Protein AF-D8Q1X1-F1 (afdb_monomer_lite)

Organism: Schizophyllum commune (strain H4-8 / FGSC 9210) (NCBI:txid578458)

Structure (mmCIF, N/CA/C/O backbone):
data_AF-D8Q1X1-F1
#
_entry.id   AF-D8Q1X1-F1
#
loop_
_atom_site.group_PDB
_atom_site.id
_atom_site.type_symbol
_atom_site.label_atom_id
_atom_site.label_alt_id
_atom_site.label_comp_id
_atom_site.label_asym_id
_atom_site.label_entity_id
_atom_site.label_seq_id
_atom_site.pdbx_PDB_ins_code
_atom_site.Cartn_x
_atom_site.Cartn_y
_atom_site.Cartn_z
_atom_site.occupancy
_atom_site.B_iso_or_equiv
_atom_site.auth_seq_id
_atom_site.auth_comp_id
_atom_site.auth_asym_id
_atom_site.auth_atom_id
_atom_site.pdbx_PDB_model_num
ATOM 1 N N . MET A 1 1 ? 36.502 -8.491 -79.088 1.00 46.47 1 MET A N 1
ATOM 2 C CA . MET A 1 1 ? 36.672 -7.356 -78.153 1.00 46.47 1 MET A CA 1
ATOM 3 C C . MET A 1 1 ? 35.526 -6.386 -78.382 1.00 46.47 1 MET A C 1
ATOM 5 O O . MET A 1 1 ? 35.397 -5.909 -79.497 1.00 46.47 1 MET A O 1
ATOM 9 N N . ALA A 1 2 ? 34.688 -6.134 -77.376 1.00 37.41 2 ALA A N 1
ATOM 10 C CA . ALA A 1 2 ? 33.624 -5.130 -77.430 1.00 37.41 2 ALA A CA 1
ATOM 11 C C . ALA A 1 2 ? 33.518 -4.472 -76.047 1.00 37.41 2 ALA A C 1
ATOM 13 O O . ALA A 1 2 ? 33.549 -5.162 -75.027 1.00 37.41 2 ALA A O 1
ATOM 14 N N . THR A 1 3 ? 33.501 -3.143 -76.005 1.00 42.97 3 THR A N 1
ATOM 15 C CA . THR A 1 3 ? 33.705 -2.358 -74.780 1.00 42.97 3 THR A CA 1
ATOM 16 C C . THR A 1 3 ? 32.402 -2.046 -74.050 1.00 42.97 3 THR A C 1
ATOM 18 O O . THR A 1 3 ? 31.436 -1.596 -74.658 1.00 42.97 3 THR A O 1
ATOM 21 N N . ARG A 1 4 ? 32.416 -2.209 -72.720 1.00 43.75 4 ARG A N 1
ATOM 22 C CA . ARG A 1 4 ? 31.383 -1.712 -71.796 1.00 43.75 4 ARG A CA 1
ATOM 23 C C . ARG A 1 4 ? 31.170 -0.200 -71.940 1.00 43.75 4 ARG A C 1
ATOM 25 O O . ARG A 1 4 ? 32.136 0.556 -71.872 1.00 43.75 4 ARG A O 1
ATOM 32 N N . THR A 1 5 ? 29.911 0.227 -71.914 1.00 42.88 5 THR A N 1
ATOM 33 C CA . THR A 1 5 ? 29.499 1.600 -71.578 1.00 42.88 5 THR A CA 1
ATOM 34 C C . THR A 1 5 ? 28.281 1.557 -70.654 1.00 42.88 5 THR A C 1
ATOM 36 O O . THR A 1 5 ? 27.161 1.304 -71.086 1.00 42.88 5 THR A O 1
ATOM 39 N N . SER A 1 6 ? 28.496 1.795 -69.356 1.00 41.31 6 SER A N 1
ATOM 40 C CA . SER A 1 6 ? 27.410 1.918 -68.372 1.00 41.31 6 SER A CA 1
ATOM 41 C C . SER A 1 6 ? 26.837 3.344 -68.364 1.00 41.31 6 SER A C 1
ATOM 43 O O . SER A 1 6 ? 27.620 4.299 -68.385 1.00 41.31 6 SER A O 1
ATOM 45 N N . PRO A 1 7 ? 25.507 3.533 -68.275 1.00 54.00 7 PRO A N 1
ATOM 46 C CA . PRO A 1 7 ? 24.908 4.860 -68.192 1.00 54.00 7 PRO A CA 1
ATOM 47 C C . PRO A 1 7 ? 25.129 5.499 -66.811 1.00 54.00 7 PRO A C 1
ATOM 49 O O . PRO A 1 7 ? 24.908 4.893 -65.763 1.00 54.00 7 PRO A O 1
ATOM 52 N N . ARG A 1 8 ? 25.557 6.763 -66.818 1.00 48.25 8 ARG A N 1
ATOM 53 C CA . ARG A 1 8 ? 25.847 7.571 -65.626 1.00 48.25 8 ARG A CA 1
ATOM 54 C C . ARG A 1 8 ? 24.575 8.272 -65.141 1.00 48.25 8 ARG A C 1
ATOM 56 O O . ARG A 1 8 ? 24.231 9.333 -65.657 1.00 48.25 8 ARG A O 1
ATOM 63 N N . LEU A 1 9 ? 23.900 7.702 -64.142 1.00 48.41 9 LEU A N 1
ATOM 64 C CA . LEU A 1 9 ? 22.760 8.341 -63.470 1.00 48.41 9 LEU A CA 1
ATOM 65 C C . LEU A 1 9 ? 23.181 9.683 -62.844 1.00 48.41 9 LEU A C 1
ATOM 67 O O . LEU A 1 9 ? 24.016 9.725 -61.942 1.00 48.41 9 LEU A O 1
ATOM 71 N N . GLN A 1 10 ? 22.600 10.785 -63.326 1.00 46.75 10 GLN A N 1
ATOM 72 C CA . GLN A 1 10 ? 22.763 12.114 -62.735 1.00 46.75 10 GLN A CA 1
ATOM 73 C C . GLN A 1 10 ? 21.652 12.366 -61.710 1.00 46.75 10 GLN A C 1
ATOM 75 O O . GLN A 1 10 ? 20.516 12.671 -62.071 1.00 46.75 10 GLN A O 1
ATOM 80 N N . SER A 1 11 ? 21.979 12.278 -60.422 1.00 45.88 11 SER A N 1
ATOM 81 C CA . SER A 1 11 ? 21.070 12.640 -59.333 1.00 45.88 11 SER A CA 1
ATOM 82 C C . SER A 1 11 ? 20.922 14.164 -59.220 1.00 45.88 11 SER A C 1
ATOM 84 O O . SER A 1 11 ? 21.713 14.851 -58.574 1.00 45.88 11 SER A O 1
ATOM 86 N N . ARG A 1 12 ? 19.874 14.719 -59.841 1.00 44.00 12 ARG A N 1
ATOM 87 C CA . ARG A 1 12 ? 19.451 16.109 -59.608 1.00 44.00 12 ARG A CA 1
ATOM 88 C C . ARG A 1 12 ? 18.820 16.236 -58.219 1.00 44.00 12 ARG A C 1
ATOM 90 O O . ARG A 1 12 ? 17.663 15.875 -58.028 1.00 44.00 12 ARG A O 1
ATOM 97 N N . SER A 1 13 ? 19.558 16.784 -57.256 1.00 47.59 13 SER A N 1
ATOM 98 C CA . SER A 1 13 ? 19.021 17.122 -55.935 1.00 47.59 13 SER A CA 1
ATOM 99 C C . SER A 1 13 ? 18.179 18.402 -55.991 1.00 47.59 13 SER A C 1
ATOM 101 O O . SER A 1 13 ? 18.681 19.522 -55.886 1.00 47.59 13 SER A O 1
ATOM 103 N N . ALA A 1 14 ? 16.863 18.240 -56.140 1.00 51.75 14 ALA A N 1
ATOM 104 C CA . ALA A 1 14 ? 15.917 19.322 -55.900 1.00 51.75 14 ALA A CA 1
ATOM 105 C C . ALA A 1 14 ? 15.906 19.648 -54.396 1.00 51.75 14 ALA A C 1
ATOM 107 O O . ALA A 1 14 ? 15.400 18.872 -53.587 1.00 51.75 14 ALA A O 1
ATOM 108 N N . LYS A 1 15 ? 16.496 20.783 -54.005 1.00 49.31 15 LYS A N 1
ATOM 109 C CA . LYS A 1 15 ? 16.409 21.273 -52.622 1.00 49.31 15 LYS A CA 1
ATOM 110 C C . LYS A 1 15 ? 14.960 21.701 -52.347 1.00 49.31 15 LYS A C 1
ATOM 112 O O . LYS A 1 15 ? 14.462 22.546 -53.093 1.00 49.31 15 LYS A O 1
ATOM 117 N N . PRO A 1 16 ? 14.282 21.170 -51.312 1.00 55.22 16 PRO A N 1
ATOM 118 C CA . PRO A 1 16 ? 12.942 21.621 -50.968 1.00 55.22 16 PRO A CA 1
ATOM 119 C C . PRO A 1 16 ? 12.993 23.086 -50.530 1.00 55.22 16 PRO A C 1
ATOM 121 O O . PRO A 1 16 ? 13.823 23.478 -49.707 1.00 55.22 16 PRO A O 1
ATOM 124 N N . ASN A 1 17 ? 12.106 23.898 -51.100 1.00 52.12 17 ASN A N 1
ATOM 125 C CA . ASN A 1 17 ? 12.016 25.321 -50.810 1.00 52.12 17 ASN A CA 1
ATOM 126 C C . ASN A 1 17 ? 11.293 25.490 -49.461 1.00 52.12 17 ASN A C 1
ATOM 128 O O . ASN A 1 17 ? 10.067 25.571 -49.409 1.00 52.12 17 ASN A O 1
ATOM 132 N N . LEU A 1 18 ? 12.051 25.436 -48.361 1.00 55.62 18 LEU A N 1
ATOM 133 C CA . LEU A 1 18 ? 11.507 25.561 -47.007 1.00 55.62 18 LEU A CA 1
ATOM 134 C C . LEU A 1 18 ? 10.806 26.922 -46.846 1.00 55.62 18 LEU A C 1
ATOM 136 O O . LEU A 1 18 ? 11.410 27.949 -47.172 1.00 55.62 18 LEU A O 1
ATOM 140 N N . PRO A 1 19 ? 9.558 26.963 -46.343 1.00 60.91 19 PRO A N 1
ATOM 141 C CA . PRO A 1 19 ? 8.841 28.217 -46.169 1.00 60.91 19 PRO A CA 1
ATOM 142 C C . PRO A 1 19 ? 9.588 29.103 -45.171 1.00 60.91 19 PRO A C 1
ATOM 144 O O . PRO A 1 19 ? 9.905 28.680 -44.058 1.00 60.91 19 PRO A O 1
ATOM 147 N N . VAL A 1 20 ? 9.861 30.347 -45.573 1.00 57.12 20 VAL A N 1
ATOM 148 C CA . VAL A 1 20 ? 10.510 31.344 -44.715 1.00 57.12 20 VAL A CA 1
ATOM 149 C C . VAL A 1 20 ? 9.624 31.574 -43.495 1.00 57.12 20 VAL A C 1
ATOM 151 O O . VAL A 1 20 ? 8.556 32.181 -43.594 1.00 57.12 20 VAL A O 1
ATOM 154 N N . ALA A 1 21 ? 10.060 31.061 -42.343 1.00 56.41 21 ALA A N 1
ATOM 155 C CA . ALA A 1 21 ? 9.336 31.198 -41.092 1.00 56.41 21 ALA A CA 1
ATOM 156 C C . ALA A 1 21 ? 9.149 32.688 -40.780 1.00 56.41 21 ALA A C 1
ATOM 158 O O . ALA A 1 21 ? 10.122 33.416 -40.566 1.00 56.41 21 ALA A O 1
ATOM 159 N N . LYS A 1 22 ? 7.891 33.149 -40.769 1.00 66.69 22 LYS A N 1
ATOM 160 C CA . LYS A 1 22 ? 7.557 34.514 -40.357 1.00 66.69 22 LYS A CA 1
ATOM 161 C C . LYS A 1 22 ? 8.081 34.709 -38.938 1.00 66.69 22 LYS A C 1
ATOM 163 O O . LYS A 1 22 ? 7.641 34.019 -38.021 1.00 66.69 22 LYS A O 1
ATOM 168 N N . VAL A 1 23 ? 9.019 35.640 -38.769 1.00 66.06 23 VAL A N 1
ATOM 169 C CA . VAL A 1 23 ? 9.562 36.003 -37.457 1.00 66.06 23 VAL A CA 1
ATOM 170 C C . VAL A 1 23 ? 8.435 36.650 -36.657 1.00 66.06 23 VAL A C 1
ATOM 172 O O . VAL A 1 23 ? 8.157 37.838 -36.805 1.00 66.06 23 VAL A O 1
ATOM 175 N N . VAL A 1 24 ? 7.746 35.845 -35.845 1.00 69.69 24 VAL A N 1
ATOM 176 C CA . VAL A 1 24 ? 6.703 36.331 -34.941 1.00 69.69 24 VAL A CA 1
ATOM 177 C C . VAL A 1 24 ? 7.360 37.293 -33.963 1.00 69.69 24 VAL A C 1
ATOM 179 O O . VAL A 1 24 ? 8.298 36.934 -33.249 1.00 69.69 24 VAL A O 1
ATOM 182 N N . ASN A 1 25 ? 6.879 38.532 -33.952 1.00 84.25 25 ASN A N 1
ATOM 183 C CA . ASN A 1 25 ? 7.397 39.570 -33.082 1.00 84.25 25 ASN A CA 1
ATOM 184 C C . ASN A 1 25 ? 7.254 39.135 -31.614 1.00 84.25 25 ASN A C 1
ATOM 186 O O . ASN A 1 25 ? 6.156 38.866 -31.123 1.00 84.25 25 ASN A O 1
ATOM 190 N N . HIS A 1 26 ? 8.382 39.067 -30.907 1.00 82.69 26 HIS A N 1
ATOM 191 C CA . HIS A 1 26 ? 8.443 38.582 -29.529 1.00 82.69 26 HIS A CA 1
ATOM 192 C C . HIS A 1 26 ? 7.521 39.376 -28.584 1.00 82.69 26 HIS A C 1
ATOM 194 O O . HIS A 1 26 ? 6.966 38.807 -27.643 1.00 82.69 26 HIS A O 1
ATOM 200 N N . ALA A 1 27 ? 7.302 40.667 -28.863 1.00 88.19 27 ALA A N 1
ATOM 201 C CA . ALA A 1 27 ? 6.393 41.512 -28.094 1.00 88.19 27 ALA A CA 1
ATOM 202 C C . ALA A 1 27 ? 4.933 41.022 -28.145 1.00 88.19 27 ALA A C 1
ATOM 204 O O . ALA A 1 27 ? 4.257 41.010 -27.114 1.00 88.19 27 ALA A O 1
ATOM 205 N N . ASP A 1 28 ? 4.466 40.565 -29.310 1.00 89.19 28 ASP A N 1
ATOM 206 C CA . ASP A 1 28 ? 3.085 40.115 -29.506 1.00 89.19 28 ASP A CA 1
ATOM 207 C C . ASP A 1 28 ? 2.839 38.763 -28.825 1.00 89.19 28 ASP A C 1
ATOM 209 O O . ASP A 1 28 ? 1.818 38.578 -28.160 1.00 89.19 28 ASP A O 1
ATOM 213 N N . HIS A 1 29 ? 3.821 37.855 -28.865 1.00 86.19 29 HIS A N 1
ATOM 214 C CA . HIS A 1 29 ? 3.750 36.591 -28.125 1.00 86.19 29 HIS A CA 1
ATOM 215 C C . HIS A 1 29 ? 3.724 36.819 -26.599 1.00 86.19 29 HIS A C 1
ATOM 217 O O . HIS A 1 29 ? 2.899 36.236 -25.896 1.00 86.19 29 HIS A O 1
ATOM 223 N N . VAL A 1 30 ? 4.551 37.732 -26.073 1.00 91.81 30 VAL A N 1
ATOM 224 C CA . VAL A 1 30 ? 4.520 38.105 -24.644 1.00 91.81 30 VAL A CA 1
ATOM 225 C C . VAL A 1 30 ? 3.192 38.773 -24.257 1.00 91.81 30 VAL A C 1
ATOM 227 O O . VAL A 1 30 ? 2.712 38.578 -23.137 1.00 91.81 30 VAL A O 1
ATOM 230 N N . LYS A 1 31 ? 2.568 39.540 -25.160 1.00 94.38 31 LYS A N 1
ATOM 231 C CA . LYS A 1 31 ? 1.237 40.130 -24.946 1.00 94.38 31 LYS A CA 1
ATOM 232 C C . LYS A 1 31 ? 0.145 39.053 -24.885 1.00 94.38 31 LYS A C 1
ATOM 234 O O . LYS A 1 31 ? -0.678 39.102 -23.973 1.00 94.38 31 LYS A O 1
ATOM 239 N N . ALA A 1 32 ? 0.179 38.065 -25.782 1.00 92.06 32 ALA A N 1
ATOM 240 C CA . ALA A 1 32 ? -0.750 36.933 -25.781 1.00 92.06 32 ALA A CA 1
ATOM 241 C C . ALA A 1 32 ? -0.651 36.101 -24.487 1.00 92.06 32 ALA A C 1
ATOM 243 O O . ALA A 1 32 ? -1.662 35.882 -23.821 1.00 92.06 32 ALA A O 1
ATOM 244 N N . LEU A 1 33 ? 0.567 35.745 -24.059 1.00 93.69 33 LEU A N 1
ATOM 245 C CA . LEU A 1 33 ? 0.798 35.000 -22.813 1.00 93.69 33 LEU A CA 1
ATOM 246 C C . LEU A 1 33 ? 0.298 35.756 -21.569 1.00 93.69 33 LEU A C 1
ATOM 248 O O . LEU A 1 33 ? -0.247 35.151 -20.647 1.00 93.69 33 LEU A O 1
ATOM 252 N N . LYS A 1 34 ? 0.431 37.091 -21.536 1.00 95.50 34 LYS A N 1
ATOM 253 C CA . LYS A 1 34 ? -0.134 37.916 -20.452 1.00 95.50 34 LYS A CA 1
ATOM 254 C C . LYS A 1 34 ? -1.664 37.913 -20.444 1.00 95.50 34 LYS A C 1
ATOM 256 O O . LYS A 1 34 ? -2.245 37.886 -19.362 1.00 95.50 34 LYS A O 1
ATOM 261 N N . ALA A 1 35 ? -2.305 37.929 -21.613 1.00 94.38 35 ALA A N 1
ATOM 262 C CA . ALA A 1 35 ? -3.760 37.839 -21.718 1.00 94.38 35 ALA A CA 1
ATOM 263 C C . ALA A 1 35 ? -4.271 36.467 -21.241 1.00 94.38 35 ALA A C 1
ATOM 265 O O . ALA A 1 35 ? -5.176 36.415 -20.411 1.00 94.38 35 ALA A O 1
ATOM 266 N N . GLN A 1 36 ? -3.626 35.373 -21.666 1.00 93.44 36 GLN A N 1
ATOM 267 C CA . GLN A 1 36 ? -3.931 34.017 -21.192 1.00 93.44 36 GLN A CA 1
ATOM 268 C C . GLN A 1 36 ? -3.767 33.893 -19.670 1.00 93.44 36 GLN A C 1
ATOM 270 O O . GLN A 1 36 ? -4.686 33.445 -18.990 1.00 93.44 36 GLN A O 1
ATOM 275 N N . LEU A 1 37 ? -2.652 34.375 -19.106 1.00 93.31 37 LEU A N 1
ATOM 276 C CA . LEU A 1 37 ? -2.436 34.367 -17.654 1.00 93.31 37 LEU A CA 1
ATOM 277 C C . LEU A 1 37 ? -3.485 35.200 -16.897 1.00 93.31 37 LEU A C 1
ATOM 279 O O . LEU A 1 37 ? -3.879 34.834 -15.792 1.00 93.31 37 LEU A O 1
ATOM 283 N N . SER 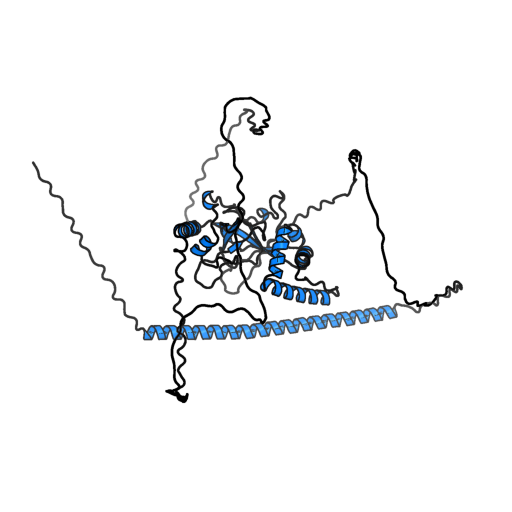A 1 38 ? -3.947 36.314 -17.473 1.00 95.25 38 SER A N 1
ATOM 284 C CA . SER A 1 38 ? -5.022 37.120 -16.884 1.00 95.25 38 SER A CA 1
ATOM 285 C C . SER A 1 38 ? -6.370 36.396 -16.907 1.00 95.25 38 SER A C 1
ATOM 287 O O . SER A 1 38 ? -7.136 36.529 -15.957 1.00 95.25 38 SER A O 1
ATOM 289 N N . HIS A 1 39 ? -6.656 35.630 -17.963 1.00 93.75 39 HIS A N 1
ATOM 290 C CA . HIS A 1 39 ? -7.879 34.838 -18.075 1.00 93.75 39 HIS A CA 1
ATOM 291 C C . HIS A 1 39 ? -7.890 33.667 -17.082 1.00 93.75 39 HIS A C 1
ATOM 293 O O . HIS A 1 39 ? -8.847 33.527 -16.327 1.00 93.75 39 HIS A O 1
ATOM 299 N N . VAL A 1 40 ? -6.790 32.910 -16.982 1.00 92.12 40 VAL A N 1
ATOM 300 C CA . VAL A 1 40 ? -6.641 31.826 -15.990 1.00 92.12 40 VAL A CA 1
ATOM 301 C C . VAL A 1 40 ? -6.817 32.353 -14.562 1.00 92.12 40 VAL A C 1
ATOM 303 O O . VAL A 1 40 ? -7.537 31.756 -13.772 1.00 92.12 40 VAL A O 1
ATOM 306 N N . LYS A 1 41 ? -6.246 33.521 -14.231 1.00 94.50 41 LYS A N 1
ATOM 307 C CA . LYS A 1 41 ? -6.457 34.154 -12.916 1.00 94.50 41 LYS A CA 1
ATOM 308 C C . LYS A 1 41 ? -7.914 34.533 -12.638 1.00 94.50 41 LYS A C 1
ATOM 310 O O . LYS A 1 41 ? -8.324 34.495 -11.483 1.00 94.50 41 LYS A O 1
ATOM 315 N N . ALA A 1 42 ? -8.678 34.918 -13.660 1.00 94.94 42 ALA A N 1
ATOM 316 C CA . ALA A 1 42 ? -10.099 35.217 -13.508 1.00 94.94 42 ALA A CA 1
ATOM 317 C C . ALA A 1 42 ? -10.929 33.942 -13.284 1.00 94.94 42 ALA A C 1
ATOM 319 O O . ALA A 1 42 ? -11.834 33.960 -12.455 1.00 94.94 42 ALA A O 1
ATOM 320 N N . LEU A 1 43 ? -10.586 32.838 -13.961 1.00 92.94 43 LEU A N 1
ATOM 321 C CA . LEU A 1 43 ? -11.213 31.529 -13.744 1.00 92.94 43 LEU A CA 1
ATOM 322 C C . LEU A 1 43 ? -10.954 31.013 -12.323 1.00 92.94 43 LEU A C 1
ATOM 324 O O . LEU A 1 43 ? -11.913 30.782 -11.599 1.00 92.94 43 LEU A O 1
ATOM 328 N N . VAL A 1 44 ? -9.690 30.970 -11.884 1.00 90.31 44 VAL A N 1
ATOM 329 C CA . VAL A 1 44 ? -9.319 30.542 -10.518 1.00 90.31 44 VAL A CA 1
ATOM 330 C C . VAL A 1 44 ? -10.004 31.398 -9.444 1.00 90.31 44 VAL A C 1
ATOM 332 O O . VAL A 1 44 ? -10.414 30.878 -8.412 1.00 90.31 44 VAL A O 1
ATOM 335 N N . LYS A 1 45 ? -10.179 32.709 -9.675 1.00 95.31 45 LYS A N 1
ATOM 336 C CA . LYS A 1 45 ? -10.931 33.568 -8.744 1.00 95.31 45 LYS A CA 1
ATOM 337 C C . LYS A 1 45 ? -12.418 33.204 -8.693 1.00 95.31 45 LYS A C 1
ATOM 339 O O . LYS A 1 45 ? -12.963 33.118 -7.602 1.00 95.31 45 LYS A O 1
ATOM 344 N N . L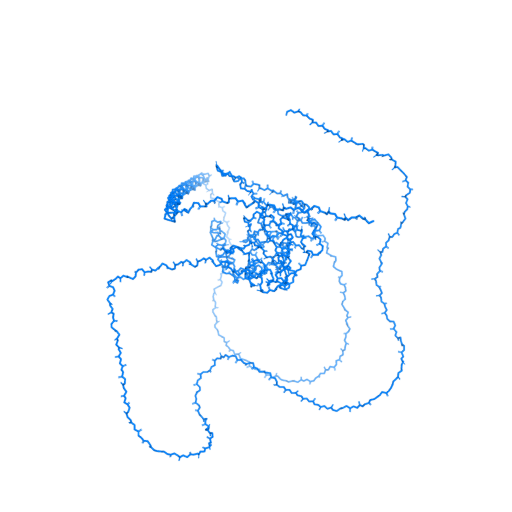YS A 1 46 ? -13.054 32.976 -9.846 1.00 95.62 46 LYS A N 1
ATOM 345 C CA . LYS A 1 46 ? -14.469 32.580 -9.925 1.00 95.62 46 LYS A CA 1
ATOM 346 C C . LYS A 1 46 ? -14.712 31.208 -9.280 1.00 95.62 46 LYS A C 1
ATOM 348 O O . LYS A 1 46 ? -15.743 30.994 -8.658 1.00 95.62 46 LYS A O 1
ATOM 353 N N . GLU A 1 47 ? -13.764 30.291 -9.434 1.00 91.56 47 GLU A N 1
ATOM 354 C CA . GLU A 1 47 ? -13.797 28.959 -8.829 1.00 91.56 47 GLU A CA 1
ATOM 355 C C . GLU A 1 47 ? -13.633 29.024 -7.302 1.00 91.56 47 GLU A C 1
ATOM 357 O O . GLU A 1 47 ? -14.391 28.382 -6.583 1.00 91.56 47 GLU A O 1
ATOM 362 N N . ALA A 1 48 ? -12.735 29.875 -6.792 1.00 91.62 48 ALA A N 1
ATOM 363 C CA . ALA A 1 48 ? -12.628 30.143 -5.356 1.00 91.62 48 ALA A CA 1
ATOM 364 C C . ALA A 1 48 ? -13.917 30.762 -4.779 1.00 91.62 48 ALA A C 1
ATOM 366 O O . ALA A 1 48 ? -14.410 30.298 -3.756 1.00 91.62 48 ALA A O 1
ATOM 367 N N . GLU A 1 49 ? -14.510 31.746 -5.466 1.00 95.88 49 GLU A N 1
ATOM 368 C CA . GLU A 1 49 ? -15.802 32.341 -5.081 1.00 95.88 49 GLU A CA 1
ATOM 369 C C . GLU A 1 49 ? -16.944 31.306 -5.076 1.00 95.88 49 GLU A C 1
ATOM 371 O O . GLU A 1 49 ? -17.827 31.365 -4.225 1.00 95.88 49 GLU A O 1
ATOM 376 N N . HIS A 1 50 ? -16.924 30.333 -5.994 1.00 94.31 50 HIS A N 1
ATOM 377 C CA . HIS A 1 50 ? -17.879 29.222 -6.005 1.00 94.31 50 HIS A CA 1
ATOM 378 C C . HIS A 1 50 ? -17.678 28.282 -4.806 1.00 94.31 50 HIS A C 1
ATOM 380 O O . HIS A 1 50 ? -18.649 27.916 -4.146 1.00 94.31 50 HIS A O 1
ATOM 386 N N . TRP A 1 51 ? -16.430 27.924 -4.488 1.00 90.38 51 TRP A N 1
ATOM 387 C CA . TRP A 1 51 ? -16.106 27.087 -3.329 1.00 90.38 51 TRP A CA 1
ATOM 388 C C . TRP A 1 51 ? -16.479 27.735 -1.990 1.00 90.38 51 TRP A C 1
ATOM 390 O O . TRP A 1 51 ? -16.980 27.038 -1.111 1.00 90.38 51 TRP A O 1
ATOM 400 N N . GLU A 1 52 ? -16.303 29.051 -1.836 1.00 93.81 52 GLU A N 1
ATOM 401 C CA . GLU A 1 52 ? -16.749 29.785 -0.640 1.00 93.81 52 GLU A CA 1
ATOM 402 C C . GLU A 1 52 ? -18.280 29.718 -0.464 1.00 93.81 52 GLU A C 1
ATOM 404 O O . GLU A 1 52 ? -18.769 29.516 0.649 1.00 93.81 52 GLU A O 1
ATOM 409 N N . VAL A 1 53 ? -19.046 29.823 -1.558 1.00 95.94 53 VAL A N 1
ATOM 410 C CA . VAL A 1 53 ? -20.516 29.694 -1.535 1.00 95.94 53 VAL A CA 1
ATOM 411 C C . VAL A 1 53 ? -20.957 28.260 -1.223 1.00 95.94 53 VAL A C 1
ATOM 413 O O . VAL A 1 53 ? -21.876 28.069 -0.427 1.00 95.94 53 VAL A O 1
ATOM 416 N N . GLU A 1 54 ? -20.298 27.252 -1.797 1.00 93.50 54 GLU A N 1
ATOM 417 C CA . GLU A 1 54 ? -20.624 25.842 -1.545 1.00 93.50 54 GLU A CA 1
ATOM 418 C C . GLU A 1 54 ? -20.314 25.441 -0.093 1.00 93.50 54 GLU A C 1
ATOM 420 O O . GLU A 1 54 ? -21.140 24.804 0.560 1.00 93.50 54 GLU A O 1
ATOM 425 N N . GLN A 1 55 ? -19.180 25.891 0.463 1.00 91.00 55 GLN A N 1
ATOM 426 C CA . GLN A 1 55 ? -18.860 25.702 1.883 1.00 91.00 55 GLN A CA 1
ATOM 427 C C . GLN A 1 55 ? -19.894 26.364 2.801 1.00 91.00 55 GLN A C 1
ATOM 429 O O . GLN A 1 55 ? -20.308 25.758 3.789 1.00 91.00 55 GLN A O 1
ATOM 434 N N . ALA A 1 56 ? -20.356 27.575 2.470 1.00 95.06 56 ALA A N 1
ATOM 435 C CA . ALA A 1 56 ? -21.414 28.239 3.228 1.00 95.06 56 ALA A CA 1
ATOM 436 C C . ALA A 1 56 ? -22.747 27.466 3.171 1.00 95.06 56 ALA A C 1
ATOM 438 O O . ALA A 1 56 ? -23.426 27.358 4.193 1.00 95.06 56 ALA A O 1
ATOM 439 N N . ARG A 1 57 ? -23.104 26.877 2.016 1.00 97.62 57 ARG A N 1
ATOM 440 C CA . ARG A 1 57 ? -24.309 26.038 1.886 1.00 97.62 57 ARG A CA 1
ATOM 441 C C . ARG A 1 57 ? -24.210 24.773 2.741 1.00 97.62 57 ARG A C 1
ATOM 443 O O . ARG A 1 57 ? -25.139 24.480 3.485 1.00 97.62 57 ARG A O 1
ATOM 450 N N . LEU A 1 58 ? -23.077 24.069 2.685 1.00 89.56 58 LEU A N 1
ATOM 451 C CA . LEU A 1 58 ? -22.843 22.849 3.469 1.00 89.56 58 LEU A CA 1
ATOM 452 C C . LEU A 1 58 ? -22.853 23.115 4.983 1.00 89.56 58 LEU A C 1
ATOM 454 O O . LEU A 1 58 ? -23.406 22.318 5.740 1.00 89.56 58 LEU A O 1
ATOM 458 N N . LEU A 1 59 ? -22.306 24.251 5.433 1.00 93.44 59 LEU A N 1
ATOM 459 C CA . LEU A 1 59 ? -22.403 24.672 6.836 1.00 93.44 59 LEU A CA 1
ATOM 460 C C . LEU A 1 59 ? -23.858 24.926 7.255 1.00 93.44 59 LEU A C 1
ATOM 462 O O . LEU A 1 59 ? -24.271 24.447 8.308 1.00 93.44 59 LEU A O 1
ATOM 466 N N . GLN A 1 60 ? -24.655 25.604 6.423 1.00 96.81 60 GLN A N 1
ATOM 467 C CA . GLN A 1 60 ? -26.077 25.828 6.707 1.00 96.81 60 GLN A CA 1
ATOM 468 C C . GLN A 1 60 ? -26.876 24.510 6.741 1.00 96.81 60 GLN A C 1
ATOM 470 O O . GLN A 1 60 ? -27.706 24.314 7.629 1.00 96.81 60 GLN A O 1
ATOM 475 N N . GLU A 1 61 ? -26.618 23.586 5.810 1.00 94.50 61 GLU A N 1
ATOM 476 C CA . GLU A 1 61 ? -27.233 22.250 5.795 1.00 94.50 61 GLU A CA 1
ATOM 477 C C . GLU A 1 61 ? -26.889 21.451 7.064 1.00 94.50 61 GLU A C 1
ATOM 479 O O . GLU A 1 61 ? -27.765 20.800 7.642 1.00 94.50 61 GLU A O 1
ATOM 484 N N . HIS A 1 62 ? -25.645 21.549 7.546 1.00 91.75 62 HIS A N 1
ATOM 485 C CA . HIS A 1 62 ? -25.212 20.927 8.796 1.00 91.75 62 HIS A CA 1
ATOM 486 C C . HIS A 1 62 ? -25.877 21.562 10.031 1.00 91.75 62 HIS A C 1
ATOM 488 O O . HIS A 1 62 ? -26.403 20.837 10.875 1.00 91.75 62 HIS A O 1
ATOM 494 N N . GLU A 1 63 ? -25.944 22.896 10.124 1.00 96.06 63 GLU A N 1
ATOM 495 C CA . GLU A 1 63 ? -26.660 23.594 11.207 1.00 96.06 63 GLU A CA 1
ATOM 496 C C . GLU A 1 63 ? -28.154 23.221 11.248 1.00 96.06 63 GLU A C 1
ATOM 498 O O . GLU A 1 63 ? -28.725 23.004 12.322 1.00 96.06 63 GLU A O 1
ATOM 503 N N . GLU A 1 64 ? -28.801 23.093 10.086 1.00 97.00 64 GLU A N 1
ATOM 504 C CA . GLU A 1 64 ? -30.180 22.610 9.995 1.00 97.00 64 GLU A CA 1
ATOM 505 C C . GLU A 1 64 ? -30.337 21.149 10.428 1.00 97.00 64 GLU A C 1
ATOM 507 O O . GLU A 1 64 ? -31.370 20.795 11.006 1.00 97.00 64 GLU A O 1
ATOM 512 N N . TRP A 1 65 ? -29.355 20.295 10.133 1.00 95.12 65 TRP A N 1
ATOM 513 C CA . TRP A 1 65 ? -29.352 18.893 10.542 1.00 95.12 65 TRP A CA 1
ATOM 514 C C . TRP A 1 65 ? -29.216 18.760 12.066 1.00 95.12 65 TRP A C 1
ATOM 516 O O . TRP A 1 65 ? -30.088 18.152 12.688 1.00 95.12 65 TRP A O 1
ATOM 526 N N . VAL A 1 66 ? -28.235 19.436 12.678 1.00 91.25 66 VAL A N 1
ATOM 527 C CA . VAL A 1 66 ? -28.054 19.479 14.145 1.00 91.25 66 VAL A CA 1
ATOM 528 C C . VAL A 1 66 ? -29.326 19.992 14.829 1.00 91.25 66 VAL A C 1
ATOM 530 O O . VAL A 1 66 ? -29.822 19.395 15.783 1.00 91.25 66 VAL A O 1
ATOM 533 N N . ARG A 1 67 ? -29.947 21.048 14.287 1.00 97.12 67 ARG A N 1
ATOM 534 C CA . ARG A 1 67 ? -31.203 21.595 14.823 1.00 97.12 67 ARG A CA 1
ATOM 535 C C . ARG A 1 67 ? -32.381 20.612 14.748 1.00 97.12 67 ARG A C 1
ATOM 537 O O . ARG A 1 67 ? -33.266 20.669 15.604 1.00 97.12 67 ARG A O 1
ATOM 544 N N . LYS A 1 68 ? -32.433 19.744 13.731 1.00 95.81 68 LYS A N 1
ATOM 545 C CA . LYS A 1 68 ? -33.449 18.679 13.607 1.00 95.81 68 LYS A CA 1
ATOM 546 C C . LYS A 1 68 ? -33.179 17.545 14.604 1.00 95.81 68 LYS A C 1
ATOM 548 O O . LYS A 1 68 ? -34.131 17.034 15.193 1.00 95.81 68 LYS A O 1
ATOM 553 N N . GLU A 1 69 ? -31.915 17.201 14.842 1.00 94.44 69 GLU A N 1
ATOM 554 C CA . GLU A 1 69 ? -31.512 16.211 15.848 1.00 94.44 69 GLU A CA 1
ATOM 555 C C . GLU A 1 69 ? -31.856 16.673 17.276 1.00 94.44 69 GLU A C 1
ATOM 557 O O . GLU A 1 69 ? -32.547 15.955 18.001 1.00 94.44 69 GLU A O 1
ATOM 562 N N . ASP A 1 70 ? -31.515 17.913 17.647 1.00 95.31 70 ASP A N 1
ATOM 563 C CA . ASP A 1 70 ? -31.891 18.512 18.938 1.00 95.31 70 ASP A CA 1
ATOM 564 C C . ASP A 1 70 ? -33.413 18.487 19.175 1.00 95.31 70 ASP A C 1
ATOM 566 O O . ASP A 1 70 ? -33.886 18.184 20.276 1.00 95.31 70 ASP A O 1
ATOM 570 N N . GLN A 1 71 ? -34.209 18.764 18.134 1.00 97.00 71 GLN A N 1
ATOM 571 C CA . GLN A 1 71 ? -35.673 18.680 18.202 1.00 97.00 71 GLN A CA 1
ATOM 572 C C . GLN A 1 71 ? -36.170 17.242 18.403 1.00 97.00 71 GLN A C 1
ATOM 574 O O . GLN A 1 71 ? -37.115 17.027 19.168 1.00 97.00 71 GLN A O 1
ATOM 579 N N . ALA A 1 72 ? -35.537 16.254 17.766 1.00 94.69 72 ALA A N 1
ATOM 580 C CA . ALA A 1 72 ? -35.861 14.843 17.961 1.00 94.69 72 ALA A CA 1
ATOM 581 C C . ALA A 1 72 ? -35.526 14.380 19.391 1.00 94.69 72 ALA A C 1
ATOM 583 O O . ALA A 1 72 ? -36.361 13.752 20.046 1.00 94.69 72 ALA A O 1
ATOM 584 N N . ILE A 1 73 ? -34.358 14.764 19.920 1.00 91.50 73 ILE A N 1
ATOM 585 C CA . ILE A 1 73 ? -33.945 14.482 21.304 1.00 91.50 73 ILE A CA 1
ATOM 586 C C . ILE A 1 73 ? -34.914 15.131 22.304 1.00 91.50 73 ILE A C 1
ATOM 588 O O . ILE A 1 73 ? -35.338 14.483 23.265 1.00 91.50 73 ILE A O 1
ATOM 592 N N . ALA A 1 74 ? -35.316 16.386 22.077 1.00 96.06 74 ALA A N 1
ATOM 593 C CA . ALA A 1 74 ? -36.288 17.077 22.923 1.00 96.06 74 ALA A CA 1
ATOM 594 C C . ALA A 1 74 ? -37.665 16.384 22.918 1.00 96.06 74 ALA A C 1
ATOM 596 O O . ALA A 1 74 ? -38.269 16.210 23.979 1.00 96.06 74 ALA A O 1
ATOM 597 N N . LYS A 1 75 ? -38.134 15.924 21.750 1.00 97.00 75 LYS A N 1
ATOM 598 C CA . LYS A 1 75 ? -39.388 15.166 21.610 1.00 97.00 75 LYS A CA 1
ATOM 599 C C . LYS A 1 75 ? -39.341 13.838 22.373 1.00 97.00 75 LYS A C 1
ATOM 601 O O . LYS A 1 75 ? -40.255 13.553 23.141 1.00 97.00 75 LYS A O 1
ATOM 606 N N . LEU A 1 76 ? -38.253 13.075 22.238 1.00 95.56 76 LEU A N 1
ATOM 607 C CA . LEU A 1 76 ? -38.057 11.811 22.961 1.00 95.56 76 LEU A CA 1
ATOM 608 C C . LEU A 1 76 ? -37.987 12.002 24.486 1.00 95.56 76 LEU A C 1
ATOM 610 O O . LEU A 1 76 ? -38.469 11.152 25.235 1.00 95.56 76 LEU A O 1
ATOM 614 N N . ARG A 1 77 ? -37.423 13.115 24.976 1.00 95.50 77 ARG A N 1
ATOM 615 C CA . ARG A 1 77 ? -37.456 13.450 26.413 1.00 95.50 77 ARG A CA 1
ATOM 616 C C . ARG A 1 77 ? -38.883 13.711 26.899 1.00 95.50 77 ARG A C 1
ATOM 618 O O . ARG A 1 77 ? -39.289 13.105 27.885 1.00 95.50 77 ARG A O 1
ATOM 625 N N . ALA A 1 78 ? -39.657 14.521 26.175 1.00 95.19 78 ALA A N 1
ATOM 626 C CA . ALA A 1 78 ? -41.051 14.806 26.521 1.00 95.19 78 ALA A CA 1
ATOM 627 C C . ALA A 1 78 ? -41.945 13.545 26.498 1.00 95.19 78 ALA A C 1
ATOM 629 O O . ALA A 1 78 ? -42.795 13.370 27.371 1.00 95.19 78 ALA A O 1
ATOM 630 N N . GLU A 1 79 ? -41.731 12.635 25.542 1.00 95.69 79 GLU A N 1
ATOM 631 C CA . GLU A 1 79 ? -42.441 11.348 25.481 1.00 95.69 79 GLU A CA 1
ATOM 632 C C . GLU A 1 79 ? -42.093 10.445 26.679 1.00 95.69 79 GLU A C 1
ATOM 634 O O . GLU A 1 79 ? -42.992 9.877 27.304 1.00 95.69 79 GLU A O 1
ATOM 639 N N . ASN A 1 80 ? -40.815 10.376 27.073 1.00 92.62 80 ASN A N 1
ATOM 640 C CA . ASN A 1 80 ? -40.385 9.624 28.258 1.00 92.62 80 ASN A CA 1
ATOM 641 C C . ASN A 1 80 ? -40.935 10.206 29.573 1.00 92.62 80 ASN A C 1
ATOM 643 O O . ASN A 1 80 ? -41.352 9.447 30.449 1.00 92.62 80 ASN A O 1
ATOM 647 N N . GLU A 1 81 ? -40.984 11.533 29.717 1.00 94.38 81 GLU A N 1
ATOM 648 C CA . GLU A 1 81 ? -41.602 12.194 30.878 1.00 94.38 81 GLU A CA 1
ATOM 649 C C . GLU A 1 81 ? -43.109 11.893 30.964 1.00 94.38 81 GLU A C 1
ATOM 651 O O . GLU A 1 81 ? -43.625 11.588 32.044 1.00 94.38 81 GLU A O 1
ATOM 656 N N . GLY A 1 82 ? -43.808 11.876 29.822 1.00 92.88 82 GLY A N 1
ATOM 657 C CA . GLY A 1 82 ? -45.214 11.472 29.737 1.00 92.88 82 GLY A CA 1
ATOM 658 C C . GLY A 1 82 ? -45.455 10.016 30.158 1.00 92.88 82 GLY A C 1
ATOM 659 O O . GLY A 1 82 ? -46.385 9.738 30.920 1.00 92.88 82 GLY A O 1
ATOM 660 N N . LEU A 1 83 ? -44.595 9.088 29.726 1.00 92.19 83 LEU A N 1
ATOM 661 C CA . LEU A 1 83 ? -44.653 7.678 30.137 1.00 92.19 83 LEU A CA 1
ATOM 662 C C . LEU A 1 83 ? -44.371 7.499 31.637 1.00 92.19 83 LEU A C 1
ATOM 664 O O . LEU A 1 83 ? -45.069 6.733 32.306 1.00 92.19 83 LEU A O 1
ATOM 668 N N . ALA A 1 84 ? -43.406 8.236 32.194 1.00 90.62 84 ALA A N 1
ATOM 669 C CA . ALA A 1 84 ? -43.123 8.223 33.628 1.00 90.62 84 ALA A CA 1
ATOM 670 C C . ALA A 1 84 ? -44.326 8.715 34.459 1.00 90.62 84 ALA A C 1
ATOM 672 O O . ALA A 1 84 ? -44.664 8.107 35.478 1.00 90.62 84 ALA A O 1
ATOM 673 N N . ALA A 1 85 ? -45.024 9.761 34.001 1.00 89.75 85 ALA A N 1
ATOM 674 C CA . ALA A 1 85 ? -46.244 10.251 34.642 1.00 89.75 85 ALA A CA 1
ATOM 675 C C . ALA A 1 85 ? -47.398 9.227 34.588 1.00 89.75 85 ALA A C 1
ATOM 677 O O . ALA A 1 85 ? -48.086 9.022 35.590 1.00 89.75 85 ALA A O 1
ATOM 678 N N . GLN A 1 86 ? -47.584 8.526 33.461 1.00 89.50 86 GLN A N 1
ATOM 679 C CA . GLN A 1 86 ? -48.573 7.441 33.359 1.00 89.50 86 GLN A CA 1
ATOM 680 C C . GLN A 1 86 ? -48.254 6.278 34.310 1.00 89.50 86 GLN A C 1
ATOM 682 O O . GLN A 1 86 ? -49.140 5.811 35.031 1.00 89.50 86 GLN A O 1
ATOM 687 N N . LEU A 1 87 ? -46.990 5.849 34.381 1.00 88.62 87 LEU A N 1
ATOM 688 C CA . LEU A 1 87 ? -46.540 4.805 35.309 1.00 88.62 87 LEU A CA 1
ATOM 689 C C . LEU A 1 87 ? -46.858 5.160 36.769 1.00 88.62 87 LEU A C 1
ATOM 691 O O . LEU A 1 87 ? -47.402 4.327 37.494 1.00 88.62 87 LEU A O 1
ATOM 695 N N . MET A 1 88 ? -46.614 6.408 37.180 1.00 83.88 88 MET A N 1
ATOM 696 C CA . MET A 1 88 ? -46.939 6.877 38.532 1.00 83.88 88 MET A CA 1
ATOM 697 C C . MET A 1 88 ? -48.445 6.871 38.836 1.00 83.88 88 MET A C 1
ATOM 699 O O . MET A 1 88 ? -48.821 6.601 39.973 1.00 83.88 88 MET A O 1
ATOM 703 N N . HIS A 1 89 ? -49.315 7.101 37.846 1.00 82.44 89 HIS A N 1
ATOM 704 C CA . HIS A 1 89 ? -50.770 7.012 38.031 1.00 82.44 89 HIS A CA 1
ATOM 705 C C . HIS A 1 89 ? -51.327 5.580 37.990 1.00 82.44 89 HIS A C 1
ATOM 707 O O . HIS A 1 89 ? -52.337 5.310 38.638 1.00 82.44 89 HIS A O 1
ATOM 713 N N . THR A 1 90 ? -50.686 4.650 37.274 1.00 80.56 90 THR A N 1
ATOM 714 C CA . THR A 1 90 ? -51.098 3.227 37.268 1.00 80.56 90 THR A CA 1
ATOM 715 C C . THR A 1 90 ? -50.676 2.460 38.522 1.00 80.56 90 THR A C 1
ATOM 717 O O . THR A 1 90 ? -51.259 1.420 38.835 1.00 80.56 90 THR A O 1
ATOM 720 N N . ARG A 1 91 ? -49.701 2.972 39.283 1.00 67.44 91 ARG A N 1
ATOM 721 C CA . ARG A 1 91 ? -49.304 2.408 40.575 1.00 67.44 91 ARG A CA 1
ATOM 722 C C . ARG A 1 91 ? -50.331 2.788 41.646 1.00 67.44 91 ARG A C 1
ATOM 724 O O . ARG A 1 91 ? -50.170 3.780 42.352 1.00 67.44 91 ARG A O 1
ATOM 731 N N . GLY A 1 92 ? -51.390 1.981 41.744 1.00 67.94 92 GLY A N 1
ATOM 732 C CA . GLY A 1 92 ? -52.422 2.110 42.775 1.00 67.94 92 GLY A CA 1
ATOM 733 C C . GLY A 1 92 ? -51.835 2.191 44.195 1.00 67.94 92 GLY A C 1
ATOM 734 O O . GLY A 1 92 ? -50.708 1.731 44.417 1.00 67.94 92 GLY A O 1
ATOM 735 N N . PRO A 1 93 ? -52.568 2.790 45.155 1.00 65.56 93 PRO A N 1
ATOM 736 C CA . PRO A 1 93 ? -52.070 3.013 46.508 1.00 65.56 93 PRO A CA 1
ATOM 737 C C . PRO A 1 93 ? -51.606 1.690 47.117 1.00 65.56 93 PRO A C 1
ATOM 739 O O . PRO A 1 93 ? -52.382 0.744 47.223 1.00 65.56 93 PRO A O 1
ATOM 742 N N . ALA A 1 94 ? -50.323 1.626 47.476 1.00 57.62 94 ALA A N 1
ATOM 743 C CA . ALA A 1 94 ? -49.719 0.413 48.004 1.00 57.62 94 ALA A CA 1
ATOM 744 C C . ALA A 1 94 ? -50.416 0.013 49.310 1.00 57.62 94 ALA A C 1
ATOM 746 O O . ALA A 1 94 ? -50.391 0.770 50.283 1.00 57.62 94 ALA A O 1
ATOM 747 N N . GLU A 1 95 ? -51.029 -1.171 49.328 1.00 57.12 95 GLU A N 1
ATOM 748 C CA . GLU A 1 95 ? -51.608 -1.719 50.549 1.00 57.12 95 GLU A CA 1
ATOM 749 C C . GLU A 1 95 ? -50.505 -1.907 51.608 1.00 57.12 95 GLU A C 1
ATOM 751 O O . GLU A 1 95 ? -49.405 -2.374 51.284 1.00 57.12 95 GLU A O 1
ATOM 756 N N . PRO A 1 96 ? -50.754 -1.531 52.876 1.00 58.19 96 PRO A N 1
ATOM 757 C CA . PRO A 1 96 ? -49.761 -1.649 53.932 1.00 58.19 96 PRO A CA 1
ATOM 758 C C . PRO A 1 96 ? -49.531 -3.124 54.285 1.00 58.19 96 PRO A C 1
ATOM 760 O O . PRO A 1 96 ? -50.281 -3.725 55.053 1.00 58.19 96 PRO A O 1
ATOM 763 N N . SER A 1 97 ? -48.459 -3.694 53.735 1.00 53.28 97 SER A N 1
ATOM 764 C CA . SER A 1 97 ? -47.964 -5.033 54.068 1.00 53.28 97 SER A CA 1
ATOM 765 C C . SER A 1 97 ? -47.475 -5.091 55.519 1.00 53.28 97 SER A C 1
ATOM 767 O O . SER A 1 97 ? -46.299 -4.858 55.802 1.00 53.28 97 SER A O 1
ATOM 769 N N . VAL A 1 98 ? -48.376 -5.435 56.439 1.00 58.66 98 VAL A N 1
ATOM 770 C CA . VAL A 1 98 ? -48.044 -5.766 57.828 1.00 58.66 98 VAL A CA 1
ATOM 771 C C . VAL A 1 98 ? -47.395 -7.150 57.867 1.00 58.66 98 VAL A C 1
ATOM 773 O O . VAL A 1 98 ? -48.082 -8.164 57.783 1.00 58.66 98 VAL A O 1
ATOM 776 N N . HIS A 1 99 ? -46.073 -7.190 58.026 1.00 54.34 99 HIS A N 1
ATOM 777 C CA . HIS A 1 99 ? -45.365 -8.389 58.467 1.00 54.34 99 HIS A CA 1
ATOM 778 C C . HIS A 1 99 ? -44.270 -8.002 59.466 1.00 54.34 99 HIS A C 1
ATOM 780 O O . HIS A 1 99 ? -43.173 -7.594 59.090 1.00 54.34 99 HIS A O 1
ATOM 786 N N . ASP A 1 100 ? -44.602 -8.125 60.751 1.00 51.28 100 ASP A N 1
ATOM 787 C CA . ASP A 1 100 ? -43.633 -8.116 61.841 1.00 51.28 100 ASP A CA 1
ATOM 788 C C . ASP A 1 100 ? -42.866 -9.446 61.866 1.00 51.28 100 ASP A C 1
ATOM 790 O O . ASP A 1 100 ? -43.479 -10.508 61.964 1.00 51.28 100 ASP A O 1
ATOM 794 N N . GLU A 1 101 ? -41.533 -9.388 61.882 1.00 49.78 101 GLU A N 1
ATOM 795 C CA . GLU A 1 101 ? -40.694 -10.390 62.551 1.00 49.78 101 GLU A CA 1
ATOM 796 C C . GLU A 1 101 ? -39.502 -9.697 63.241 1.00 49.78 101 GLU A C 1
ATOM 798 O O . GLU A 1 101 ? -38.767 -8.945 62.594 1.00 49.78 101 GLU A O 1
ATOM 803 N N . PRO A 1 102 ? -39.275 -9.931 64.549 1.00 54.72 102 PRO A N 1
ATOM 804 C CA . PRO A 1 102 ? -38.125 -9.398 65.267 1.00 54.72 102 PRO A CA 1
ATOM 805 C C . PRO A 1 102 ? -37.044 -10.464 65.511 1.00 54.72 102 PRO A C 1
ATOM 807 O O . PRO A 1 102 ? -37.301 -11.491 66.137 1.00 54.72 102 PRO A O 1
ATOM 810 N N . GLY A 1 103 ? -35.787 -10.174 65.163 1.00 45.16 103 GLY A N 1
ATOM 811 C CA . GLY A 1 103 ? -34.646 -10.919 65.711 1.00 45.16 103 GLY A CA 1
ATOM 812 C C . GLY A 1 103 ? -33.378 -10.904 64.861 1.00 45.16 103 GLY A C 1
ATOM 813 O O . GLY A 1 103 ? -33.431 -11.086 63.652 1.00 45.16 103 GLY A O 1
ATOM 814 N N . GLY A 1 104 ? -32.220 -10.754 65.514 1.00 38.44 104 GLY A N 1
ATOM 815 C CA . GLY A 1 104 ? -30.909 -10.980 64.885 1.00 38.44 104 GLY A CA 1
ATOM 816 C C . GLY A 1 104 ? -29.977 -9.769 64.869 1.00 38.44 104 GLY A C 1
ATOM 817 O O . GLY A 1 104 ? -29.564 -9.309 63.809 1.00 38.44 104 GLY A O 1
ATOM 818 N N . GLY A 1 105 ? -29.603 -9.253 66.043 1.00 48.81 105 GLY A N 1
ATOM 819 C CA . GLY A 1 105 ? -28.536 -8.254 66.129 1.00 48.81 105 GLY A CA 1
ATOM 820 C C . GLY A 1 105 ? -27.163 -8.838 65.765 1.00 48.81 105 GLY A C 1
ATOM 821 O O . GLY A 1 105 ? -26.843 -9.972 66.116 1.00 48.81 105 GLY A O 1
ATOM 822 N N . SER A 1 106 ? -26.319 -8.046 65.104 1.00 41.25 106 SER A N 1
ATOM 823 C CA . SER A 1 106 ? -24.876 -8.296 64.985 1.00 41.25 106 SER A CA 1
ATOM 824 C C . SER A 1 106 ? -24.132 -6.964 64.918 1.00 41.25 106 SER A C 1
ATOM 826 O O . SER A 1 106 ? -24.388 -6.136 64.047 1.00 41.25 106 SER A O 1
ATOM 828 N N . GLN A 1 107 ? -23.248 -6.736 65.891 1.00 45.88 107 GLN A N 1
ATOM 829 C CA . GLN A 1 107 ? -22.447 -5.516 66.009 1.00 45.88 107 GLN A CA 1
ATOM 830 C C . GLN A 1 107 ? -21.255 -5.524 65.033 1.00 45.88 107 GLN A C 1
ATOM 832 O O . GLN A 1 107 ? -20.692 -6.589 64.778 1.00 45.88 107 GLN A O 1
ATOM 837 N N . PRO A 1 108 ? -20.781 -4.352 64.576 1.00 56.53 108 PRO A N 1
ATOM 838 C CA . PRO A 1 108 ? -19.461 -4.206 63.973 1.00 56.53 108 PRO A CA 1
ATOM 839 C C . PRO A 1 108 ? -18.392 -3.886 65.042 1.00 56.53 108 PRO A C 1
ATOM 841 O O . PRO A 1 108 ? -18.653 -3.078 65.937 1.00 56.53 108 PRO A O 1
ATOM 844 N N . PRO A 1 109 ? -17.165 -4.428 64.949 1.00 57.38 109 PRO A N 1
ATOM 845 C CA . PRO A 1 109 ? -16.019 -3.912 65.690 1.00 57.38 109 PRO A CA 1
ATOM 846 C C . PRO A 1 109 ? -15.275 -2.839 64.880 1.00 57.38 109 PRO A C 1
ATOM 848 O O . PRO A 1 109 ? -15.007 -3.000 63.689 1.00 57.38 109 PRO A O 1
ATOM 851 N N . ALA A 1 110 ? -14.919 -1.743 65.548 1.00 45.28 110 ALA A N 1
ATOM 852 C CA . ALA A 1 110 ? -14.144 -0.648 64.976 1.00 45.28 110 ALA A CA 1
ATOM 853 C C . ALA A 1 110 ? -12.623 -0.825 65.168 1.00 45.28 110 ALA A C 1
ATOM 855 O O . ALA A 1 110 ? -12.168 -1.566 66.034 1.00 45.28 110 ALA A O 1
ATOM 856 N N . ALA A 1 111 ? -11.883 -0.086 64.337 1.00 47.59 111 ALA A N 1
ATOM 857 C CA . ALA A 1 111 ? -10.492 0.367 64.438 1.00 47.59 111 ALA A CA 1
ATOM 858 C C . ALA A 1 111 ? -9.592 -0.111 65.604 1.00 47.59 111 ALA A C 1
ATOM 860 O O . ALA A 1 111 ? -9.870 0.128 66.778 1.00 47.59 111 ALA A O 1
ATOM 861 N N . ALA A 1 112 ? -8.385 -0.563 65.244 1.00 44.59 112 ALA A N 1
ATOM 862 C CA . ALA A 1 112 ? -7.191 -0.417 66.076 1.00 44.59 112 ALA A CA 1
ATOM 863 C C . ALA A 1 112 ? -5.950 -0.172 65.197 1.00 44.59 112 ALA A C 1
ATOM 865 O O . ALA A 1 112 ? -5.580 -1.005 64.370 1.00 44.59 112 ALA A O 1
ATOM 866 N N . GLU A 1 113 ? -5.303 0.978 65.383 1.00 49.62 113 GLU A N 1
ATOM 867 C CA . GLU A 1 113 ? -3.997 1.294 64.798 1.00 49.62 113 GLU A CA 1
ATOM 868 C C . GLU A 1 113 ? -2.883 0.491 65.491 1.00 49.62 113 GLU A C 1
ATOM 870 O O . GLU A 1 113 ? -2.964 0.230 66.695 1.00 49.62 113 GLU A O 1
ATOM 875 N N . ARG A 1 114 ? -1.778 0.198 64.786 1.00 47.84 114 ARG A N 1
ATOM 876 C CA . ARG A 1 114 ? -0.459 0.090 65.437 1.00 47.84 114 ARG A CA 1
ATOM 877 C C . ARG A 1 114 ? 0.712 0.306 64.480 1.00 47.84 114 ARG A C 1
ATOM 879 O O . ARG A 1 114 ? 0.830 -0.333 63.440 1.00 47.84 114 ARG A O 1
ATOM 886 N N . GLU A 1 115 ? 1.589 1.217 64.882 1.00 48.81 115 GLU A N 1
ATOM 887 C CA . GLU A 1 115 ? 2.814 1.607 64.188 1.00 48.81 115 GLU A CA 1
ATOM 888 C C . GLU A 1 115 ? 4.021 0.670 64.451 1.00 48.81 115 GLU A C 1
ATOM 890 O O . GLU A 1 115 ? 4.076 -0.019 65.465 1.00 48.81 115 GLU A O 1
ATOM 895 N N . ARG A 1 116 ? 5.053 0.806 63.591 1.00 42.12 116 ARG A N 1
ATOM 896 C CA . ARG A 1 116 ? 6.509 0.621 63.848 1.00 42.12 116 ARG A CA 1
ATOM 897 C C . ARG A 1 116 ? 7.017 -0.738 64.377 1.00 42.12 116 ARG A C 1
ATOM 899 O O . ARG A 1 116 ? 6.886 -1.047 65.557 1.00 42.12 116 ARG A O 1
ATOM 906 N N . SER A 1 117 ? 7.943 -1.349 63.623 1.00 44.00 117 SER A N 1
ATOM 907 C CA . SER A 1 117 ? 9.397 -1.177 63.887 1.00 44.00 117 SER A CA 1
ATOM 908 C C . SER A 1 117 ? 10.312 -1.844 62.843 1.00 44.00 117 SER A C 1
ATOM 910 O O . SER A 1 117 ? 9.932 -2.796 62.171 1.00 44.00 117 SER A O 1
ATOM 912 N N . ARG A 1 118 ? 11.538 -1.313 62.714 1.00 42.19 118 ARG A N 1
ATOM 913 C CA . ARG A 1 118 ? 12.649 -1.816 61.875 1.00 42.19 118 ARG A CA 1
ATOM 914 C C . ARG A 1 118 ? 13.545 -2.776 62.679 1.00 42.19 118 ARG A C 1
ATOM 916 O O . ARG A 1 118 ? 13.688 -2.536 63.871 1.00 42.19 118 ARG A O 1
ATOM 923 N N . SER A 1 119 ? 14.243 -3.719 62.028 1.00 38.19 119 SER A N 1
ATOM 924 C CA . SER A 1 119 ? 15.667 -4.091 62.273 1.00 38.19 119 SER A CA 1
ATOM 925 C C . SER A 1 119 ? 16.043 -5.346 61.446 1.00 38.19 119 SER A C 1
ATOM 927 O O . SER A 1 119 ? 15.364 -6.356 61.569 1.00 38.19 119 SER A O 1
ATOM 929 N N . THR A 1 120 ? 16.886 -5.267 60.408 1.00 41.38 120 THR A N 1
ATOM 930 C CA . THR A 1 120 ? 18.360 -5.507 60.345 1.00 41.38 120 THR A CA 1
ATOM 931 C C . THR A 1 120 ? 18.871 -6.958 60.520 1.00 41.38 120 THR A C 1
ATOM 933 O O . THR A 1 120 ? 18.615 -7.616 61.520 1.00 41.38 120 THR A O 1
ATOM 936 N N . THR A 1 121 ? 19.648 -7.404 59.522 1.00 46.03 121 THR A N 1
ATOM 937 C CA . THR A 1 121 ? 20.441 -8.655 59.360 1.00 46.03 121 THR A CA 1
ATOM 938 C C . THR A 1 121 ? 21.729 -8.670 60.225 1.00 46.03 121 THR A C 1
ATOM 940 O O . THR A 1 121 ? 22.097 -7.580 60.675 1.00 46.03 121 THR A O 1
ATOM 943 N N . PRO A 1 122 ? 22.466 -9.801 60.443 1.00 56.56 122 PRO A N 1
ATOM 944 C CA . PRO A 1 122 ? 23.458 -10.332 59.464 1.00 56.56 122 PRO A CA 1
ATOM 945 C C . PRO A 1 122 ? 23.775 -11.867 59.508 1.00 56.56 122 PRO A C 1
ATOM 947 O O . PRO A 1 122 ? 23.107 -12.640 60.186 1.00 56.56 122 PRO A O 1
ATOM 950 N N . SER A 1 123 ? 24.788 -12.271 58.721 1.00 39.03 123 SER A N 1
ATOM 951 C CA . SER A 1 123 ? 25.186 -13.624 58.255 1.00 39.03 123 SER A CA 1
ATOM 952 C C . SER A 1 123 ? 26.253 -14.395 59.070 1.00 39.03 123 SER A C 1
ATOM 954 O O . SER A 1 123 ? 27.052 -13.757 59.749 1.00 39.03 123 SER A O 1
ATOM 956 N N . THR A 1 124 ? 26.367 -15.714 58.801 1.00 38.06 124 THR A N 1
ATOM 957 C CA . THR A 1 124 ? 27.600 -16.569 58.729 1.00 38.06 124 THR A CA 1
ATOM 958 C C . THR A 1 124 ? 27.250 -17.796 57.837 1.00 38.06 124 THR A C 1
ATOM 960 O O . THR A 1 124 ? 26.124 -18.275 57.949 1.00 38.06 124 THR A O 1
ATOM 963 N N . ASP A 1 125 ? 27.968 -18.204 56.774 1.00 36.44 125 ASP A N 1
ATOM 964 C CA . ASP A 1 125 ? 29.242 -18.977 56.683 1.00 36.44 125 ASP A CA 1
ATOM 965 C C . ASP A 1 125 ? 29.306 -20.233 57.603 1.00 36.44 125 ASP A C 1
ATOM 967 O O . ASP A 1 125 ? 28.867 -20.150 58.748 1.00 36.44 125 ASP A O 1
ATOM 971 N N . THR A 1 126 ? 29.776 -21.432 57.192 1.00 39.44 126 THR A N 1
ATOM 972 C CA . THR A 1 126 ? 30.731 -21.794 56.103 1.00 39.44 126 THR A CA 1
ATOM 973 C C . THR A 1 126 ? 30.595 -23.253 55.561 1.00 39.44 126 THR A C 1
ATOM 975 O O . THR A 1 126 ? 30.079 -24.131 56.247 1.00 39.44 126 THR A O 1
ATOM 978 N N . ASP A 1 127 ? 31.199 -23.502 54.382 1.00 38.38 127 ASP A N 1
ATOM 979 C CA . ASP A 1 127 ? 31.903 -24.730 53.909 1.00 38.38 127 ASP A CA 1
ATOM 980 C C . ASP A 1 127 ? 31.226 -26.002 53.296 1.00 38.38 127 ASP A C 1
ATOM 982 O O . ASP A 1 127 ? 30.032 -26.275 53.381 1.00 38.38 127 ASP A O 1
ATOM 986 N N . ILE A 1 128 ? 32.087 -26.721 52.550 1.00 41.56 128 ILE A N 1
ATOM 987 C CA . ILE A 1 128 ? 31.974 -27.676 51.404 1.00 41.56 128 ILE A CA 1
ATOM 988 C C . ILE A 1 128 ? 32.720 -29.007 51.799 1.00 41.56 128 ILE A C 1
ATOM 990 O O . ILE A 1 128 ? 33.367 -28.948 52.847 1.00 41.56 128 ILE A O 1
ATOM 994 N N . PRO A 1 129 ? 32.776 -30.181 51.081 1.00 57.00 129 PRO A N 1
ATOM 995 C CA . PRO A 1 129 ? 32.180 -30.686 49.809 1.00 57.00 129 PRO A CA 1
ATOM 996 C C . PRO A 1 129 ? 31.436 -32.059 49.891 1.00 57.00 129 PRO A C 1
ATOM 998 O O . PRO A 1 129 ? 31.498 -32.750 50.897 1.00 57.00 129 PRO A O 1
ATOM 1001 N N . GLU A 1 130 ? 30.812 -32.516 48.784 1.00 34.75 130 GLU A N 1
ATOM 1002 C CA . GLU A 1 130 ? 31.208 -33.733 48.009 1.00 34.75 130 GLU A CA 1
ATOM 1003 C C . GLU A 1 130 ? 30.212 -34.101 46.876 1.00 34.75 130 GLU A C 1
ATOM 1005 O O . GLU A 1 130 ? 29.033 -33.757 46.899 1.00 34.75 130 GLU A O 1
ATOM 1010 N N . THR A 1 131 ? 30.698 -34.800 45.840 1.00 41.09 131 THR A N 1
ATOM 1011 C CA . THR A 1 131 ? 29.927 -35.285 44.668 1.00 41.09 131 THR A CA 1
ATOM 1012 C C . THR A 1 131 ? 30.403 -36.688 44.264 1.00 41.09 131 THR A C 1
ATOM 1014 O O . THR A 1 131 ? 31.545 -37.020 44.574 1.00 41.09 131 THR A O 1
ATOM 1017 N N . PRO A 1 132 ? 29.677 -37.461 43.424 1.00 58.62 132 PRO A N 1
ATOM 1018 C CA . PRO A 1 132 ? 28.227 -37.581 43.197 1.00 58.62 132 PRO A CA 1
ATOM 1019 C C . PRO A 1 132 ? 27.759 -39.062 43.354 1.00 58.62 132 PRO A C 1
ATOM 1021 O O . PRO A 1 132 ? 28.549 -39.925 43.734 1.00 58.62 132 PRO A O 1
ATOM 1024 N N . PRO A 1 133 ? 26.518 -39.436 42.964 1.00 50.47 133 PRO A N 1
ATOM 1025 C CA . PRO A 1 133 ? 26.453 -40.226 41.721 1.00 50.47 133 PRO A CA 1
ATOM 1026 C C . PRO A 1 133 ? 25.221 -40.000 40.816 1.00 50.47 133 PRO A C 1
ATOM 1028 O O . PRO A 1 133 ? 24.161 -39.518 41.209 1.00 50.47 133 PRO A O 1
ATOM 1031 N N . LYS A 1 134 ? 25.379 -40.433 39.557 1.00 47.94 134 LYS A N 1
ATOM 1032 C CA . LYS A 1 134 ? 24.374 -40.438 38.476 1.00 47.94 134 LYS A CA 1
ATOM 1033 C C . LYS A 1 134 ? 23.082 -41.176 38.868 1.00 47.94 134 LYS A C 1
ATOM 1035 O O . LYS A 1 134 ? 23.144 -42.317 39.320 1.00 47.94 134 LYS A O 1
ATOM 1040 N N . ARG A 1 135 ? 21.910 -40.626 38.513 1.00 40.19 135 ARG A N 1
ATOM 1041 C CA . ARG A 1 135 ? 20.639 -41.381 38.475 1.00 40.19 135 ARG A CA 1
ATOM 1042 C C . ARG A 1 135 ? 19.853 -41.124 37.182 1.00 40.19 135 ARG A C 1
ATOM 1044 O O . ARG A 1 135 ? 19.948 -40.063 36.575 1.00 40.19 135 ARG A O 1
ATOM 1051 N N . GLN A 1 136 ? 19.166 -42.160 36.704 1.00 39.12 136 GLN A N 1
ATOM 1052 C CA . GLN A 1 136 ? 18.724 -42.303 35.310 1.00 39.12 136 GLN A CA 1
ATOM 1053 C C . GLN A 1 136 ? 17.457 -41.499 34.960 1.00 39.12 136 GLN A C 1
ATOM 1055 O O . GLN A 1 136 ? 16.511 -41.429 35.742 1.00 39.12 136 GLN A O 1
ATOM 1060 N N . ARG A 1 137 ? 17.386 -40.992 33.718 1.00 45.81 137 ARG A N 1
ATOM 1061 C CA . ARG A 1 137 ? 16.166 -40.407 33.127 1.00 45.81 137 ARG A CA 1
ATOM 1062 C C . ARG A 1 137 ? 15.102 -41.493 32.903 1.00 45.81 137 ARG A C 1
ATOM 1064 O O . ARG A 1 137 ? 15.261 -42.320 32.008 1.00 45.81 137 ARG A O 1
ATOM 1071 N N . ARG A 1 138 ? 13.983 -41.442 33.637 1.00 50.16 138 ARG A N 1
ATOM 1072 C CA . ARG A 1 138 ? 12.719 -42.128 33.289 1.00 50.16 138 ARG A CA 1
ATOM 1073 C C . ARG A 1 138 ? 11.488 -41.319 33.731 1.00 50.16 138 ARG A C 1
ATOM 1075 O O . ARG A 1 138 ? 11.019 -41.451 34.855 1.00 50.16 138 ARG A O 1
ATOM 1082 N N . SER A 1 139 ? 10.905 -40.566 32.803 1.00 40.06 139 SER A N 1
ATOM 1083 C CA . SER A 1 139 ? 9.526 -40.054 32.871 1.00 40.06 139 SER A CA 1
ATOM 1084 C C . SER A 1 139 ? 8.963 -40.050 31.442 1.00 40.06 139 SER A C 1
ATOM 1086 O O . SER A 1 139 ? 9.460 -39.370 30.556 1.00 40.06 139 SER A O 1
ATOM 1088 N N . ARG A 1 140 ? 8.174 -41.075 31.102 1.00 41.94 140 ARG A N 1
ATOM 1089 C CA . ARG A 1 140 ? 6.697 -41.102 31.157 1.00 41.94 140 ARG A CA 1
ATOM 1090 C C . ARG A 1 140 ? 6.036 -40.301 30.026 1.00 41.94 140 ARG A C 1
ATOM 1092 O O . ARG A 1 140 ? 5.662 -39.146 30.178 1.00 41.94 140 ARG A O 1
ATOM 1099 N N . LYS A 1 141 ? 5.824 -41.011 28.914 1.00 44.84 141 LYS A N 1
ATOM 1100 C CA . LYS A 1 141 ? 4.956 -40.646 27.788 1.00 44.84 141 LYS A CA 1
ATOM 1101 C C . LYS A 1 141 ? 3.502 -40.572 28.288 1.00 44.84 141 LYS A C 1
ATOM 1103 O O . LYS A 1 141 ? 2.865 -41.607 28.468 1.00 44.84 141 LYS A O 1
ATOM 1108 N N . ARG A 1 142 ? 2.994 -39.369 28.569 1.00 41.72 142 ARG A N 1
ATOM 1109 C CA . ARG A 1 142 ? 1.582 -39.149 28.923 1.00 41.72 142 ARG A CA 1
ATOM 1110 C C . ARG A 1 142 ? 0.752 -39.121 27.635 1.00 41.72 142 ARG A C 1
ATOM 1112 O O . ARG A 1 142 ? 0.882 -38.190 26.851 1.00 41.72 142 ARG A O 1
ATOM 1119 N N . LYS A 1 143 ? -0.100 -40.131 27.425 1.00 46.66 143 LYS A N 1
ATOM 1120 C CA . LYS A 1 143 ? -1.285 -39.979 26.567 1.00 46.66 143 LYS A CA 1
ATOM 1121 C C . LYS A 1 143 ? -2.258 -39.066 27.315 1.00 46.66 143 LYS A C 1
ATOM 1123 O O . LYS A 1 143 ? -2.705 -39.442 28.395 1.00 46.66 143 LYS A O 1
ATOM 1128 N N . SER A 1 144 ? -2.588 -37.910 26.755 1.00 44.25 144 SER A N 1
ATOM 1129 C CA . SER A 1 144 ? -3.805 -37.177 27.105 1.00 44.25 144 SER A CA 1
ATOM 1130 C C . SER A 1 144 ? -4.844 -37.462 26.029 1.00 44.25 144 SER A C 1
ATOM 1132 O O . SER A 1 144 ? -4.753 -36.932 24.926 1.00 44.25 144 SER A O 1
ATOM 1134 N N . GLN A 1 145 ? -5.818 -38.315 26.343 1.00 45.47 145 GLN A N 1
ATOM 1135 C CA . GLN A 1 145 ? -7.095 -38.272 25.640 1.00 45.47 145 GLN A CA 1
ATOM 1136 C C . GLN A 1 145 ? -7.802 -37.012 26.137 1.00 45.47 145 GLN A C 1
ATOM 1138 O O . GLN A 1 145 ? -8.221 -36.967 27.291 1.00 45.47 145 GLN A O 1
ATOM 1143 N N . PHE A 1 146 ? -7.862 -35.980 25.300 1.00 38.69 146 PHE A N 1
ATOM 1144 C CA . PHE A 1 146 ? -8.781 -34.869 25.502 1.00 38.69 146 PHE A CA 1
ATOM 1145 C C . PHE A 1 146 ? -9.959 -35.120 24.565 1.00 38.69 146 PHE A C 1
ATOM 1147 O O . PHE A 1 146 ? -9.772 -35.212 23.353 1.00 38.69 146 PHE A O 1
ATOM 1154 N N . ALA A 1 147 ? -11.131 -35.368 25.139 1.00 41.53 147 ALA A N 1
ATOM 1155 C CA . ALA A 1 147 ? -12.330 -35.695 24.386 1.00 41.53 147 ALA A CA 1
ATOM 1156 C C . ALA A 1 147 ? -13.115 -34.419 24.071 1.00 41.53 147 ALA A C 1
ATOM 1158 O O . ALA A 1 147 ? -13.286 -33.587 24.956 1.00 41.53 147 ALA A O 1
ATOM 1159 N N . GLY A 1 148 ? -13.604 -34.325 22.833 1.00 42.31 148 GLY A N 1
ATOM 1160 C CA . GLY A 1 148 ? -14.777 -33.548 22.426 1.00 42.31 148 GLY A CA 1
ATOM 1161 C C . GLY A 1 148 ? -14.908 -32.119 22.957 1.00 42.31 148 GLY A C 1
ATOM 1162 O O . GLY A 1 148 ? -15.568 -31.885 23.967 1.00 42.31 148 GLY A O 1
ATOM 1163 N N . ARG A 1 149 ? -14.449 -31.151 22.162 1.00 41.88 149 ARG A N 1
ATOM 1164 C CA . ARG A 1 149 ? -15.322 -30.019 21.832 1.00 41.88 149 ARG A CA 1
ATOM 1165 C C . ARG A 1 149 ? -15.959 -30.306 20.469 1.00 41.88 149 ARG A C 1
ATOM 1167 O O . ARG A 1 149 ? -15.258 -30.865 19.627 1.00 41.88 149 ARG A O 1
ATOM 1174 N N . PRO A 1 150 ? -17.238 -29.963 20.248 1.00 47.25 150 PRO A N 1
ATOM 1175 C CA . PRO A 1 150 ? -17.689 -29.679 18.900 1.00 47.25 150 PRO A CA 1
ATOM 1176 C C . PRO A 1 150 ? -16.993 -28.381 18.482 1.00 47.25 150 PRO A C 1
ATOM 1178 O O . PRO A 1 150 ? -17.213 -27.333 19.092 1.00 47.25 150 PRO A O 1
ATOM 1181 N N . ASP A 1 151 ? -16.092 -28.474 17.511 1.00 41.03 151 ASP A N 1
ATOM 1182 C CA . ASP A 1 151 ? -15.800 -27.313 16.685 1.00 41.03 151 ASP A CA 1
ATOM 1183 C C . ASP A 1 151 ? -17.005 -27.187 15.751 1.00 41.03 151 ASP A C 1
ATOM 1185 O O . ASP A 1 151 ? -17.175 -27.990 14.834 1.00 41.03 151 ASP A O 1
ATOM 1189 N N . ASP A 1 152 ? -17.886 -26.232 16.050 1.00 43.09 152 ASP A N 1
ATOM 1190 C CA . ASP A 1 152 ? -18.854 -25.757 15.071 1.00 43.09 152 ASP A CA 1
ATOM 1191 C C . ASP A 1 152 ? -18.038 -25.059 13.976 1.00 43.09 152 ASP A C 1
ATOM 1193 O O . ASP A 1 152 ? -17.688 -23.881 14.092 1.00 43.09 152 ASP A O 1
ATOM 1197 N N . GLU A 1 153 ? -17.675 -25.819 12.939 1.00 46.06 153 GLU A N 1
ATOM 1198 C CA . GLU A 1 153 ? -17.129 -25.299 11.688 1.00 46.06 153 GLU A CA 1
ATOM 1199 C C . GLU A 1 153 ? -18.216 -24.461 11.007 1.00 46.06 153 GLU A C 1
ATOM 1201 O O . GLU A 1 153 ? -18.921 -24.901 10.100 1.00 46.06 153 GLU A O 1
ATOM 1206 N N . VAL A 1 154 ? -18.369 -23.222 11.477 1.00 43.84 154 VAL A N 1
ATOM 1207 C CA . VAL A 1 154 ? -19.057 -22.179 10.730 1.00 43.84 154 VAL A CA 1
ATOM 1208 C C . VAL A 1 154 ? -18.211 -21.939 9.487 1.00 43.84 154 VAL A C 1
ATOM 1210 O O . VAL A 1 154 ? -17.183 -21.261 9.538 1.00 43.84 154 VAL A O 1
ATOM 1213 N N . GLU A 1 155 ? -18.633 -22.525 8.368 1.00 45.31 155 GLU A N 1
ATOM 1214 C CA . GLU A 1 155 ? -18.180 -22.127 7.041 1.00 45.31 155 GLU A CA 1
ATOM 1215 C C . GLU A 1 155 ? -18.590 -20.665 6.821 1.00 45.31 155 GLU A C 1
ATOM 1217 O O . GLU A 1 155 ? -19.651 -20.362 6.275 1.00 45.31 155 GLU A O 1
ATOM 1222 N N . GLU A 1 156 ? -17.749 -19.736 7.284 1.00 44.91 156 GLU A N 1
ATOM 1223 C CA . GLU A 1 156 ? -17.847 -18.312 6.977 1.00 44.91 156 GLU A CA 1
ATOM 1224 C C . GLU A 1 156 ? -17.552 -18.117 5.485 1.00 44.91 156 GLU A C 1
ATOM 1226 O O . GLU A 1 156 ? -16.448 -17.766 5.057 1.00 44.91 156 GLU A O 1
ATOM 1231 N N . LYS A 1 157 ? -18.567 -18.407 4.671 1.00 42.62 157 LYS A N 1
ATOM 1232 C CA . LYS A 1 157 ? -18.570 -18.223 3.228 1.00 42.62 157 LYS A CA 1
ATOM 1233 C C . LYS A 1 157 ? -18.736 -16.735 2.930 1.00 42.62 157 LYS A C 1
ATOM 1235 O O . LYS A 1 157 ? -19.832 -16.263 2.644 1.00 42.62 157 LYS A O 1
ATOM 1240 N N . TYR A 1 158 ? -17.639 -15.992 3.064 1.00 45.91 158 TYR A N 1
ATOM 1241 C CA . TYR A 1 158 ? -17.594 -14.563 2.765 1.00 45.91 158 TYR A CA 1
ATOM 1242 C C . TYR A 1 158 ? -17.880 -14.330 1.278 1.00 45.91 158 TYR A C 1
ATOM 1244 O O . TYR A 1 158 ? -17.057 -14.643 0.416 1.00 45.91 158 TYR A O 1
ATOM 1252 N N . GLU A 1 159 ? -19.057 -13.786 0.993 1.00 43.38 159 GLU A N 1
ATOM 1253 C CA . GLU A 1 159 ? -19.471 -13.379 -0.344 1.00 43.38 159 GLU A CA 1
ATOM 1254 C C . GLU A 1 159 ? -18.699 -12.112 -0.756 1.00 43.38 159 GLU A C 1
ATOM 1256 O O . GLU A 1 159 ? -18.547 -11.176 0.035 1.00 43.38 159 GLU A O 1
ATOM 1261 N N . VAL A 1 160 ? -18.154 -12.090 -1.976 1.00 48.81 160 VAL A N 1
ATOM 1262 C CA . VAL A 1 160 ? -17.356 -10.958 -2.474 1.00 48.81 160 VAL A CA 1
ATOM 1263 C C . VAL A 1 160 ? -18.305 -9.847 -2.927 1.00 48.81 160 VAL A C 1
ATOM 1265 O O . VAL A 1 160 ? -18.712 -9.786 -4.085 1.00 48.81 160 VAL A O 1
ATOM 1268 N N . GLU A 1 161 ? -18.673 -8.959 -2.005 1.00 51.34 161 GLU A N 1
ATOM 1269 C CA . GLU A 1 161 ? -19.497 -7.793 -2.326 1.00 51.34 161 GLU A CA 1
ATOM 1270 C C . GLU A 1 161 ? -18.653 -6.717 -3.036 1.00 51.34 161 GLU A C 1
ATOM 1272 O O . GLU A 1 161 ? -18.025 -5.869 -2.400 1.00 51.34 161 GLU A O 1
ATOM 1277 N N . ILE A 1 162 ? -18.630 -6.746 -4.372 1.00 54.84 162 ILE A N 1
ATOM 1278 C CA . ILE A 1 162 ? -18.041 -5.674 -5.187 1.00 54.84 162 ILE A CA 1
ATOM 1279 C C . ILE A 1 162 ? -19.004 -4.483 -5.179 1.00 54.84 162 ILE A C 1
ATOM 1281 O O . ILE A 1 162 ? -19.997 -4.469 -5.908 1.00 54.84 162 ILE A O 1
ATOM 1285 N N . ARG A 1 163 ? -18.713 -3.460 -4.366 1.00 49.16 163 ARG A N 1
ATOM 1286 C CA . ARG A 1 163 ? -19.467 -2.198 -4.389 1.00 49.16 163 ARG A CA 1
ATOM 1287 C C . ARG A 1 163 ? -18.833 -1.227 -5.379 1.00 49.16 163 ARG A C 1
ATOM 1289 O O . ARG A 1 163 ? -17.850 -0.554 -5.068 1.00 49.16 163 ARG A O 1
ATOM 1296 N N . THR A 1 164 ? -19.429 -1.133 -6.565 1.00 48.72 164 THR A N 1
ATOM 1297 C CA . THR A 1 164 ? -19.148 -0.086 -7.555 1.00 48.72 164 THR A CA 1
ATOM 1298 C C . THR A 1 164 ? -19.706 1.250 -7.069 1.00 48.72 164 THR A C 1
ATOM 1300 O O . THR A 1 164 ? -20.920 1.463 -7.049 1.00 48.72 164 THR A O 1
ATOM 1303 N N . VAL A 1 165 ? -18.824 2.168 -6.669 1.00 50.59 165 VAL A N 1
ATOM 1304 C CA . VAL A 1 165 ? -19.209 3.544 -6.332 1.00 50.59 165 VAL A CA 1
ATOM 1305 C C . VAL A 1 165 ? -19.215 4.365 -7.618 1.00 50.59 165 VAL A C 1
ATOM 1307 O O . VAL A 1 165 ? -18.179 4.850 -8.064 1.00 50.59 165 VAL A O 1
ATOM 1310 N N . LYS A 1 166 ? -20.395 4.512 -8.229 1.00 46.62 166 LYS A N 1
ATOM 1311 C CA . LYS A 1 166 ? -20.579 5.365 -9.409 1.00 46.62 166 LYS A CA 1
ATOM 1312 C C . LYS A 1 166 ? -20.546 6.834 -8.999 1.00 46.62 166 LYS A C 1
ATOM 1314 O O . LYS A 1 166 ? -21.485 7.315 -8.366 1.00 46.62 166 LYS A O 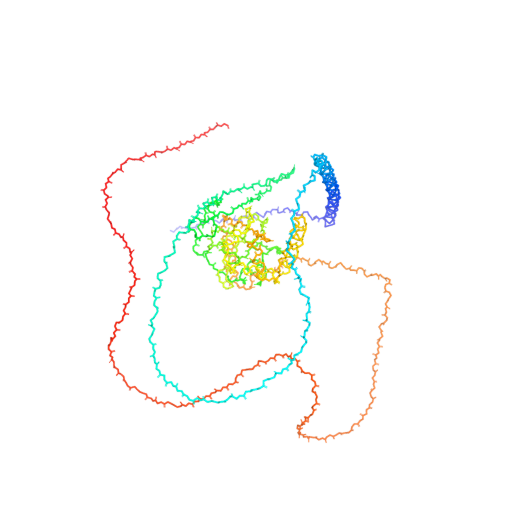1
ATOM 1319 N N . GLN A 1 167 ? -19.485 7.548 -9.361 1.00 47.03 167 GLN A N 1
ATOM 1320 C CA . GLN A 1 167 ? -19.380 8.987 -9.131 1.00 47.03 167 GLN A CA 1
ATOM 1321 C C . GLN A 1 167 ? -19.792 9.745 -10.402 1.00 47.03 167 GLN A C 1
ATOM 1323 O O . GLN A 1 167 ? -18.967 10.040 -11.261 1.00 47.03 167 GLN A O 1
ATOM 1328 N N . GLU A 1 168 ? -21.088 10.046 -10.537 1.00 42.62 168 GLU A N 1
ATOM 1329 C CA . GLU A 1 168 ? -21.598 10.874 -11.639 1.00 42.62 168 GLU A CA 1
ATOM 1330 C C . GLU A 1 168 ? -21.173 12.345 -11.462 1.00 42.62 168 GLU A C 1
ATOM 1332 O O . GLU A 1 168 ? -21.863 13.140 -10.818 1.00 42.62 168 GLU A O 1
ATOM 1337 N N . GLU A 1 169 ? -20.046 12.740 -12.064 1.00 44.56 169 GLU A N 1
ATOM 1338 C CA . GLU A 1 169 ? -19.780 14.157 -12.324 1.00 44.56 169 GLU A CA 1
ATOM 1339 C C . GLU A 1 169 ? -20.670 14.666 -13.463 1.00 44.56 169 GLU A C 1
ATOM 1341 O O . GLU A 1 169 ? -20.706 14.120 -14.563 1.00 44.56 169 GLU A O 1
ATOM 1346 N N . LYS A 1 170 ? -21.376 15.765 -13.188 1.00 50.84 170 LYS A N 1
ATOM 1347 C CA . LYS A 1 170 ? -22.587 16.195 -13.903 1.00 50.84 170 LYS A CA 1
ATOM 1348 C C . LYS A 1 170 ? -22.419 16.576 -15.386 1.00 50.84 170 LYS A C 1
ATOM 1350 O O . LYS A 1 170 ? -23.430 16.747 -16.053 1.00 50.84 170 LYS A O 1
ATOM 1355 N N . ASP A 1 171 ? -21.185 16.718 -15.872 1.00 54.25 171 ASP A N 1
ATOM 1356 C CA . ASP A 1 171 ? -20.817 16.969 -17.282 1.00 54.25 171 ASP A CA 1
ATOM 1357 C C . ASP A 1 171 ? -19.370 16.472 -17.589 1.00 54.25 171 ASP A C 1
ATOM 1359 O O . ASP A 1 171 ? -18.686 16.996 -18.473 1.00 54.25 171 ASP A O 1
ATOM 1363 N N . GLY A 1 172 ? -18.852 15.501 -16.819 1.00 55.44 172 GLY A N 1
ATOM 1364 C CA . GLY A 1 172 ? -17.458 15.030 -16.903 1.00 55.44 172 GLY A CA 1
ATOM 1365 C C . GLY A 1 172 ? -17.265 13.762 -17.756 1.00 55.44 172 GLY A C 1
ATOM 1366 O O . GLY A 1 172 ? -18.220 13.013 -17.969 1.00 55.44 172 GLY A O 1
ATOM 1367 N N . PRO A 1 173 ? -16.041 13.470 -18.249 1.00 46.97 173 PRO A N 1
ATOM 1368 C CA . PRO A 1 173 ? -15.719 12.124 -18.724 1.00 46.97 173 PRO A CA 1
ATOM 1369 C C . PRO A 1 173 ? -15.856 11.127 -17.562 1.00 46.97 173 PRO A C 1
ATOM 1371 O O . PRO A 1 173 ? -15.522 11.477 -16.431 1.00 46.97 173 PRO A O 1
ATOM 1374 N N . LEU A 1 174 ? -16.299 9.890 -17.830 1.00 48.44 174 LEU A N 1
ATOM 1375 C CA . LEU A 1 174 ? -16.292 8.832 -16.812 1.00 48.44 174 LEU A CA 1
ATOM 1376 C C . LEU A 1 174 ? -14.863 8.664 -16.274 1.00 48.44 174 LEU A C 1
ATOM 1378 O O . LEU A 1 174 ? -13.980 8.192 -16.991 1.00 48.44 174 LEU A O 1
ATOM 1382 N N . ILE A 1 175 ? -14.652 9.056 -15.021 1.00 53.69 175 ILE A N 1
ATOM 1383 C CA . ILE A 1 175 ? -13.455 8.708 -14.259 1.00 53.69 175 ILE A CA 1
ATOM 1384 C C . ILE A 1 175 ? -13.605 7.232 -13.879 1.00 53.69 175 ILE A C 1
ATOM 1386 O O . ILE A 1 175 ? -14.702 6.807 -13.511 1.00 53.69 175 ILE A O 1
ATOM 1390 N N . GLU A 1 176 ? -12.537 6.442 -14.014 1.00 53.84 176 GLU A N 1
ATOM 1391 C CA . GLU A 1 176 ? -12.577 5.009 -13.711 1.00 53.84 176 GLU A CA 1
ATOM 1392 C C . GLU A 1 176 ? -13.092 4.774 -12.283 1.00 53.84 176 GLU A C 1
ATOM 1394 O O . GLU A 1 176 ? -12.547 5.294 -11.308 1.00 53.84 176 GLU A O 1
ATOM 1399 N N . GLU A 1 177 ? -14.185 4.016 -12.165 1.00 66.75 177 GLU A N 1
ATOM 1400 C CA . GLU A 1 177 ? -14.845 3.761 -10.885 1.00 66.75 177 GLU A CA 1
ATOM 1401 C C . GLU A 1 177 ? -13.918 2.922 -9.998 1.00 66.75 177 GLU A C 1
ATOM 1403 O O . GLU A 1 177 ? -13.724 1.734 -10.255 1.00 66.75 177 GLU A O 1
ATOM 1408 N N . PHE A 1 178 ? -13.377 3.497 -8.922 1.00 70.50 178 PHE A N 1
ATOM 1409 C CA . PHE A 1 178 ? -12.655 2.700 -7.934 1.00 70.50 178 PHE A CA 1
ATOM 1410 C C . PHE A 1 178 ? -13.609 1.682 -7.289 1.00 70.50 178 PHE A C 1
ATOM 1412 O O . PHE A 1 178 ? -14.665 2.028 -6.751 1.00 70.50 178 PHE A O 1
ATOM 1419 N N . HIS A 1 179 ? -13.242 0.404 -7.331 1.00 79.94 179 HIS A N 1
ATOM 1420 C CA . HIS A 1 179 ? -14.075 -0.687 -6.836 1.00 79.94 179 HIS A CA 1
ATOM 1421 C C . HIS A 1 179 ? -13.690 -1.032 -5.400 1.00 79.94 179 HIS A C 1
ATOM 1423 O O . HIS A 1 179 ? -12.574 -1.501 -5.151 1.00 79.94 179 HIS A O 1
ATOM 1429 N N . LYS A 1 180 ? -14.618 -0.842 -4.452 1.00 85.00 180 LYS A N 1
ATOM 1430 C CA . LYS A 1 180 ? -14.410 -1.328 -3.088 1.00 85.00 180 LYS A CA 1
ATOM 1431 C C . LYS A 1 180 ? -14.693 -2.829 -3.039 1.00 85.00 180 LYS A C 1
ATOM 1433 O O . LYS A 1 180 ? -15.801 -3.256 -3.365 1.00 85.00 180 LYS A O 1
ATOM 1438 N N . VAL A 1 181 ? -13.697 -3.608 -2.627 1.00 89.12 181 VAL A N 1
ATOM 1439 C CA . VAL A 1 181 ? -13.743 -5.076 -2.555 1.00 89.12 181 VAL A CA 1
ATOM 1440 C C . VAL A 1 181 ? -13.411 -5.580 -1.150 1.00 89.12 181 VAL A C 1
ATOM 1442 O O . VAL A 1 181 ? -12.678 -4.936 -0.398 1.00 89.12 181 VAL A O 1
ATOM 1445 N N . THR A 1 182 ? -13.912 -6.769 -0.815 1.00 88.00 182 THR A N 1
ATOM 1446 C CA . THR A 1 182 ? -13.596 -7.485 0.431 1.00 88.00 182 THR A CA 1
ATOM 1447 C C . THR A 1 182 ? -12.840 -8.768 0.106 1.00 88.00 182 THR A C 1
ATOM 1449 O O . THR A 1 182 ? -13.245 -9.535 -0.764 1.00 88.00 182 THR A O 1
ATOM 1452 N N . LEU A 1 183 ? -11.728 -9.014 0.805 1.00 90.31 183 LEU A N 1
ATOM 1453 C CA . LEU A 1 183 ? -10.870 -10.170 0.545 1.00 90.31 183 LEU A CA 1
ATOM 1454 C C . LEU A 1 183 ? -11.386 -11.445 1.227 1.00 90.31 183 LEU A C 1
ATOM 1456 O O . LEU A 1 183 ? -11.449 -11.531 2.460 1.00 90.31 183 LEU A O 1
ATOM 1460 N N . SER A 1 184 ? -11.667 -12.469 0.422 1.00 87.81 184 SER A N 1
ATOM 1461 C CA . SER A 1 184 ? -11.992 -13.820 0.881 1.00 87.81 184 SER A CA 1
ATOM 1462 C C . SER A 1 184 ? -10.744 -14.577 1.366 1.00 87.81 184 SER A C 1
ATOM 1464 O O . SER A 1 184 ? -9.598 -14.192 1.119 1.00 87.81 184 SER A O 1
ATOM 1466 N N . LYS A 1 185 ? -10.951 -15.664 2.117 1.00 87.88 185 LYS A N 1
ATOM 1467 C CA . LYS A 1 185 ? -9.878 -16.578 2.544 1.00 87.88 185 LYS A CA 1
ATOM 1468 C C . LYS A 1 185 ? -9.467 -17.472 1.365 1.00 87.88 185 LYS A C 1
ATOM 1470 O O . LYS A 1 185 ? -10.338 -17.967 0.664 1.00 87.88 185 LYS A O 1
ATOM 1475 N N . SER A 1 186 ? -8.172 -17.747 1.199 1.00 86.06 186 SER A N 1
ATOM 1476 C CA . SER A 1 186 ? -7.717 -18.811 0.287 1.00 86.06 186 SER A CA 1
ATOM 1477 C C . SER A 1 186 ? -8.144 -20.189 0.808 1.00 86.06 186 SER A C 1
ATOM 1479 O O . SER A 1 186 ? -7.828 -20.532 1.950 1.00 86.06 186 SER A O 1
ATOM 1481 N N . GLU A 1 187 ? -8.836 -20.972 -0.026 1.00 81.56 187 GLU A N 1
ATOM 1482 C CA . GLU A 1 187 ? -9.256 -22.348 0.289 1.00 81.56 187 GLU A CA 1
ATOM 1483 C C . GLU A 1 187 ? -8.040 -23.260 0.526 1.00 81.56 187 GLU A C 1
ATOM 1485 O O . GLU A 1 187 ? -7.937 -23.902 1.571 1.00 81.56 187 GLU A O 1
ATOM 1490 N N . ASP A 1 188 ? -7.051 -23.206 -0.374 1.00 80.94 188 ASP A N 1
ATOM 1491 C CA . ASP A 1 188 ? -5.794 -23.969 -0.294 1.00 80.94 188 ASP A CA 1
ATOM 1492 C C . ASP A 1 188 ? -4.870 -23.545 0.865 1.00 80.94 188 ASP A C 1
ATOM 1494 O O . ASP A 1 188 ? -3.882 -24.221 1.166 1.00 80.94 188 ASP A O 1
ATOM 1498 N N . GLY A 1 189 ? -5.099 -22.367 1.458 1.00 79.50 189 GLY A N 1
ATOM 1499 C CA . GLY A 1 189 ? -4.182 -21.743 2.421 1.00 79.50 189 GLY A CA 1
ATOM 1500 C C . GLY A 1 189 ? -2.805 -21.373 1.844 1.00 79.50 189 GLY A C 1
ATOM 1501 O O . GLY A 1 189 ? -1.874 -21.094 2.603 1.00 79.50 189 GLY A O 1
ATOM 1502 N N . SER A 1 190 ? -2.653 -21.375 0.515 1.00 76.62 190 SER A N 1
ATOM 1503 C CA . SER A 1 190 ? -1.399 -21.064 -0.188 1.00 76.62 190 SER A CA 1
ATOM 1504 C C . SER A 1 190 ? -1.049 -19.569 -0.151 1.00 76.62 190 SER A C 1
ATOM 1506 O O . SER A 1 190 ? 0.126 -19.196 -0.214 1.00 76.62 190 SER A O 1
ATOM 1508 N N . MET A 1 191 ? -2.066 -18.718 0.005 1.00 84.06 191 MET A N 1
ATOM 1509 C CA . MET A 1 191 ? -1.980 -17.272 0.222 1.00 84.06 191 MET A CA 1
ATOM 1510 C C . MET A 1 191 ? -2.864 -16.871 1.418 1.00 84.06 191 MET A C 1
ATOM 1512 O O . MET A 1 191 ? -3.646 -17.681 1.913 1.00 84.06 191 MET A O 1
ATOM 1516 N N . LEU A 1 192 ? -2.756 -15.631 1.913 1.00 86.44 192 LEU A N 1
ATOM 1517 C CA . LEU A 1 192 ? -3.620 -15.168 3.015 1.00 86.44 192 LEU A CA 1
ATOM 1518 C C . LEU A 1 192 ? -5.052 -14.903 2.537 1.00 86.44 192 LEU A C 1
ATOM 1520 O O . LEU A 1 192 ? -6.014 -15.167 3.263 1.00 86.44 192 LEU A O 1
ATOM 1524 N N . TRP A 1 193 ? -5.164 -14.409 1.306 1.00 92.25 193 TRP A N 1
ATOM 1525 C CA . TRP A 1 193 ? -6.413 -14.079 0.633 1.00 92.25 193 TRP A CA 1
ATOM 1526 C C . TRP A 1 193 ? -6.455 -14.699 -0.758 1.00 92.25 193 TRP A C 1
ATOM 1528 O O . TRP A 1 193 ? -5.402 -14.835 -1.388 1.00 92.25 193 TRP A O 1
ATOM 1538 N N . ASP A 1 194 ? -7.642 -15.059 -1.243 1.00 90.25 194 ASP A N 1
ATOM 1539 C CA . ASP A 1 194 ? -7.785 -15.491 -2.632 1.00 90.25 194 ASP A CA 1
ATOM 1540 C C . ASP A 1 194 ? -7.908 -14.282 -3.567 1.00 90.25 194 ASP A C 1
ATOM 1542 O O . ASP A 1 194 ? -8.759 -13.416 -3.381 1.00 90.25 194 ASP A O 1
ATOM 1546 N N . LEU A 1 195 ? -7.035 -14.227 -4.572 1.00 91.38 195 LEU A N 1
ATOM 1547 C CA . LEU A 1 195 ? -7.083 -13.220 -5.634 1.00 91.38 195 LEU A CA 1
ATOM 1548 C C . LEU A 1 195 ? -7.795 -13.736 -6.889 1.00 91.38 195 LEU A C 1
ATOM 1550 O O . LEU A 1 195 ? -8.182 -12.929 -7.729 1.00 91.38 195 LEU A O 1
ATOM 1554 N N . ASN A 1 196 ? -8.004 -15.051 -7.013 1.00 89.00 196 ASN A N 1
ATOM 1555 C CA . ASN A 1 196 ? -8.733 -15.628 -8.140 1.00 89.00 196 ASN A CA 1
ATOM 1556 C C . ASN A 1 196 ? -10.237 -15.343 -8.013 1.00 89.00 196 ASN A C 1
ATOM 1558 O O . ASN A 1 196 ? -10.871 -14.989 -9.004 1.00 89.00 196 ASN A O 1
ATOM 1562 N N . ALA A 1 197 ? -10.782 -15.377 -6.788 1.00 88.56 197 ALA A N 1
ATOM 1563 C CA . ALA A 1 197 ? -12.146 -14.946 -6.466 1.00 88.56 197 ALA A CA 1
ATOM 1564 C C . ALA A 1 197 ? -12.487 -13.498 -6.884 1.00 88.56 197 ALA A C 1
ATOM 1566 O O . ALA A 1 197 ? -13.663 -13.169 -7.007 1.00 88.56 197 ALA A O 1
ATOM 1567 N N . LEU A 1 198 ? -11.486 -12.637 -7.115 1.00 89.62 198 LEU A N 1
ATOM 1568 C CA . LEU A 1 198 ? -11.681 -11.267 -7.610 1.00 89.62 198 LEU A CA 1
ATOM 1569 C C . LEU A 1 198 ? -11.763 -11.177 -9.147 1.00 89.62 198 LEU A C 1
ATOM 1571 O O . LEU A 1 198 ? -12.001 -10.096 -9.675 1.00 89.62 198 LEU A O 1
ATOM 1575 N N . GLY A 1 199 ? -11.551 -12.277 -9.878 1.00 90.56 199 GLY A N 1
ATOM 1576 C CA . GLY A 1 199 ? -11.702 -12.310 -11.336 1.00 90.56 199 GLY A CA 1
ATOM 1577 C C . GLY A 1 199 ? -10.655 -11.512 -12.125 1.00 90.56 199 GLY A C 1
ATOM 1578 O O . GLY A 1 199 ? -10.924 -11.155 -13.267 1.00 90.56 199 GLY A O 1
ATOM 1579 N N . LEU A 1 200 ? -9.466 -11.266 -11.554 1.00 90.00 200 LEU A N 1
ATOM 1580 C CA . LEU A 1 200 ? -8.390 -10.393 -12.082 1.00 90.00 200 LEU A CA 1
ATOM 1581 C C . LEU A 1 200 ? -7.738 -10.841 -13.414 1.00 90.00 200 LEU A C 1
ATOM 1583 O O . LEU A 1 200 ? -6.644 -10.392 -13.752 1.00 90.00 200 LEU A O 1
ATOM 1587 N N . GLY A 1 201 ? -8.349 -11.770 -14.147 1.00 89.31 201 GLY A N 1
ATOM 1588 C CA . GLY A 1 201 ? -7.784 -12.352 -15.361 1.00 89.31 201 GLY A CA 1
ATOM 1589 C C . GLY A 1 201 ? -6.564 -13.261 -15.118 1.00 89.31 201 GLY A C 1
ATOM 1590 O O . GLY A 1 201 ? -6.307 -13.710 -13.998 1.00 89.31 201 GLY A O 1
ATOM 1591 N N . PRO A 1 202 ? -5.828 -13.612 -16.189 1.00 90.25 202 PRO A N 1
ATOM 1592 C CA . PRO A 1 202 ? -4.678 -14.501 -16.105 1.00 90.25 202 PRO A CA 1
ATOM 1593 C C . PRO A 1 202 ? -3.398 -13.780 -15.656 1.00 90.25 202 PRO A C 1
ATOM 1595 O O . PRO A 1 202 ? -3.016 -12.740 -16.192 1.00 90.25 202 PRO A O 1
ATOM 1598 N N . VAL A 1 203 ? -2.645 -14.430 -14.765 1.00 91.94 203 VAL A N 1
ATOM 1599 C CA . VAL A 1 203 ? -1.262 -14.055 -14.427 1.00 91.94 203 VAL A CA 1
ATOM 1600 C C . VAL A 1 203 ? -0.396 -14.027 -15.690 1.00 91.94 203 VAL A C 1
ATOM 1602 O O . VAL A 1 203 ? -0.310 -15.022 -16.410 1.00 91.94 203 VAL A O 1
ATOM 1605 N N . GLY A 1 204 ? 0.325 -12.928 -15.919 1.00 90.69 204 GLY A N 1
ATOM 1606 C CA . GLY A 1 204 ? 1.185 -12.784 -17.092 1.00 90.69 204 GLY A CA 1
ATOM 1607 C C . GLY A 1 204 ? 2.354 -13.773 -17.108 1.00 90.69 204 GLY A C 1
ATOM 1608 O O . GLY A 1 204 ? 3.118 -13.862 -16.138 1.00 90.69 204 GLY A O 1
ATOM 1609 N N . ASP A 1 205 ? 2.558 -14.464 -18.235 1.00 93.94 205 ASP A N 1
ATOM 1610 C CA . ASP A 1 205 ? 3.738 -15.312 -18.443 1.00 93.94 205 ASP A CA 1
ATOM 1611 C C . ASP A 1 205 ? 4.985 -14.476 -18.770 1.00 93.94 205 ASP A C 1
ATOM 1613 O O . ASP A 1 205 ? 5.420 -14.303 -19.910 1.00 93.94 205 ASP A O 1
ATOM 1617 N N . VAL A 1 206 ? 5.556 -13.891 -17.721 1.00 92.62 206 VAL A N 1
ATOM 1618 C CA . VAL A 1 206 ? 6.758 -13.067 -17.814 1.00 92.62 206 VAL A CA 1
ATOM 1619 C C . VAL A 1 206 ? 7.999 -13.957 -17.690 1.00 92.62 206 VAL A C 1
ATOM 1621 O O . VAL A 1 206 ? 8.430 -14.320 -16.587 1.00 92.62 206 VAL A O 1
ATOM 1624 N N . GLY A 1 207 ? 8.577 -14.282 -18.852 1.00 93.50 207 GLY A N 1
ATOM 1625 C CA . GLY A 1 207 ? 9.695 -15.216 -19.018 1.00 93.50 207 GLY A CA 1
ATOM 1626 C C . GLY A 1 207 ? 10.898 -14.984 -18.090 1.00 93.50 207 GLY A C 1
ATOM 1627 O O . GLY A 1 207 ? 11.212 -13.865 -17.680 1.00 93.50 207 GLY A O 1
ATOM 1628 N N . GLY A 1 208 ? 11.618 -16.065 -17.768 1.00 92.56 208 GLY A N 1
ATOM 1629 C CA . GLY A 1 208 ? 12.569 -16.124 -16.645 1.00 92.56 208 GLY A CA 1
ATOM 1630 C C . GLY A 1 208 ? 13.664 -15.044 -16.594 1.00 92.56 208 GLY A C 1
ATOM 1631 O O . GLY A 1 208 ? 14.082 -14.660 -15.501 1.00 92.56 208 GLY A O 1
ATOM 1632 N N . VAL A 1 209 ? 14.089 -14.496 -17.739 1.00 90.81 209 VAL A N 1
ATOM 1633 C CA . VAL A 1 209 ? 15.079 -13.398 -17.824 1.00 90.81 209 VAL A CA 1
ATOM 1634 C C . VAL A 1 209 ? 14.618 -12.149 -17.056 1.00 90.81 209 VAL A C 1
ATOM 1636 O O . VAL A 1 209 ? 15.418 -11.477 -16.403 1.00 90.81 209 VAL A O 1
ATOM 1639 N N . TYR A 1 210 ? 13.314 -11.876 -17.068 1.00 92.19 210 TYR A N 1
ATOM 1640 C CA . TYR A 1 210 ? 12.683 -10.712 -16.445 1.00 92.19 210 TYR A CA 1
ATOM 1641 C C . TYR A 1 210 ? 12.494 -10.847 -14.924 1.00 92.19 210 TYR A C 1
ATOM 1643 O O . TYR A 1 210 ? 12.191 -9.870 -14.242 1.00 92.19 210 TYR A O 1
ATOM 1651 N N . GLN A 1 211 ? 12.746 -12.031 -14.351 1.00 93.38 211 GLN A N 1
ATOM 1652 C CA . GLN A 1 211 ? 12.693 -12.267 -12.900 1.00 93.38 211 GLN A CA 1
ATOM 1653 C C . GLN A 1 211 ? 13.937 -11.736 -12.152 1.00 93.38 211 GLN A C 1
ATOM 1655 O O . GLN A 1 211 ? 14.041 -11.884 -10.925 1.00 93.38 211 GLN A O 1
ATOM 1660 N N . ARG A 1 212 ? 14.876 -11.112 -12.879 1.00 96.12 212 ARG A N 1
ATOM 1661 C CA . ARG A 1 212 ? 16.111 -10.496 -12.377 1.00 96.12 212 ARG A CA 1
ATOM 1662 C C . ARG A 1 212 ? 15.834 -9.393 -11.344 1.00 96.12 212 ARG A C 1
ATOM 1664 O O . ARG A 1 212 ? 14.933 -8.574 -11.508 1.00 96.12 212 ARG A O 1
ATOM 1671 N N . SER A 1 213 ? 16.650 -9.345 -10.290 1.00 96.94 213 SER A N 1
ATOM 1672 C CA . SER A 1 213 ? 16.669 -8.234 -9.332 1.00 96.94 213 SER A CA 1
ATOM 1673 C C . SER A 1 213 ? 17.835 -7.280 -9.592 1.00 96.94 213 SER A C 1
ATOM 1675 O O . SER A 1 213 ? 18.915 -7.704 -10.001 1.00 96.94 213 SER A O 1
ATOM 1677 N N . PHE A 1 214 ? 17.614 -6.006 -9.288 1.00 95.94 214 PHE A N 1
ATOM 1678 C CA . PHE A 1 214 ? 18.566 -4.911 -9.420 1.00 95.94 214 PHE A CA 1
ATOM 1679 C C . PHE A 1 214 ? 18.845 -4.271 -8.059 1.00 95.94 214 PHE A C 1
ATOM 1681 O O . PHE A 1 214 ? 17.992 -4.257 -7.167 1.00 95.94 214 PHE A O 1
ATOM 1688 N N . GLU A 1 215 ? 20.025 -3.677 -7.886 1.00 94.31 215 GLU A N 1
ATOM 1689 C CA . GLU A 1 215 ? 20.289 -2.875 -6.691 1.00 94.31 215 GLU A CA 1
ATOM 1690 C C . GLU A 1 215 ? 19.416 -1.607 -6.647 1.00 94.31 215 GLU A C 1
ATOM 1692 O O . GLU A 1 215 ? 19.184 -0.968 -7.673 1.00 94.31 215 GLU A O 1
ATOM 1697 N N . ARG A 1 216 ? 19.015 -1.151 -5.448 1.00 90.81 216 ARG A N 1
ATOM 1698 C CA . ARG A 1 216 ? 18.230 0.096 -5.273 1.00 90.81 216 ARG A CA 1
ATOM 1699 C C . ARG A 1 216 ? 18.866 1.314 -5.955 1.00 90.81 216 ARG A C 1
ATOM 1701 O O . ARG A 1 216 ? 18.147 2.182 -6.443 1.00 90.81 216 ARG A O 1
ATOM 1708 N N . LYS A 1 217 ? 20.203 1.369 -6.007 1.00 90.50 217 LYS A N 1
ATOM 1709 C CA . LYS A 1 217 ? 20.945 2.432 -6.702 1.00 90.50 217 LYS A CA 1
ATOM 1710 C C . LYS A 1 217 ? 20.673 2.434 -8.212 1.00 90.50 217 LYS A C 1
ATOM 1712 O O . LYS A 1 217 ? 20.498 3.508 -8.764 1.00 90.50 217 LYS A O 1
ATOM 1717 N N . VAL A 1 218 ? 20.548 1.261 -8.845 1.00 92.81 218 VAL A N 1
ATOM 1718 C CA . VAL A 1 218 ? 20.278 1.106 -10.287 1.00 92.81 218 VAL A CA 1
ATOM 1719 C C . VAL A 1 218 ? 18.869 1.582 -10.623 1.00 92.81 218 VAL A C 1
ATOM 1721 O O . VAL A 1 218 ? 18.717 2.413 -11.512 1.00 92.81 218 VAL A O 1
ATOM 1724 N N . VAL A 1 219 ? 17.859 1.146 -9.855 1.00 91.88 219 VAL A N 1
ATOM 1725 C CA . VAL A 1 219 ? 16.473 1.647 -9.985 1.00 91.88 219 VAL A CA 1
ATOM 1726 C C . VAL A 1 219 ? 16.458 3.175 -9.912 1.00 91.88 219 VAL A C 1
ATOM 1728 O O . VAL A 1 219 ? 15.862 3.847 -10.747 1.00 91.88 219 VAL A O 1
ATOM 1731 N N . SER A 1 220 ? 17.206 3.731 -8.959 1.00 88.12 220 SER A N 1
ATOM 1732 C CA . SER A 1 220 ? 17.282 5.172 -8.755 1.00 88.12 220 SER A CA 1
ATOM 1733 C C . SER A 1 220 ? 18.106 5.928 -9.812 1.00 88.12 220 SER A C 1
ATOM 1735 O O . SER A 1 220 ? 17.865 7.108 -10.052 1.00 88.12 220 SER A O 1
ATOM 1737 N N . TRP A 1 221 ? 19.042 5.274 -10.503 1.00 88.44 221 TRP A N 1
ATOM 1738 C CA . TRP A 1 221 ? 19.719 5.851 -11.671 1.00 88.44 221 TRP A CA 1
ATOM 1739 C C . TRP A 1 221 ? 18.837 5.822 -12.930 1.00 88.44 221 TRP A C 1
ATOM 1741 O O . TRP A 1 221 ? 18.934 6.740 -13.741 1.00 88.44 221 TRP A O 1
ATOM 1751 N N . ALA A 1 222 ? 17.970 4.813 -13.077 1.00 89.69 222 ALA A N 1
ATOM 1752 C CA . ALA A 1 222 ? 17.065 4.645 -14.219 1.00 89.69 222 ALA A CA 1
ATOM 1753 C C . ALA A 1 222 ? 15.797 5.527 -14.154 1.00 89.69 222 ALA A C 1
ATOM 1755 O O . ALA A 1 222 ? 15.335 6.020 -15.189 1.00 89.69 222 ALA A O 1
ATOM 1756 N N . PHE A 1 223 ? 15.244 5.730 -12.950 1.00 88.00 223 PHE A N 1
ATOM 1757 C CA . PHE A 1 223 ? 13.942 6.390 -12.726 1.00 88.00 223 PHE A CA 1
ATOM 1758 C C . PHE A 1 223 ? 13.977 7.532 -11.690 1.00 88.00 223 PHE A C 1
ATOM 1760 O O . PHE A 1 223 ? 12.958 8.157 -11.414 1.00 88.00 223 PHE A O 1
ATOM 1767 N N . GLY A 1 224 ? 15.141 7.845 -11.112 1.00 83.75 224 GLY A N 1
ATOM 1768 C CA . GLY A 1 224 ? 15.277 8.891 -10.094 1.00 83.75 224 GLY A CA 1
ATOM 1769 C C . GLY A 1 224 ? 14.847 8.455 -8.693 1.00 83.75 224 GLY A C 1
ATOM 1770 O O . GLY A 1 224 ? 15.066 7.324 -8.275 1.00 83.75 224 GLY A O 1
ATOM 1771 N N . GLY A 1 225 ? 14.315 9.386 -7.902 1.00 76.50 225 GLY A N 1
ATOM 1772 C CA . GLY A 1 225 ? 14.022 9.141 -6.489 1.00 76.50 225 GLY A CA 1
ATOM 1773 C C . GLY A 1 225 ? 15.277 8.946 -5.620 1.00 76.50 225 GLY A C 1
ATOM 1774 O O . GLY A 1 225 ? 16.413 8.882 -6.092 1.00 76.50 225 GLY A O 1
ATOM 1775 N N . GLY A 1 226 ? 15.091 8.891 -4.300 1.00 69.38 226 GLY A N 1
ATOM 1776 C CA . GLY A 1 226 ? 16.201 8.787 -3.347 1.00 69.38 226 GLY A CA 1
ATOM 1777 C C . GLY A 1 226 ? 16.687 7.351 -3.132 1.00 69.38 226 GLY A C 1
ATOM 1778 O O . GLY A 1 226 ? 15.889 6.465 -2.839 1.00 69.38 226 GLY A O 1
ATOM 1779 N N . HIS A 1 227 ? 18.008 7.130 -3.131 1.00 66.88 227 HIS A N 1
ATOM 1780 C CA . HIS A 1 227 ? 18.625 5.826 -2.816 1.00 66.88 227 HIS A CA 1
ATOM 1781 C C . HIS A 1 227 ? 18.190 5.225 -1.460 1.00 66.88 227 HIS A C 1
ATOM 1783 O O . HIS A 1 227 ? 18.239 4.010 -1.285 1.00 66.88 227 HIS A O 1
ATOM 1789 N N . ILE A 1 228 ? 17.786 6.075 -0.508 1.00 58.84 228 ILE A N 1
ATOM 1790 C CA . ILE A 1 228 ? 17.457 5.714 0.882 1.00 58.84 228 ILE A CA 1
ATOM 1791 C C . ILE A 1 228 ? 15.942 5.540 1.096 1.00 58.84 228 ILE A C 1
ATOM 1793 O O . ILE A 1 228 ? 15.531 4.810 1.993 1.00 58.84 228 ILE A O 1
ATOM 1797 N N . ARG A 1 229 ? 15.092 6.203 0.298 1.00 55.72 229 ARG A N 1
ATOM 1798 C CA . ARG A 1 229 ? 13.640 6.252 0.540 1.00 55.72 229 ARG A CA 1
ATOM 1799 C C . ARG A 1 229 ? 12.915 5.194 -0.288 1.00 55.72 229 ARG A C 1
ATOM 1801 O O . ARG A 1 229 ? 13.065 5.150 -1.506 1.00 55.72 229 ARG A O 1
ATOM 1808 N N . THR A 1 230 ? 12.117 4.371 0.388 1.00 49.22 230 THR A N 1
ATOM 1809 C CA . THR A 1 230 ? 11.220 3.350 -0.188 1.00 49.22 230 THR A CA 1
ATOM 1810 C C . THR A 1 230 ? 9.865 3.887 -0.643 1.00 49.22 230 THR A C 1
ATOM 1812 O O . THR A 1 230 ? 9.092 3.135 -1.218 1.00 49.22 230 THR A O 1
ATOM 1815 N N . HIS A 1 231 ? 9.575 5.162 -0.396 1.00 55.31 231 HIS A N 1
ATOM 1816 C CA . HIS A 1 231 ? 8.327 5.790 -0.826 1.00 55.31 231 HIS A CA 1
ATOM 1817 C C . HIS A 1 231 ? 8.250 5.909 -2.352 1.00 55.31 231 HIS A C 1
ATOM 1819 O O . HIS A 1 231 ? 9.286 6.008 -3.020 1.00 55.31 231 HIS A O 1
ATOM 1825 N N . HIS A 1 232 ? 7.021 5.913 -2.867 1.00 55.72 232 HIS A N 1
ATOM 1826 C CA . HIS A 1 232 ? 6.699 6.151 -4.270 1.00 55.72 232 HIS A CA 1
ATOM 1827 C C . HIS A 1 232 ? 7.340 7.448 -4.761 1.00 55.72 232 HIS A C 1
ATOM 1829 O O . HIS A 1 232 ? 7.399 8.446 -4.033 1.00 55.72 232 HIS A O 1
ATOM 1835 N N . ASN A 1 233 ? 7.833 7.447 -5.998 1.00 53.06 233 ASN A N 1
ATOM 1836 C CA . ASN A 1 233 ? 8.481 8.624 -6.572 1.00 53.06 233 ASN A CA 1
ATOM 1837 C C . ASN A 1 233 ? 7.466 9.629 -7.152 1.00 53.06 233 ASN A C 1
ATOM 1839 O O . ASN A 1 233 ? 7.592 10.020 -8.306 1.00 53.06 233 ASN A O 1
ATOM 1843 N N . HIS A 1 234 ? 6.523 10.122 -6.343 1.00 49.84 234 HIS A N 1
ATOM 1844 C CA . HIS A 1 234 ? 5.659 11.264 -6.702 1.00 49.84 234 HIS A CA 1
ATOM 1845 C C . HIS A 1 234 ? 6.423 12.609 -6.685 1.00 49.84 234 HIS A C 1
ATOM 1847 O O . HIS A 1 234 ? 5.871 13.655 -6.342 1.00 49.84 234 HIS A O 1
ATOM 1853 N N . SER A 1 235 ? 7.734 12.613 -6.964 1.00 44.78 235 SER A N 1
ATOM 1854 C CA . SER A 1 235 ? 8.488 13.867 -6.989 1.00 44.78 235 SER A CA 1
ATOM 1855 C C . SER A 1 235 ? 8.093 14.683 -8.216 1.00 44.78 235 SER A C 1
ATOM 1857 O O . SER A 1 235 ? 8.046 14.174 -9.332 1.00 44.78 235 SER A O 1
ATOM 1859 N N . THR A 1 236 ? 7.863 15.981 -8.015 1.00 46.00 236 THR A N 1
ATOM 1860 C CA . THR A 1 236 ? 7.406 16.965 -9.017 1.00 46.00 236 THR A CA 1
ATOM 1861 C C . THR A 1 236 ? 8.415 17.246 -10.148 1.00 46.00 236 THR A C 1
ATOM 1863 O O . THR A 1 236 ? 8.368 18.284 -10.807 1.00 46.00 236 THR A O 1
ATOM 1866 N N . THR A 1 237 ? 9.370 16.343 -10.373 1.00 52.78 237 THR A N 1
ATOM 1867 C CA . THR A 1 237 ? 10.520 16.500 -11.263 1.00 52.78 237 THR A CA 1
ATOM 1868 C C . THR A 1 237 ? 10.518 15.487 -12.408 1.00 52.78 237 THR A C 1
ATOM 1870 O O . THR A 1 237 ? 11.487 14.749 -12.556 1.00 52.78 237 THR A O 1
ATOM 1873 N N . ASN A 1 238 ? 9.475 15.508 -13.248 1.00 49.94 238 ASN A N 1
ATOM 1874 C CA . ASN A 1 238 ? 9.453 14.960 -14.621 1.00 49.94 238 ASN A CA 1
ATOM 1875 C C . ASN A 1 238 ? 10.089 13.565 -14.814 1.00 49.94 238 ASN A C 1
ATOM 1877 O O . ASN A 1 238 ? 10.800 13.346 -15.799 1.00 49.94 238 ASN A O 1
ATOM 1881 N N . LEU A 1 239 ? 9.885 12.646 -13.873 1.00 65.12 239 LEU A N 1
ATOM 1882 C CA . LEU A 1 239 ? 10.338 11.263 -13.969 1.00 65.12 239 LEU A CA 1
ATOM 1883 C C . LEU A 1 239 ? 9.156 10.355 -13.673 1.00 65.12 239 LEU A C 1
ATOM 1885 O O . LEU A 1 239 ? 8.351 10.667 -12.799 1.00 65.12 239 LEU A O 1
ATOM 1889 N N . ASP A 1 240 ? 9.077 9.267 -14.427 1.00 75.88 240 ASP A N 1
ATOM 1890 C CA . ASP A 1 240 ? 7.946 8.346 -14.420 1.00 75.88 240 ASP A CA 1
ATOM 1891 C C . ASP A 1 240 ? 7.706 7.836 -12.981 1.00 75.88 240 ASP A C 1
ATOM 1893 O O . ASP A 1 240 ? 8.660 7.345 -12.353 1.00 75.88 240 ASP A O 1
ATOM 1897 N N . PRO A 1 241 ? 6.494 7.999 -12.412 1.00 84.12 241 PRO A N 1
ATOM 1898 C CA . PRO A 1 241 ? 6.212 7.577 -11.046 1.00 84.12 241 PRO A CA 1
ATOM 1899 C C . PRO A 1 241 ? 6.360 6.060 -10.939 1.00 84.12 241 PRO A C 1
ATOM 1901 O O . PRO A 1 241 ? 6.118 5.329 -11.891 1.00 84.12 241 PRO A O 1
ATOM 1904 N N . TYR A 1 242 ? 6.797 5.570 -9.782 1.00 89.88 242 TYR A N 1
ATOM 1905 C CA . TYR A 1 242 ? 6.885 4.134 -9.524 1.00 89.88 242 TYR A CA 1
ATOM 1906 C C . TYR A 1 242 ? 6.745 3.837 -8.034 1.00 89.88 242 TYR A C 1
ATOM 1908 O O . TYR A 1 242 ? 7.246 4.583 -7.181 1.00 89.88 242 TYR A O 1
ATOM 1916 N N . ALA A 1 243 ? 6.099 2.715 -7.732 1.00 90.31 243 ALA A N 1
ATOM 1917 C CA . ALA A 1 243 ? 5.902 2.207 -6.384 1.00 90.31 243 ALA A CA 1
ATOM 1918 C C . ALA A 1 243 ? 6.982 1.194 -6.009 1.00 90.31 243 ALA A C 1
ATOM 1920 O O . ALA A 1 243 ? 7.442 0.400 -6.838 1.00 90.31 243 ALA A O 1
ATOM 1921 N N . THR A 1 244 ? 7.387 1.181 -4.734 1.00 91.31 244 THR A N 1
ATOM 1922 C CA . THR A 1 244 ? 8.336 0.173 -4.247 1.00 91.31 244 THR A CA 1
ATOM 1923 C C . THR A 1 244 ? 7.933 -0.418 -2.904 1.00 91.31 244 THR A C 1
ATOM 1925 O O . THR A 1 244 ? 7.946 0.272 -1.888 1.00 91.31 244 THR A O 1
ATOM 1928 N N . TYR A 1 245 ? 7.649 -1.719 -2.884 1.00 91.94 245 TYR A N 1
ATOM 1929 C CA . TYR A 1 245 ? 7.089 -2.407 -1.722 1.00 91.94 245 TYR A CA 1
ATOM 1930 C C . TYR A 1 245 ? 8.053 -3.413 -1.084 1.00 91.94 245 TYR A C 1
ATOM 1932 O O . TYR A 1 245 ? 8.933 -3.994 -1.731 1.00 91.94 245 TYR A O 1
ATOM 1940 N N . HIS A 1 246 ? 7.874 -3.647 0.218 1.00 92.38 246 HIS A N 1
ATOM 1941 C CA . HIS A 1 246 ? 8.711 -4.550 1.000 1.00 92.38 246 HIS A CA 1
ATOM 1942 C C . HIS A 1 246 ? 7.898 -5.734 1.563 1.00 92.38 246 HIS A C 1
ATOM 1944 O O . HIS A 1 246 ? 7.038 -5.512 2.415 1.00 92.38 246 HIS A O 1
ATOM 1950 N N . PRO A 1 247 ? 8.260 -6.997 1.243 1.00 92.12 247 PRO A N 1
ATOM 1951 C CA . PRO A 1 247 ? 7.567 -8.192 1.755 1.00 92.12 247 PRO A CA 1
ATOM 1952 C C . PRO A 1 247 ? 7.560 -8.398 3.276 1.00 92.12 247 PRO A C 1
ATOM 1954 O O . PRO A 1 247 ? 6.916 -9.306 3.781 1.00 92.12 247 PRO A O 1
ATOM 1957 N N . LYS A 1 248 ? 8.302 -7.581 4.036 1.00 90.69 248 LYS A N 1
ATOM 1958 C CA . LYS A 1 248 ? 8.251 -7.598 5.505 1.00 90.69 248 LYS A CA 1
ATOM 1959 C C . LYS A 1 248 ? 7.033 -6.863 6.062 1.00 90.69 248 LYS A C 1
ATOM 1961 O O . LYS A 1 248 ? 6.816 -6.939 7.261 1.00 90.69 248 LYS A O 1
ATOM 1966 N N . TRP A 1 249 ? 6.331 -6.098 5.234 1.00 88.75 249 TRP A N 1
ATOM 1967 C CA . TRP A 1 249 ? 5.239 -5.214 5.638 1.00 88.75 249 TRP A CA 1
ATOM 1968 C C . TRP A 1 249 ? 3.935 -5.698 5.032 1.00 88.75 249 TRP A C 1
ATOM 1970 O O . TRP A 1 249 ? 2.969 -5.892 5.754 1.00 88.75 249 TRP A O 1
ATOM 1980 N N . ASN A 1 250 ? 3.956 -5.978 3.728 1.00 91.75 250 ASN A N 1
ATOM 1981 C CA . ASN A 1 250 ? 2.874 -6.664 3.049 1.00 91.75 250 ASN A CA 1
ATOM 1982 C C . ASN A 1 250 ? 3.344 -8.072 2.621 1.00 91.75 250 ASN A C 1
ATOM 1984 O O . ASN A 1 250 ? 4.265 -8.172 1.806 1.00 91.75 250 ASN A O 1
ATOM 1988 N N . PRO A 1 251 ? 2.754 -9.147 3.171 1.00 90.19 251 PRO A N 1
ATOM 1989 C CA . PRO A 1 251 ? 3.112 -10.531 2.855 1.00 90.19 251 PRO A CA 1
ATOM 1990 C C . PRO A 1 251 ? 2.610 -11.019 1.482 1.00 90.19 251 PRO A C 1
ATOM 1992 O O . PRO A 1 251 ? 3.154 -11.996 0.978 1.00 90.19 251 PRO A O 1
ATOM 1995 N N . GLN A 1 252 ? 1.616 -10.361 0.874 1.00 93.62 252 GLN A N 1
ATOM 1996 C CA . GLN A 1 252 ? 0.931 -10.779 -0.360 1.00 93.62 252 GLN A CA 1
ATOM 1997 C C . GLN A 1 252 ? 1.248 -9.862 -1.563 1.00 93.62 252 GLN A C 1
ATOM 1999 O O . GLN A 1 252 ? 0.431 -9.638 -2.453 1.00 93.62 252 GLN A O 1
ATOM 2004 N N . LEU A 1 253 ? 2.475 -9.340 -1.615 1.00 95.62 253 LEU A N 1
ATOM 2005 C CA . LEU A 1 253 ? 3.009 -8.659 -2.800 1.00 95.62 253 LEU A CA 1
ATOM 2006 C C . LEU A 1 253 ? 3.263 -9.645 -3.959 1.00 95.62 253 LEU A C 1
ATOM 2008 O O . LEU A 1 253 ? 3.532 -10.819 -3.694 1.00 95.62 253 LEU A O 1
ATOM 2012 N N . PRO A 1 254 ? 3.320 -9.171 -5.222 1.00 96.38 254 PRO A N 1
ATOM 2013 C CA . PRO A 1 254 ? 3.700 -9.980 -6.382 1.00 96.38 254 PRO A CA 1
ATOM 2014 C C . PRO A 1 254 ? 4.989 -10.792 -6.170 1.00 96.38 254 PRO A C 1
ATOM 2016 O O . PRO A 1 254 ? 6.104 -10.255 -6.166 1.00 96.38 254 PRO A O 1
ATOM 2019 N N . GLY A 1 255 ? 4.849 -12.113 -6.002 1.00 94.25 255 GLY A N 1
ATOM 2020 C CA . GLY A 1 255 ? 5.973 -13.018 -5.715 1.00 94.25 255 GLY A CA 1
ATOM 2021 C C . GLY A 1 255 ? 6.944 -13.194 -6.891 1.00 94.25 255 GLY A C 1
ATOM 2022 O O . GLY A 1 255 ? 8.142 -13.446 -6.698 1.00 94.25 255 GLY A O 1
ATOM 2023 N N . ARG A 1 256 ? 6.444 -12.996 -8.116 1.00 95.69 256 ARG A N 1
ATOM 2024 C CA . ARG A 1 256 ? 7.178 -12.995 -9.389 1.00 95.69 256 ARG A CA 1
ATOM 2025 C C . ARG A 1 256 ? 6.711 -11.829 -10.262 1.00 95.69 256 ARG A C 1
ATOM 2027 O O . ARG A 1 256 ? 5.623 -11.304 -10.049 1.00 95.69 256 ARG A O 1
ATOM 2034 N N . ALA A 1 257 ? 7.516 -11.434 -11.247 1.00 97.06 257 ALA A N 1
ATOM 2035 C CA . ALA A 1 257 ? 7.020 -10.556 -12.304 1.00 97.06 257 ALA A CA 1
ATOM 2036 C C . ALA A 1 257 ? 5.870 -11.246 -13.058 1.00 97.06 257 ALA A C 1
ATOM 2038 O O . ALA A 1 257 ? 5.948 -12.460 -13.264 1.00 97.06 257 ALA A O 1
ATOM 2039 N N . GLY A 1 258 ? 4.835 -10.484 -13.420 1.00 96.50 258 GLY A N 1
ATOM 2040 C CA . GLY A 1 258 ? 3.604 -10.990 -14.044 1.00 96.50 258 GLY A CA 1
ATOM 2041 C C . GLY A 1 258 ? 2.468 -11.364 -13.084 1.00 96.50 258 GLY A C 1
ATOM 2042 O O . GLY A 1 258 ? 1.335 -11.495 -13.527 1.00 96.50 258 GLY A O 1
ATOM 2043 N N . ALA A 1 259 ? 2.736 -11.549 -11.787 1.00 97.06 259 ALA A N 1
ATOM 2044 C CA . ALA A 1 259 ? 1.722 -11.985 -10.823 1.00 97.06 259 ALA A CA 1
ATOM 2045 C C . ALA A 1 259 ? 0.965 -10.813 -10.188 1.00 97.06 259 ALA A C 1
ATOM 2047 O O . ALA A 1 259 ? 1.594 -9.840 -9.786 1.00 97.06 259 ALA A O 1
ATOM 2048 N N . HIS A 1 260 ? -0.349 -10.959 -10.001 1.00 96.75 260 HIS A N 1
ATOM 2049 C CA . HIS A 1 260 ? -1.152 -10.065 -9.157 1.00 96.75 260 HIS A CA 1
ATOM 2050 C C . HIS A 1 260 ? -0.646 -10.069 -7.701 1.00 96.75 260 HIS A C 1
ATOM 2052 O O . HIS A 1 260 ? 0.144 -10.925 -7.281 1.00 96.75 260 HIS A O 1
ATOM 2058 N N . GLY A 1 261 ? -1.120 -9.117 -6.905 1.00 96.25 261 GLY A N 1
ATOM 2059 C CA . GLY A 1 261 ? -0.865 -9.080 -5.469 1.00 96.25 261 GLY A CA 1
ATOM 2060 C C . GLY A 1 261 ? -1.733 -8.052 -4.759 1.00 96.25 261 GLY A C 1
ATOM 2061 O O . GLY A 1 261 ? -2.705 -7.553 -5.312 1.00 96.25 261 GLY A O 1
ATOM 2062 N N . ILE A 1 262 ? -1.355 -7.714 -3.532 1.00 95.19 262 ILE A N 1
ATOM 2063 C CA . ILE A 1 262 ? -1.977 -6.665 -2.721 1.00 95.19 262 ILE A CA 1
ATOM 2064 C C . ILE A 1 262 ? -0.875 -5.719 -2.236 1.00 95.19 262 ILE A C 1
ATOM 2066 O O . ILE A 1 262 ? 0.216 -6.166 -1.883 1.00 95.19 262 ILE A O 1
ATOM 2070 N N . ALA A 1 263 ? -1.165 -4.422 -2.169 1.00 93.88 263 ALA A N 1
ATOM 2071 C CA . ALA A 1 263 ? -0.398 -3.410 -1.450 1.00 93.88 263 ALA A CA 1
ATOM 2072 C C . ALA A 1 263 ? -1.150 -2.989 -0.176 1.00 93.88 263 ALA A C 1
ATOM 2074 O O . ALA A 1 263 ? -2.368 -2.882 -0.189 1.00 93.88 263 ALA A O 1
ATOM 2075 N N . PHE A 1 264 ? -0.435 -2.754 0.932 1.00 92.44 264 PHE A N 1
ATOM 2076 C CA . PHE A 1 264 ? -1.014 -2.119 2.125 1.00 92.44 264 PHE A CA 1
ATOM 2077 C C . PHE A 1 264 ? -0.707 -0.630 2.015 1.00 92.44 264 PHE A C 1
ATOM 2079 O O . PHE A 1 264 ? 0.417 -0.195 2.286 1.00 92.44 264 PHE A O 1
ATOM 2086 N N . SER A 1 265 ? -1.674 0.101 1.4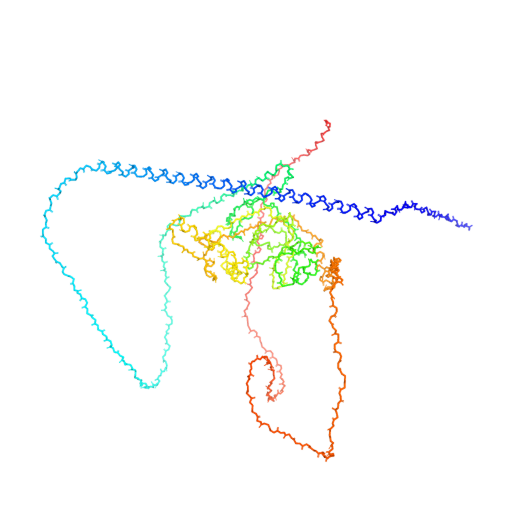82 1.00 84.12 265 SER A N 1
ATOM 2087 C CA . SER A 1 265 ? -1.627 1.527 1.194 1.00 84.12 265 SER A CA 1
ATOM 2088 C C . SER A 1 265 ? -3.034 1.997 0.834 1.00 84.12 265 SER A C 1
ATOM 2090 O O . SER A 1 265 ? -3.912 1.190 0.531 1.00 84.12 265 SER A O 1
ATOM 2092 N N . HIS A 1 266 ? -3.224 3.312 0.799 1.00 74.06 266 HIS A N 1
ATOM 2093 C CA . HIS A 1 266 ? -4.301 3.895 0.006 1.00 74.06 266 HIS A CA 1
ATOM 2094 C C . HIS A 1 266 ? -4.104 3.543 -1.477 1.00 74.06 266 HIS A C 1
ATOM 2096 O O . HIS A 1 266 ? -2.974 3.254 -1.900 1.00 74.06 266 HIS A O 1
ATOM 2102 N N . ALA A 1 267 ? -5.196 3.578 -2.242 1.00 65.25 267 ALA A N 1
ATOM 2103 C CA . ALA A 1 267 ? -5.131 3.509 -3.695 1.00 65.25 267 ALA A CA 1
ATOM 2104 C C . ALA A 1 267 ? -4.210 4.614 -4.239 1.00 65.25 267 ALA A C 1
ATOM 2106 O O . ALA A 1 267 ? -4.011 5.652 -3.603 1.00 65.25 267 ALA A O 1
ATOM 2107 N N . VAL A 1 268 ? -3.609 4.352 -5.396 1.00 71.25 268 VAL A N 1
ATOM 2108 C CA . VAL A 1 268 ? -2.828 5.346 -6.130 1.00 71.25 268 VAL A CA 1
ATOM 2109 C C . VAL A 1 268 ? -3.643 5.712 -7.358 1.00 71.25 268 VAL A C 1
ATOM 2111 O O . VAL A 1 268 ? -4.006 4.817 -8.117 1.00 71.25 268 VAL A O 1
ATOM 2114 N N . ASP A 1 269 ? -3.880 7.006 -7.565 1.00 70.06 269 ASP A N 1
ATOM 2115 C CA . ASP A 1 269 ? -4.677 7.548 -8.680 1.00 70.06 269 ASP A CA 1
ATOM 2116 C C . ASP A 1 269 ? -3.959 7.467 -10.049 1.00 70.06 269 ASP A C 1
ATOM 2118 O O . ASP A 1 269 ? -4.322 8.151 -11.004 1.00 70.06 269 ASP A O 1
ATOM 2122 N N . ASP A 1 270 ? -2.906 6.650 -10.143 1.00 74.38 270 ASP A N 1
ATOM 2123 C CA . ASP A 1 270 ? -2.214 6.338 -11.387 1.00 74.38 270 ASP A CA 1
ATOM 2124 C C . ASP A 1 270 ? -2.948 5.157 -12.057 1.00 74.38 270 ASP A C 1
ATOM 2126 O O . ASP A 1 270 ? -2.909 4.045 -11.533 1.00 74.38 270 ASP A O 1
ATOM 2130 N N . GLU A 1 271 ? -3.544 5.374 -13.241 1.00 81.69 271 GLU A N 1
ATOM 2131 C CA . GLU A 1 271 ? -4.157 4.342 -14.119 1.00 81.69 271 GLU A CA 1
ATOM 2132 C C . GLU A 1 271 ? -3.291 3.070 -14.215 1.00 81.69 271 GLU A C 1
ATOM 2134 O O . GLU A 1 271 ? -3.780 1.939 -14.257 1.00 81.69 271 GLU A O 1
ATOM 2139 N N . LEU A 1 272 ? -1.966 3.258 -14.245 1.00 90.12 272 LEU A N 1
ATOM 2140 C CA . LEU A 1 272 ? -1.013 2.189 -14.473 1.00 90.12 272 LEU A CA 1
ATOM 2141 C C . LEU A 1 272 ? 0.290 2.367 -13.673 1.00 90.12 272 LEU A C 1
ATOM 2143 O O . LEU A 1 272 ? 1.256 2.980 -14.131 1.00 90.12 272 LEU A O 1
ATOM 2147 N N . LEU A 1 273 ? 0.352 1.752 -12.494 1.00 90.94 273 LEU A N 1
ATOM 2148 C CA . LEU A 1 273 ? 1.446 1.878 -11.534 1.00 90.94 273 LEU A CA 1
ATOM 2149 C C . LEU A 1 273 ? 2.619 0.911 -11.830 1.00 90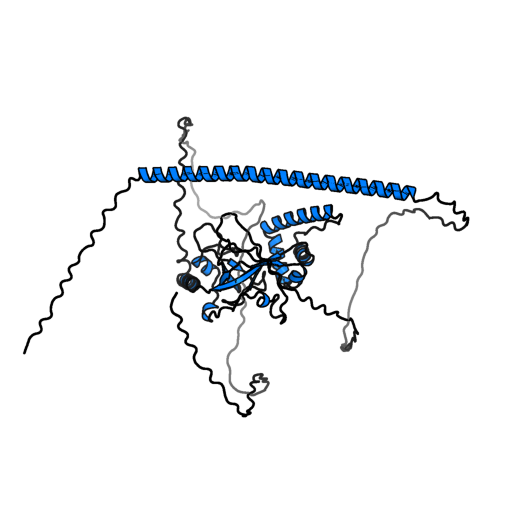.94 273 LEU A C 1
ATOM 2151 O O . LEU A 1 273 ? 2.446 -0.312 -11.773 1.00 90.94 273 LEU A O 1
ATOM 2155 N N . PRO A 1 274 ? 3.854 1.394 -12.075 1.00 94.44 274 PRO A N 1
ATOM 2156 C CA . PRO A 1 274 ? 5.033 0.537 -12.211 1.00 94.44 274 PRO A CA 1
ATOM 2157 C C . PRO A 1 274 ? 5.517 0.069 -10.830 1.00 94.44 274 PRO A C 1
ATOM 2159 O O . PRO A 1 274 ? 5.859 0.884 -9.967 1.00 94.44 274 PRO A O 1
ATOM 2162 N N . VAL A 1 275 ? 5.591 -1.248 -10.609 1.00 95.06 275 VAL A N 1
ATOM 2163 C CA . VAL A 1 275 ? 5.837 -1.824 -9.273 1.00 95.06 275 VAL A CA 1
ATOM 2164 C C . VAL A 1 275 ? 7.194 -2.519 -9.159 1.00 95.06 275 VAL A C 1
ATOM 2166 O O . VAL A 1 275 ? 7.549 -3.398 -9.950 1.00 95.06 275 VAL A O 1
ATOM 2169 N N . PHE A 1 276 ? 7.924 -2.197 -8.084 1.00 95.81 276 PHE A N 1
ATOM 2170 C CA . PHE A 1 276 ? 9.124 -2.919 -7.656 1.00 95.81 276 PHE A CA 1
ATOM 2171 C C . PHE A 1 276 ? 8.939 -3.602 -6.297 1.00 95.81 276 PHE A C 1
ATOM 2173 O O . PHE A 1 276 ? 8.642 -2.947 -5.297 1.00 95.81 276 PHE A O 1
ATOM 2180 N N . VAL A 1 277 ? 9.240 -4.899 -6.212 1.00 95.62 277 VAL A N 1
ATOM 2181 C CA . VAL A 1 277 ? 9.194 -5.670 -4.956 1.00 95.62 277 VAL A CA 1
ATOM 2182 C C . VAL A 1 277 ? 10.611 -6.008 -4.483 1.00 95.62 277 VAL A C 1
ATOM 2184 O O . VAL A 1 277 ? 11.457 -6.473 -5.253 1.00 95.62 277 VAL A O 1
ATOM 2187 N N . ARG A 1 278 ? 10.905 -5.779 -3.196 1.00 95.25 278 ARG A N 1
ATOM 2188 C CA . ARG A 1 278 ? 12.206 -6.133 -2.599 1.00 95.25 278 ARG A CA 1
ATOM 2189 C C . ARG A 1 278 ? 12.340 -7.647 -2.414 1.00 95.25 278 ARG A C 1
ATOM 2191 O O . ARG A 1 278 ? 11.657 -8.221 -1.575 1.00 95.25 278 ARG A O 1
ATOM 2198 N N . VAL A 1 279 ? 13.298 -8.269 -3.102 1.00 95.19 279 VAL A N 1
ATOM 2199 C CA . VAL A 1 279 ? 13.562 -9.721 -3.022 1.00 95.19 279 VAL A CA 1
ATOM 2200 C C . VAL A 1 279 ? 14.583 -10.057 -1.927 1.00 95.19 279 VAL A C 1
ATOM 2202 O O . VAL A 1 279 ? 14.419 -11.021 -1.185 1.00 95.19 279 VAL A O 1
ATOM 2205 N N . LYS A 1 280 ? 15.657 -9.266 -1.805 1.00 92.81 280 LYS A N 1
ATOM 2206 C CA . LYS A 1 280 ? 16.726 -9.439 -0.796 1.00 92.81 280 LYS A CA 1
ATOM 2207 C C . LYS A 1 280 ? 17.190 -8.078 -0.273 1.00 92.81 280 LYS A C 1
ATOM 2209 O O . LYS A 1 280 ? 16.629 -7.034 -0.616 1.00 92.81 280 LYS A O 1
ATOM 2214 N N . SER A 1 281 ? 18.208 -8.038 0.591 1.00 89.12 281 SER A N 1
ATOM 2215 C CA . SER A 1 281 ? 18.728 -6.743 1.040 1.00 89.12 281 SER A CA 1
ATOM 2216 C C . SER A 1 281 ? 19.256 -5.926 -0.145 1.00 89.12 281 SER A C 1
ATOM 2218 O O . SER A 1 281 ? 20.030 -6.441 -0.944 1.00 89.12 281 SER A O 1
ATOM 2220 N N . ASN A 1 282 ? 18.784 -4.683 -0.279 1.00 87.69 282 ASN A N 1
ATOM 2221 C CA . ASN A 1 282 ? 19.052 -3.757 -1.387 1.00 87.69 282 ASN A CA 1
ATOM 2222 C C . ASN A 1 282 ? 18.713 -4.250 -2.808 1.00 87.69 282 ASN A C 1
ATOM 2224 O O . ASN A 1 282 ? 18.971 -3.508 -3.750 1.00 87.69 282 ASN A O 1
ATOM 2228 N N . GLN A 1 283 ? 18.095 -5.425 -2.967 1.00 94.94 283 GLN A N 1
ATOM 2229 C CA . GLN A 1 283 ? 17.771 -6.051 -4.253 1.00 94.94 283 GLN A CA 1
ATOM 2230 C C . GLN A 1 283 ? 16.266 -5.988 -4.529 1.00 94.94 283 GLN A C 1
ATOM 2232 O O . GLN A 1 283 ? 15.465 -6.489 -3.735 1.00 94.94 283 GLN A O 1
ATOM 2237 N N . TRP A 1 284 ? 15.901 -5.395 -5.661 1.00 95.81 284 TRP A N 1
ATOM 2238 C CA . TRP A 1 284 ? 14.538 -5.057 -6.068 1.00 95.81 284 TRP A CA 1
ATOM 2239 C C . TRP A 1 284 ? 14.247 -5.641 -7.447 1.00 95.81 284 TRP A C 1
ATOM 2241 O O . TRP A 1 284 ? 15.024 -5.437 -8.376 1.00 95.81 284 TRP A O 1
ATOM 2251 N N . ARG A 1 285 ? 13.143 -6.371 -7.591 1.00 97.19 285 ARG A N 1
ATOM 2252 C CA . ARG A 1 285 ? 12.655 -6.864 -8.883 1.00 97.19 285 ARG A CA 1
ATOM 2253 C C . ARG A 1 285 ? 11.606 -5.892 -9.407 1.00 97.19 285 ARG A C 1
ATOM 2255 O O . ARG A 1 285 ? 10.727 -5.506 -8.644 1.00 97.19 285 ARG A O 1
ATOM 2262 N N . TYR A 1 286 ? 11.697 -5.524 -10.681 1.00 97.62 286 TYR A N 1
ATOM 2263 C CA . TYR A 1 286 ? 10.595 -4.892 -11.405 1.00 97.62 286 TYR A CA 1
ATOM 2264 C C . TYR A 1 286 ? 9.565 -5.977 -11.739 1.00 97.62 286 TYR A C 1
ATOM 2266 O O . TYR A 1 286 ? 9.904 -6.942 -12.425 1.00 97.62 286 TYR A O 1
ATOM 2274 N N . CYS A 1 287 ? 8.349 -5.868 -11.203 1.00 97.62 287 CYS A N 1
ATOM 2275 C CA . CYS A 1 287 ? 7.329 -6.912 -11.330 1.00 97.62 287 CYS A CA 1
ATOM 2276 C C . CYS A 1 287 ? 6.343 -6.672 -12.485 1.00 97.62 287 CYS A C 1
ATOM 2278 O O . CYS A 1 287 ? 5.582 -7.582 -12.811 1.00 97.62 287 CYS A O 1
ATOM 2280 N N . GLY A 1 288 ? 6.360 -5.485 -13.097 1.00 97.06 288 GLY A N 1
ATOM 2281 C CA . GLY A 1 288 ? 5.438 -5.076 -14.157 1.00 97.06 288 GLY A CA 1
ATOM 2282 C C . GLY A 1 288 ? 4.722 -3.764 -13.843 1.00 97.06 288 GLY A C 1
ATOM 2283 O O . GLY A 1 288 ? 5.105 -3.034 -12.925 1.00 97.06 288 GLY A O 1
ATOM 2284 N N . HIS A 1 289 ? 3.689 -3.499 -14.629 1.00 96.31 289 HIS A N 1
ATOM 2285 C CA . HIS A 1 289 ? 2.726 -2.420 -14.479 1.00 96.31 289 HIS A CA 1
ATOM 2286 C C . HIS A 1 289 ? 1.383 -2.980 -14.018 1.00 96.31 289 HIS A C 1
ATOM 2288 O O . HIS A 1 289 ? 0.952 -4.028 -14.511 1.00 96.31 289 HIS A O 1
ATOM 2294 N N . TYR A 1 290 ? 0.748 -2.275 -13.089 1.00 95.50 290 TYR A N 1
ATOM 2295 C CA . TYR A 1 290 ? -0.427 -2.744 -12.372 1.00 95.50 290 TYR A CA 1
ATOM 2296 C C . TYR A 1 290 ? -1.532 -1.695 -12.391 1.00 95.50 290 TYR A C 1
ATOM 2298 O O . TYR A 1 290 ? -1.238 -0.522 -12.175 1.00 95.50 290 TYR A O 1
ATOM 2306 N N . ALA A 1 291 ? -2.773 -2.120 -12.610 1.00 93.38 291 ALA A N 1
ATOM 2307 C CA . ALA A 1 291 ? -3.930 -1.295 -12.292 1.00 93.38 291 ALA A CA 1
ATOM 2308 C C . ALA A 1 291 ? -4.156 -1.308 -10.768 1.00 93.38 291 ALA A C 1
ATOM 2310 O O . ALA A 1 291 ? -3.874 -2.307 -10.093 1.00 93.38 291 ALA A O 1
ATOM 2311 N N . THR A 1 292 ? -4.619 -0.177 -10.234 1.00 92.00 292 THR A N 1
ATOM 2312 C CA . THR A 1 292 ? -4.866 0.060 -8.796 1.00 92.00 292 THR A CA 1
ATOM 2313 C C . THR A 1 292 ? -6.286 0.563 -8.505 1.00 92.00 292 THR A C 1
ATOM 2315 O O . THR A 1 292 ? -6.549 1.151 -7.457 1.00 92.00 292 THR A O 1
ATOM 2318 N N . ASN A 1 293 ? -7.201 0.290 -9.435 1.00 88.12 293 ASN A N 1
ATOM 2319 C CA . ASN A 1 293 ? -8.636 0.586 -9.402 1.00 88.12 293 ASN A CA 1
ATOM 2320 C C . ASN A 1 293 ? -9.409 -0.167 -8.297 1.00 88.12 293 ASN A C 1
ATOM 2322 O O . ASN A 1 293 ? -10.398 0.358 -7.788 1.00 88.12 293 ASN A O 1
ATOM 2326 N N . MET A 1 294 ? -8.984 -1.367 -7.882 1.00 86.75 294 MET A N 1
ATOM 2327 C CA . MET A 1 294 ? -9.636 -2.104 -6.787 1.00 86.75 294 MET A CA 1
ATOM 2328 C C . MET A 1 294 ? -8.937 -1.882 -5.439 1.00 86.75 294 MET A C 1
ATOM 2330 O O . MET A 1 294 ? -7.717 -2.026 -5.310 1.00 86.75 294 MET A O 1
ATOM 2334 N N . TYR A 1 295 ? -9.713 -1.581 -4.400 1.00 91.25 295 TYR A N 1
ATOM 2335 C CA . TYR A 1 295 ? -9.210 -1.249 -3.065 1.00 91.25 295 TYR A CA 1
ATOM 2336 C C . TYR A 1 295 ? -10.177 -1.698 -1.965 1.00 91.25 295 TYR A C 1
ATOM 2338 O O . TYR A 1 295 ? -11.309 -2.091 -2.231 1.00 91.25 295 TYR A O 1
ATOM 2346 N N . GLY A 1 296 ? -9.752 -1.633 -0.709 1.00 92.94 296 GLY A N 1
ATOM 2347 C CA . GLY A 1 296 ? -10.628 -1.917 0.421 1.00 92.94 296 GLY A CA 1
ATOM 2348 C C . GLY A 1 296 ? -9.947 -1.684 1.759 1.00 92.94 296 GLY A C 1
ATOM 2349 O O . GLY A 1 296 ? -8.814 -1.206 1.825 1.00 92.94 296 GLY A O 1
ATOM 2350 N N . ASP A 1 297 ? -10.642 -2.058 2.828 1.00 94.00 297 ASP A N 1
ATOM 2351 C CA . ASP A 1 297 ? -10.142 -1.960 4.196 1.00 94.00 297 ASP A CA 1
ATOM 2352 C C . ASP A 1 297 ? -10.048 -3.369 4.779 1.00 94.00 297 ASP A C 1
ATOM 2354 O O . ASP A 1 297 ? -10.967 -4.170 4.605 1.00 94.00 297 ASP A O 1
ATOM 2358 N N . LEU A 1 298 ? -8.945 -3.682 5.460 1.00 93.25 298 LEU A N 1
ATOM 2359 C CA . LEU A 1 298 ? -8.821 -4.921 6.217 1.00 93.25 298 LEU A CA 1
ATOM 2360 C C . LEU A 1 298 ? -9.510 -4.767 7.572 1.00 93.25 298 LEU A C 1
ATOM 2362 O O . LEU A 1 298 ? -9.122 -3.909 8.372 1.00 93.25 298 LEU A O 1
ATOM 2366 N N . ASP A 1 299 ? -10.484 -5.633 7.842 1.00 91.12 299 ASP A N 1
ATOM 2367 C CA . ASP A 1 299 ? -11.090 -5.755 9.166 1.00 91.12 299 ASP A CA 1
ATOM 2368 C C . ASP A 1 299 ? -10.155 -6.471 10.166 1.00 91.12 299 ASP A C 1
ATOM 2370 O O . ASP A 1 299 ? -9.095 -7.005 9.817 1.00 91.12 299 ASP A O 1
ATOM 2374 N N . SER A 1 300 ? -10.543 -6.498 11.443 1.00 93.75 300 SER A N 1
ATOM 2375 C CA . SER A 1 300 ? -9.759 -7.121 12.517 1.00 93.75 300 SER A CA 1
ATOM 2376 C C . SER A 1 300 ? -9.572 -8.638 12.353 1.00 93.75 300 SER A C 1
ATOM 2378 O O . SER A 1 300 ? -8.538 -9.177 12.757 1.00 93.75 300 SER A O 1
ATOM 2380 N N . THR A 1 301 ? -10.520 -9.337 11.720 1.00 90.81 301 THR A N 1
ATOM 2381 C CA . THR A 1 301 ? -10.455 -10.782 11.444 1.00 90.81 301 THR A CA 1
ATOM 2382 C C . THR A 1 301 ? -9.487 -11.092 10.299 1.00 90.81 301 THR A C 1
ATOM 2384 O O . THR A 1 301 ? -8.723 -12.058 10.368 1.00 90.81 301 THR A O 1
ATOM 2387 N N . GLN A 1 302 ? -9.442 -10.234 9.277 1.00 92.31 302 GLN A N 1
ATOM 2388 C CA . GLN A 1 302 ? -8.480 -10.299 8.180 1.00 92.31 302 GLN A CA 1
ATOM 2389 C C . GLN A 1 302 ? -7.077 -9.905 8.666 1.00 92.31 302 GLN A C 1
ATOM 2391 O O . GLN A 1 302 ? -6.101 -10.591 8.354 1.00 92.31 302 GLN A O 1
ATOM 2396 N N . LEU A 1 303 ? -6.964 -8.869 9.504 1.00 93.94 303 LEU A N 1
ATOM 2397 C CA . LEU A 1 303 ? -5.709 -8.462 10.146 1.00 93.94 303 LEU A CA 1
ATOM 2398 C C . LEU A 1 303 ? -5.144 -9.541 11.079 1.00 93.94 303 LEU A C 1
ATOM 2400 O O . LEU A 1 303 ? -3.924 -9.698 11.150 1.00 93.94 303 LEU A O 1
ATOM 2404 N N . ALA A 1 304 ? -5.990 -10.352 11.720 1.00 93.31 304 ALA A N 1
ATOM 2405 C CA . ALA A 1 304 ? -5.553 -11.508 12.507 1.00 93.31 304 ALA A CA 1
ATOM 2406 C C . ALA A 1 304 ? -4.844 -12.598 11.678 1.00 93.31 304 ALA A C 1
ATOM 2408 O O . ALA A 1 304 ? -4.058 -13.369 12.234 1.00 93.31 304 ALA A O 1
ATOM 2409 N N . ARG A 1 305 ? -5.060 -12.640 10.354 1.00 92.06 305 ARG A N 1
ATOM 2410 C CA . ARG A 1 305 ? -4.355 -13.545 9.425 1.00 92.06 305 ARG A CA 1
ATOM 2411 C C . ARG A 1 305 ? -2.974 -13.011 9.022 1.00 92.06 305 ARG A C 1
ATOM 2413 O O . ARG A 1 305 ? -2.121 -13.785 8.588 1.00 92.06 305 ARG A O 1
ATOM 2420 N N . VAL A 1 306 ? -2.717 -11.708 9.175 1.00 94.00 306 VAL A N 1
ATOM 2421 C CA . VAL A 1 306 ? -1.435 -11.090 8.807 1.00 94.00 306 VAL A CA 1
ATOM 2422 C C . VAL A 1 306 ? -0.322 -11.583 9.746 1.00 94.00 306 VAL A C 1
ATOM 2424 O O . VAL A 1 306 ? -0.460 -11.492 10.969 1.00 94.00 306 VAL A O 1
ATOM 2427 N N . PRO A 1 307 ? 0.828 -12.063 9.224 1.00 94.69 307 PRO A N 1
ATOM 2428 C CA . PRO A 1 307 ? 1.929 -12.533 10.054 1.00 94.69 307 PRO A CA 1
ATOM 2429 C C . PRO A 1 307 ? 2.354 -11.484 11.083 1.00 94.69 307 PRO A C 1
ATOM 2431 O O . PRO A 1 307 ? 2.618 -10.329 10.747 1.00 94.69 307 PRO A O 1
ATOM 2434 N N . ARG A 1 308 ? 2.488 -11.890 12.353 1.00 94.38 308 ARG A N 1
ATOM 2435 C CA . ARG A 1 308 ? 2.778 -10.961 13.460 1.00 94.38 308 ARG A CA 1
ATOM 2436 C C . ARG A 1 308 ? 4.049 -10.129 13.248 1.00 94.38 308 ARG A C 1
ATOM 2438 O O . ARG A 1 308 ? 4.122 -8.995 13.711 1.00 94.38 308 ARG A O 1
ATOM 2445 N N . SER A 1 309 ? 5.036 -10.669 12.536 1.00 95.38 309 SER A N 1
ATOM 2446 C CA . SER A 1 309 ? 6.255 -9.957 12.137 1.00 95.38 309 SER A CA 1
ATOM 2447 C C . SER A 1 309 ? 5.990 -8.768 11.203 1.00 95.38 309 SER A C 1
ATOM 2449 O O . SER A 1 309 ? 6.711 -7.775 11.290 1.00 95.38 309 SER A O 1
ATOM 2451 N N . CYS A 1 310 ? 4.961 -8.846 10.354 1.00 95.31 310 CYS A N 1
ATOM 2452 C CA . CYS A 1 310 ? 4.513 -7.758 9.490 1.00 95.31 310 CYS A CA 1
ATOM 2453 C C . CYS A 1 310 ? 3.772 -6.685 10.287 1.00 95.31 310 CYS A C 1
ATOM 2455 O O . CYS A 1 310 ? 4.141 -5.518 10.192 1.00 95.31 310 CYS A O 1
ATOM 2457 N N . LEU A 1 311 ? 2.830 -7.072 11.157 1.00 95.69 311 LEU A N 1
ATOM 2458 C CA . LEU A 1 311 ? 2.146 -6.127 12.053 1.00 95.69 311 LEU A CA 1
ATOM 2459 C C . LEU A 1 311 ? 3.139 -5.357 12.941 1.00 95.69 311 LEU A C 1
ATOM 2461 O O . LEU A 1 311 ? 3.027 -4.145 13.075 1.00 95.69 311 LEU A O 1
ATOM 2465 N N . VAL A 1 312 ? 4.170 -6.025 13.477 1.00 96.25 312 VAL A N 1
ATOM 2466 C CA . VAL A 1 312 ? 5.242 -5.363 14.247 1.00 96.25 312 VAL A CA 1
ATOM 2467 C C . VAL A 1 312 ? 6.073 -4.408 13.381 1.00 96.25 312 VAL A C 1
ATOM 2469 O O . VAL A 1 312 ? 6.442 -3.332 13.846 1.00 96.25 312 VAL A O 1
ATOM 2472 N N . ALA A 1 313 ? 6.366 -4.763 12.125 1.00 94.44 313 ALA A N 1
ATOM 2473 C CA . ALA A 1 313 ? 7.080 -3.873 11.207 1.00 94.44 313 ALA A CA 1
ATOM 2474 C C . ALA A 1 313 ? 6.259 -2.617 10.863 1.00 94.44 313 ALA A C 1
ATOM 2476 O O . ALA A 1 313 ? 6.817 -1.524 10.855 1.00 94.44 313 ALA A O 1
ATOM 2477 N N . ILE A 1 314 ? 4.949 -2.773 10.649 1.00 94.44 314 ILE A N 1
ATOM 2478 C CA . ILE A 1 314 ? 3.998 -1.673 10.448 1.00 94.44 314 ILE A CA 1
ATOM 2479 C C . ILE A 1 314 ? 3.924 -0.803 11.711 1.00 94.44 314 ILE A C 1
ATOM 2481 O O . ILE A 1 314 ? 4.098 0.409 11.634 1.00 94.44 314 ILE A O 1
ATOM 2485 N N . ALA A 1 315 ? 3.745 -1.405 12.890 1.00 96.50 315 ALA A N 1
ATOM 2486 C CA . ALA A 1 315 ? 3.619 -0.678 14.152 1.00 96.50 315 ALA A CA 1
ATOM 2487 C C . ALA A 1 315 ? 4.864 0.151 14.506 1.00 96.50 315 ALA A C 1
ATOM 2489 O O . ALA A 1 315 ? 4.725 1.260 15.013 1.00 96.50 315 ALA A O 1
ATOM 2490 N N . ARG A 1 316 ? 6.076 -0.335 14.197 1.00 96.38 316 ARG A N 1
ATOM 2491 C CA . ARG A 1 316 ? 7.303 0.480 14.295 1.00 96.38 316 ARG A CA 1
ATOM 2492 C C . ARG A 1 316 ? 7.236 1.726 13.440 1.00 96.38 316 ARG A C 1
ATOM 2494 O O . ARG A 1 316 ? 7.656 2.786 13.880 1.00 96.38 316 ARG A O 1
ATOM 2501 N N . ASP A 1 317 ? 6.698 1.601 12.238 1.00 93.44 317 ASP A N 1
ATOM 2502 C CA . ASP A 1 317 ? 6.622 2.701 11.292 1.00 93.44 317 ASP A CA 1
ATOM 2503 C C . ASP A 1 317 ? 5.678 3.808 11.783 1.00 93.44 317 ASP A C 1
ATOM 2505 O O . ASP A 1 317 ? 6.024 4.985 11.691 1.00 93.44 317 ASP A O 1
ATOM 2509 N N . TYR A 1 318 ? 4.563 3.428 12.419 1.00 95.38 318 TYR A N 1
ATOM 2510 C CA . TYR A 1 318 ? 3.671 4.358 13.119 1.00 95.38 318 TYR A CA 1
ATOM 2511 C C . TYR A 1 318 ? 4.344 5.086 14.299 1.00 95.38 318 TYR A C 1
ATOM 2513 O O . TYR A 1 318 ? 4.041 6.247 14.563 1.00 95.38 318 TYR A O 1
ATOM 2521 N N . ILE A 1 319 ? 5.275 4.428 15.000 1.00 97.31 319 ILE A N 1
ATOM 2522 C CA . ILE A 1 319 ? 6.026 5.011 16.127 1.00 97.31 319 ILE A CA 1
ATOM 2523 C C . ILE A 1 319 ? 7.160 5.919 15.629 1.00 97.31 319 ILE A C 1
ATOM 2525 O O . ILE A 1 319 ? 7.385 6.995 16.178 1.00 97.31 319 ILE A O 1
ATOM 2529 N N . GLU A 1 320 ? 7.904 5.484 14.612 1.00 95.38 320 GLU A N 1
ATOM 2530 C CA . GLU A 1 320 ? 9.131 6.134 14.137 1.00 95.38 320 GLU A CA 1
ATOM 2531 C C . GLU A 1 320 ? 8.867 7.307 13.180 1.00 95.38 320 GLU A C 1
ATOM 2533 O O . GLU A 1 320 ? 9.716 8.196 13.057 1.00 95.38 320 GLU A O 1
ATOM 2538 N N . LYS A 1 321 ? 7.723 7.330 12.479 1.00 92.44 321 LYS A N 1
ATOM 2539 C CA . LYS A 1 321 ? 7.445 8.325 11.433 1.00 92.44 321 LYS A CA 1
ATOM 2540 C C . LYS A 1 321 ? 6.370 9.321 11.829 1.00 92.44 321 LYS A C 1
ATOM 2542 O O . LYS A 1 321 ? 5.310 8.966 12.328 1.00 92.44 321 LYS A O 1
ATOM 2547 N N . LYS A 1 322 ? 6.627 10.581 11.470 1.00 94.25 322 LYS A N 1
ATOM 2548 C CA . LYS A 1 322 ? 5.757 11.730 11.742 1.00 94.25 322 LYS A CA 1
ATOM 2549 C C . LYS A 1 322 ? 4.304 11.511 11.287 1.00 94.25 322 LYS A C 1
ATOM 2551 O O . LYS A 1 322 ? 3.413 11.690 12.098 1.00 94.25 322 LYS A O 1
ATOM 2556 N N . TRP A 1 323 ? 4.081 11.030 10.058 1.00 91.50 323 TRP A N 1
ATOM 2557 C CA . TRP A 1 323 ? 2.726 10.754 9.546 1.00 91.50 323 TRP A CA 1
ATOM 2558 C C . TRP A 1 323 ? 1.969 9.719 10.391 1.00 91.50 323 TRP A C 1
ATOM 2560 O O . TRP A 1 323 ? 0.761 9.820 10.552 1.00 91.50 323 TRP A O 1
ATOM 2570 N N . GLY A 1 324 ? 2.676 8.735 10.951 1.00 94.00 324 GLY A N 1
ATOM 2571 C CA . GLY A 1 324 ? 2.075 7.693 11.774 1.00 94.00 324 GLY A CA 1
ATOM 2572 C C . GLY A 1 324 ? 1.754 8.179 13.182 1.00 94.00 324 GLY A C 1
ATOM 2573 O O . GLY A 1 324 ? 0.729 7.809 13.741 1.00 94.00 324 GLY A O 1
ATOM 2574 N N . GLN A 1 325 ? 2.589 9.066 13.726 1.00 97.31 325 GLN A N 1
ATOM 2575 C CA . GLN A 1 325 ? 2.314 9.771 14.978 1.00 97.31 325 GLN A CA 1
ATOM 2576 C C . GLN A 1 325 ? 1.117 10.725 14.839 1.00 97.31 325 GLN A C 1
ATOM 2578 O O . GLN A 1 325 ? 0.315 10.814 15.762 1.00 97.31 325 GLN A O 1
ATOM 2583 N N . GLU A 1 326 ? 0.995 11.406 13.695 1.00 96.00 326 GLU A N 1
ATOM 2584 C CA . GLU A 1 326 ? -0.130 12.293 13.362 1.00 96.00 326 GLU A CA 1
ATOM 2585 C C . GLU A 1 326 ? -1.435 11.493 13.241 1.00 96.00 326 GLU A C 1
ATOM 2587 O O . GLU A 1 326 ? -2.358 11.739 14.012 1.00 96.00 326 GLU A O 1
ATOM 2592 N N . TYR A 1 327 ? -1.454 10.437 12.421 1.00 95.19 327 TYR A N 1
ATOM 2593 C CA . TYR A 1 327 ? -2.607 9.536 12.281 1.00 95.19 327 TYR A CA 1
ATOM 2594 C C . TYR A 1 327 ? -3.029 8.879 13.607 1.00 95.19 327 TYR A C 1
ATOM 2596 O O . TYR A 1 327 ? -4.213 8.762 13.909 1.00 95.19 327 TYR A O 1
ATOM 2604 N N . LEU A 1 328 ? -2.070 8.459 14.445 1.00 97.25 328 LEU A N 1
ATOM 2605 C CA . LEU A 1 328 ? -2.387 7.936 15.779 1.00 97.25 328 LEU A CA 1
ATOM 2606 C C . LEU A 1 328 ? -2.945 9.006 16.725 1.00 97.25 328 LEU A C 1
ATOM 2608 O O . LEU A 1 328 ? -3.586 8.634 17.702 1.00 97.25 328 LEU A O 1
ATOM 2612 N N . SER A 1 329 ? -2.693 10.297 16.499 1.00 97.62 329 SER A N 1
ATOM 2613 C CA . SER A 1 329 ? -3.359 11.361 17.257 1.00 97.62 329 SER A CA 1
ATOM 2614 C C . SER A 1 329 ? -4.811 11.487 16.811 1.00 97.62 329 SER A C 1
ATOM 2616 O O . SER A 1 329 ? -5.695 11.385 17.653 1.00 97.62 329 SER A O 1
ATOM 2618 N N . GLU A 1 330 ? -5.035 11.609 15.500 1.00 97.25 330 GLU A N 1
ATOM 2619 C CA . GLU A 1 330 ? -6.359 11.737 14.871 1.00 97.25 330 GLU A CA 1
ATOM 2620 C C . GLU A 1 330 ? -7.289 10.591 15.310 1.00 97.25 330 GLU A C 1
ATOM 2622 O O . GLU A 1 330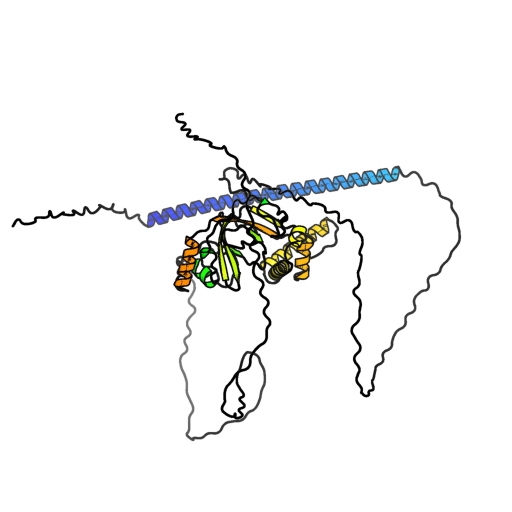 ? -8.297 10.834 15.968 1.00 97.25 330 GLU A O 1
ATOM 2627 N N . VAL A 1 331 ? -6.867 9.333 15.127 1.00 96.75 331 VAL A N 1
ATOM 2628 C CA . VAL A 1 331 ? -7.647 8.156 15.558 1.00 96.75 331 VAL A CA 1
ATOM 2629 C C . VAL A 1 331 ? -7.911 8.132 17.072 1.00 96.75 331 VAL A C 1
ATOM 2631 O O . VAL A 1 331 ? -8.939 7.626 17.517 1.00 96.75 331 VAL A O 1
ATOM 2634 N N . ASN A 1 332 ? -6.998 8.642 17.904 1.00 98.25 332 ASN A N 1
ATOM 2635 C CA . ASN A 1 332 ? -7.224 8.691 19.352 1.00 98.25 332 ASN A CA 1
ATOM 2636 C C . ASN A 1 332 ? -8.249 9.760 19.752 1.00 98.25 332 ASN A C 1
ATOM 2638 O O . ASN A 1 332 ? -8.974 9.554 20.729 1.00 98.25 332 ASN A O 1
ATOM 2642 N N . ASP A 1 333 ? -8.309 10.875 19.027 1.00 97.94 333 ASP A N 1
ATOM 2643 C CA . ASP A 1 333 ? -9.335 11.894 19.223 1.00 97.94 333 ASP A CA 1
ATOM 2644 C C . ASP A 1 333 ? -10.706 11.368 18.746 1.00 97.94 333 ASP A C 1
ATOM 2646 O O . ASP A 1 333 ? -11.655 11.400 19.533 1.00 97.94 333 ASP A O 1
ATOM 2650 N N . ASP A 1 334 ? -10.783 10.714 17.580 1.00 97.19 334 ASP A N 1
ATOM 2651 C CA . ASP A 1 334 ? -12.003 10.046 17.084 1.00 97.19 334 ASP A CA 1
ATOM 2652 C C . ASP A 1 334 ? -12.535 8.992 18.080 1.00 97.19 334 ASP A C 1
ATOM 2654 O O . ASP A 1 334 ? -13.694 9.025 18.501 1.00 97.19 334 ASP A O 1
ATOM 2658 N N . LEU A 1 335 ? -11.669 8.078 18.544 1.00 97.00 335 LEU A N 1
ATOM 2659 C CA . LEU A 1 335 ? -12.016 7.032 19.523 1.00 97.00 335 LEU A CA 1
ATOM 2660 C C . LEU A 1 335 ? -12.468 7.596 20.879 1.00 97.00 335 LEU A C 1
ATOM 2662 O O . LEU A 1 335 ? -13.149 6.912 21.650 1.00 97.00 335 LEU A O 1
ATOM 2666 N N . LYS A 1 336 ? -12.049 8.816 21.221 1.00 98.00 336 LYS A N 1
ATOM 2667 C CA . LYS A 1 336 ? -12.445 9.508 22.451 1.00 98.00 336 LYS A CA 1
ATOM 2668 C C . LYS A 1 336 ? -13.825 10.142 22.299 1.00 98.00 336 LYS A C 1
ATOM 2670 O O . LYS A 1 336 ? -14.608 10.075 23.248 1.00 98.00 336 LYS A O 1
ATOM 2675 N N . GLU A 1 337 ? -14.131 10.709 21.135 1.00 97.62 337 GLU A N 1
ATOM 2676 C CA . GLU A 1 337 ? -15.466 11.214 20.805 1.00 97.62 337 GLU A CA 1
ATOM 2677 C C . GLU A 1 337 ? -16.484 10.070 20.699 1.00 97.62 337 GLU A C 1
ATOM 2679 O O . GLU A 1 337 ? -17.528 10.125 21.351 1.00 97.62 337 GLU A O 1
ATOM 2684 N N . GLU A 1 338 ? -16.142 8.973 20.015 1.00 96.88 338 GLU A N 1
ATOM 2685 C CA . GLU A 1 338 ? -16.985 7.772 19.936 1.00 96.88 338 GLU A CA 1
ATOM 2686 C C . GLU A 1 338 ? -17.260 7.180 21.332 1.00 96.88 338 GLU A C 1
ATOM 2688 O O . GLU A 1 338 ? -18.406 6.878 21.682 1.00 96.88 338 GLU A O 1
ATOM 2693 N N . ALA A 1 339 ? -16.224 7.048 22.170 1.00 97.62 339 ALA A N 1
ATOM 2694 C CA . ALA A 1 339 ? -16.374 6.540 23.531 1.00 97.62 339 ALA A CA 1
ATOM 2695 C C . ALA A 1 339 ? -17.285 7.434 24.392 1.00 97.62 339 ALA A C 1
ATOM 2697 O O . ALA A 1 339 ? -18.097 6.912 25.159 1.00 97.62 339 ALA A O 1
ATOM 2698 N N . LEU A 1 340 ? -17.188 8.761 24.241 1.00 97.69 340 LEU A N 1
ATOM 2699 C CA . LEU A 1 340 ? -18.057 9.721 24.923 1.00 97.69 340 LEU A CA 1
ATOM 2700 C C . LEU A 1 340 ? -19.513 9.595 24.450 1.00 97.69 340 LEU A C 1
ATOM 2702 O O . LEU A 1 340 ? -20.407 9.479 25.288 1.00 97.69 340 LEU A O 1
ATOM 2706 N N . ALA A 1 341 ? -19.743 9.555 23.135 1.00 97.62 341 ALA A N 1
ATOM 2707 C CA . ALA A 1 341 ? -21.073 9.426 22.539 1.00 97.62 341 ALA A CA 1
ATOM 2708 C C . ALA A 1 341 ? -21.771 8.110 22.933 1.00 97.62 341 ALA A C 1
ATOM 2710 O O . ALA A 1 341 ? -22.970 8.091 23.206 1.00 97.62 341 ALA A O 1
ATOM 2711 N N . GLN A 1 342 ? -21.018 7.010 23.018 1.00 97.25 342 GLN A N 1
ATOM 2712 C CA . GLN A 1 342 ? -21.542 5.687 23.376 1.00 97.25 342 GLN A CA 1
ATOM 2713 C C . GLN A 1 342 ? -21.550 5.403 24.890 1.00 97.25 342 GLN A C 1
ATOM 2715 O O . GLN A 1 342 ? -21.951 4.312 25.301 1.00 97.25 342 GLN A O 1
ATOM 2720 N N . GLY A 1 343 ? -21.071 6.329 25.732 1.00 97.25 343 GLY A N 1
ATOM 2721 C CA . GLY A 1 343 ? -20.939 6.120 27.181 1.00 97.25 343 GLY A CA 1
ATOM 2722 C C . GLY A 1 343 ? -19.972 4.990 27.571 1.00 97.25 343 GLY A C 1
ATOM 2723 O O . GLY A 1 343 ? -20.102 4.399 28.645 1.00 97.25 343 GLY A O 1
ATOM 2724 N N . LYS A 1 344 ? -19.016 4.652 26.697 1.00 96.75 344 LYS A N 1
ATOM 2725 C CA . LYS A 1 344 ? -18.040 3.568 26.886 1.00 96.75 344 LYS A CA 1
ATOM 2726 C C . LYS A 1 344 ? -16.728 4.105 27.480 1.00 96.75 344 LYS A C 1
ATOM 2728 O O . LYS A 1 344 ? -16.378 5.265 27.278 1.00 96.75 344 LYS A O 1
ATOM 2733 N N . PRO A 1 345 ? -15.942 3.277 28.193 1.00 97.06 345 PRO A N 1
ATOM 2734 C CA . PRO A 1 345 ? -14.618 3.687 28.647 1.00 97.06 345 PRO A CA 1
ATOM 2735 C C . PRO A 1 345 ? -13.669 3.869 27.453 1.00 97.06 345 PRO A C 1
ATOM 2737 O O . PRO A 1 345 ? -13.411 2.913 26.720 1.00 97.06 345 PRO A O 1
ATOM 2740 N N . TYR A 1 346 ? -13.117 5.074 27.295 1.00 97.56 346 TYR A N 1
ATOM 2741 C CA . TYR A 1 346 ? -12.109 5.395 26.278 1.00 97.56 346 TYR A CA 1
ATOM 2742 C C . TYR A 1 346 ? -10.872 4.482 26.386 1.00 97.56 346 TYR A C 1
ATOM 2744 O O . TYR A 1 346 ? -10.337 4.254 27.476 1.00 97.56 346 TYR A O 1
ATOM 2752 N N . ARG A 1 347 ? -10.413 3.954 25.243 1.00 97.19 347 ARG A N 1
ATOM 2753 C CA . ARG A 1 347 ? -9.277 3.022 25.136 1.00 97.19 347 ARG A CA 1
ATOM 2754 C C . ARG A 1 347 ? -8.255 3.527 24.108 1.00 97.19 347 ARG A C 1
ATOM 2756 O O . ARG A 1 347 ? -8.322 3.103 22.951 1.00 97.19 347 ARG A O 1
ATOM 2763 N N . PRO A 1 348 ? -7.291 4.374 24.513 1.00 97.75 348 PRO A N 1
ATOM 2764 C CA . PRO A 1 348 ? -6.303 4.925 23.593 1.00 97.75 348 PRO A CA 1
ATOM 2765 C C . PRO A 1 348 ? -5.441 3.845 22.927 1.00 97.75 348 PRO A C 1
ATOM 2767 O O . PRO A 1 348 ? -5.102 2.815 23.525 1.00 97.75 348 PRO A O 1
ATOM 2770 N N . VAL A 1 349 ? -5.024 4.116 21.696 1.00 98.31 349 VAL A N 1
ATOM 2771 C CA . VAL A 1 349 ? -3.912 3.446 21.023 1.00 98.31 349 VAL A CA 1
ATOM 2772 C C . VAL A 1 349 ? -2.620 4.140 21.453 1.00 98.31 349 VAL A C 1
ATOM 2774 O O . VAL A 1 349 ? -2.334 5.269 21.061 1.00 98.31 349 VAL A O 1
ATOM 2777 N N . GLN A 1 350 ? -1.832 3.481 22.300 1.00 98.25 350 GLN A N 1
ATOM 2778 C CA . GLN A 1 350 ? -0.544 4.013 22.747 1.00 98.25 350 GLN A CA 1
ATOM 2779 C C . GLN A 1 350 ? 0.508 3.838 21.647 1.00 98.25 350 GLN A C 1
ATOM 2781 O O . GLN A 1 350 ? 0.507 2.823 20.952 1.00 98.25 350 GLN A O 1
ATOM 2786 N N . SER A 1 351 ? 1.475 4.756 21.554 1.00 97.81 351 SER A N 1
ATOM 2787 C CA . SER A 1 351 ? 2.610 4.658 20.618 1.00 97.81 351 SER A CA 1
ATOM 2788 C C . SER A 1 351 ? 3.638 3.602 21.074 1.00 97.81 351 SER A C 1
ATOM 2790 O O . SER A 1 351 ? 4.752 3.899 21.499 1.00 97.81 351 SER A O 1
ATOM 2792 N N . THR A 1 352 ? 3.221 2.333 21.062 1.00 98.31 352 THR A N 1
ATOM 2793 C CA . THR A 1 352 ? 4.028 1.150 21.388 1.00 98.31 352 THR A CA 1
ATOM 2794 C C . THR A 1 352 ? 3.673 0.005 20.441 1.00 98.31 352 THR A C 1
ATOM 2796 O O . THR A 1 352 ? 2.514 -0.142 20.050 1.00 98.31 352 THR A O 1
ATOM 2799 N N . GLU A 1 353 ? 4.649 -0.849 20.098 1.00 98.06 353 GLU A N 1
ATOM 2800 C CA . GLU A 1 353 ? 4.434 -1.953 19.144 1.00 98.06 353 GLU A CA 1
ATOM 2801 C C . GLU A 1 353 ? 3.253 -2.841 19.561 1.00 98.06 353 GLU A C 1
ATOM 2803 O O . GLU A 1 353 ? 2.444 -3.251 18.732 1.00 98.06 353 GLU A O 1
ATOM 2808 N N . GLN A 1 354 ? 3.143 -3.127 20.862 1.00 98.12 354 GLN A N 1
ATOM 2809 C CA . GLN A 1 354 ? 2.105 -3.996 21.409 1.00 98.12 354 GLN A CA 1
ATOM 2810 C C . GLN A 1 354 ? 0.714 -3.362 21.321 1.00 98.12 354 GLN A C 1
ATOM 2812 O O . GLN A 1 354 ? -0.216 -4.057 20.922 1.00 98.12 354 GLN A O 1
ATOM 2817 N N . SER A 1 355 ? 0.573 -2.072 21.653 1.00 98.31 355 SER A N 1
ATOM 2818 C CA . SER A 1 355 ? -0.725 -1.387 21.650 1.00 98.31 355 SER A CA 1
ATOM 2819 C C . SER A 1 355 ? -1.251 -1.151 20.234 1.00 98.31 355 SER A C 1
ATOM 2821 O O . SER A 1 355 ? -2.413 -1.450 19.978 1.00 98.31 355 SER A O 1
ATOM 2823 N N . ILE A 1 356 ? -0.394 -0.730 19.298 1.00 98.25 356 ILE A N 1
ATOM 2824 C CA . ILE A 1 356 ? -0.764 -0.542 17.884 1.00 98.25 356 ILE A CA 1
ATOM 2825 C C . ILE A 1 356 ? -1.156 -1.884 17.255 1.00 98.25 356 ILE A C 1
ATOM 2827 O O . ILE A 1 356 ? -2.213 -2.007 16.644 1.00 98.25 356 ILE A O 1
ATOM 2831 N N . CYS A 1 357 ? -0.359 -2.936 17.469 1.00 97.88 357 CYS A N 1
ATOM 2832 C CA . CYS A 1 357 ? -0.715 -4.263 16.969 1.00 97.88 357 CYS A CA 1
ATOM 2833 C C . CYS A 1 357 ? -1.940 -4.874 17.669 1.00 97.88 357 CYS A C 1
ATOM 2835 O O . CYS A 1 357 ? -2.503 -5.821 17.135 1.00 97.88 357 CYS A O 1
ATOM 2837 N N . ALA A 1 358 ? -2.309 -4.431 18.875 1.00 97.88 358 ALA A N 1
ATOM 2838 C CA . ALA A 1 358 ? -3.566 -4.830 19.507 1.00 97.88 358 ALA A CA 1
ATOM 2839 C C . ALA A 1 358 ? -4.744 -4.072 18.882 1.00 97.88 358 ALA A C 1
ATOM 2841 O O . ALA A 1 358 ? -5.746 -4.697 18.568 1.00 97.88 358 ALA A O 1
ATOM 2842 N N . ALA A 1 359 ? -4.581 -2.775 18.607 1.00 97.94 359 ALA A N 1
ATOM 2843 C CA . ALA A 1 359 ? -5.595 -1.940 17.971 1.00 97.94 359 ALA A CA 1
ATOM 2844 C C . ALA A 1 359 ? -5.975 -2.413 16.553 1.00 97.94 359 ALA A C 1
ATOM 2846 O O . ALA A 1 359 ? -7.151 -2.419 16.207 1.00 97.94 359 ALA A O 1
ATOM 2847 N N . PHE A 1 360 ? -5.014 -2.914 15.766 1.00 97.19 360 PHE A N 1
ATOM 2848 C CA . PHE A 1 360 ? -5.314 -3.601 14.497 1.00 97.19 360 PHE A CA 1
ATOM 2849 C C . PHE A 1 360 ? -6.127 -4.897 14.679 1.00 97.19 360 PHE A C 1
ATOM 2851 O O . PHE A 1 360 ? -6.936 -5.250 13.830 1.00 97.19 360 PHE A O 1
ATOM 2858 N N . LEU A 1 361 ? -5.915 -5.628 15.777 1.00 96.81 361 LEU A N 1
ATOM 2859 C CA . LEU A 1 361 ? -6.576 -6.914 16.040 1.00 96.81 361 LEU A CA 1
ATOM 2860 C C . LEU A 1 361 ? -7.911 -6.777 16.788 1.00 96.81 361 LEU A C 1
ATOM 2862 O O . LEU A 1 361 ? -8.677 -7.734 16.822 1.00 96.81 361 LEU A O 1
ATOM 2866 N N . ASP A 1 362 ? -8.186 -5.619 17.392 1.00 96.38 362 ASP A N 1
ATOM 2867 C CA . ASP A 1 362 ? -9.455 -5.305 18.061 1.00 96.38 362 ASP A CA 1
ATOM 2868 C C . ASP A 1 362 ? -10.343 -4.321 17.274 1.00 96.38 362 ASP A C 1
ATOM 2870 O O . ASP A 1 362 ? -11.458 -4.036 17.703 1.00 96.38 362 ASP A O 1
ATOM 2874 N N . GLY A 1 363 ? -9.889 -3.868 16.098 1.00 96.06 363 GLY A N 1
ATOM 2875 C CA . GLY A 1 363 ? -10.659 -3.041 15.163 1.00 96.06 363 GLY A CA 1
ATOM 2876 C C . GLY A 1 363 ? -10.566 -1.530 15.394 1.00 96.06 363 GLY A C 1
ATOM 2877 O O . GLY A 1 363 ? -11.124 -0.776 14.607 1.00 96.06 363 GLY A O 1
ATOM 2878 N N . ARG A 1 364 ? -9.831 -1.065 16.416 1.00 96.94 364 ARG A N 1
ATOM 2879 C CA . ARG A 1 364 ? -9.566 0.373 16.640 1.00 96.94 364 ARG A CA 1
ATOM 2880 C C . ARG A 1 364 ? -8.619 1.002 15.614 1.00 96.94 364 ARG A C 1
ATOM 2882 O O . ARG A 1 364 ? -8.522 2.221 15.551 1.00 96.94 364 ARG A O 1
ATOM 2889 N N . LEU A 1 365 ? -7.885 0.192 14.854 1.00 96.38 365 LEU A N 1
ATOM 2890 C CA . LEU A 1 365 ? -7.162 0.623 13.659 1.00 96.38 365 LEU A CA 1
ATOM 2891 C C . LEU A 1 365 ? -7.573 -0.258 12.482 1.00 96.38 365 LEU A C 1
ATOM 2893 O O . LEU A 1 365 ? -7.449 -1.481 12.553 1.00 96.38 365 LEU A O 1
ATOM 2897 N N . THR A 1 366 ? -7.981 0.369 11.386 1.00 93.19 366 THR A N 1
ATOM 2898 C CA . THR A 1 366 ? -8.144 -0.268 10.076 1.00 93.19 366 THR A CA 1
ATOM 2899 C C . THR A 1 366 ? -6.845 -0.176 9.272 1.00 93.19 366 THR A C 1
ATOM 2901 O O . THR A 1 366 ? -5.969 0.646 9.557 1.00 93.19 366 THR A O 1
ATOM 2904 N N . MET A 1 367 ? -6.689 -1.043 8.271 1.00 94.00 367 MET A N 1
ATOM 2905 C CA . MET A 1 367 ? -5.561 -1.003 7.336 1.00 94.00 367 MET A CA 1
ATOM 2906 C C . MET A 1 367 ? -6.083 -1.069 5.910 1.00 94.00 367 MET A C 1
ATOM 2908 O O . MET A 1 367 ? -6.614 -2.096 5.493 1.00 94.00 367 MET A O 1
ATOM 2912 N N . ASN A 1 368 ? -5.896 0.004 5.155 1.00 93.88 368 ASN A N 1
ATOM 2913 C CA . ASN A 1 368 ? -6.340 0.058 3.771 1.00 93.88 368 ASN A CA 1
ATOM 2914 C C . ASN A 1 368 ? -5.420 -0.800 2.893 1.00 93.88 368 ASN A C 1
ATOM 2916 O O . ASN A 1 368 ? -4.202 -0.883 3.108 1.00 93.88 368 ASN A O 1
ATOM 2920 N N . PHE A 1 369 ? -6.009 -1.431 1.888 1.00 94.25 369 PHE A N 1
ATOM 2921 C CA . PHE A 1 369 ? -5.294 -2.195 0.885 1.00 94.25 369 PHE A CA 1
ATOM 2922 C C . PHE A 1 369 ? -5.716 -1.790 -0.527 1.00 94.25 369 PHE A C 1
ATOM 2924 O O . PHE A 1 369 ? -6.818 -1.305 -0.771 1.00 94.25 369 PHE A O 1
ATOM 2931 N N . THR A 1 370 ? -4.817 -2.033 -1.471 1.00 94.38 370 THR A N 1
ATOM 2932 C CA . THR A 1 370 ? -5.037 -1.866 -2.909 1.00 94.38 370 THR A CA 1
ATOM 2933 C C . THR A 1 370 ? -4.703 -3.186 -3.577 1.00 94.38 370 THR A C 1
ATOM 2935 O O . THR A 1 370 ? -3.655 -3.772 -3.286 1.00 94.38 370 THR A O 1
ATOM 2938 N N . VAL A 1 371 ? -5.567 -3.679 -4.456 1.00 94.88 371 VAL A N 1
ATOM 2939 C CA . VAL A 1 371 ? -5.232 -4.824 -5.302 1.00 94.88 371 VAL A CA 1
ATOM 2940 C C . VAL A 1 371 ? -4.254 -4.338 -6.366 1.00 94.88 371 VAL A C 1
ATOM 2942 O O . VAL A 1 371 ? -4.420 -3.274 -6.952 1.00 94.88 371 VAL A O 1
ATOM 2945 N N . LEU A 1 372 ? -3.198 -5.111 -6.581 1.00 96.00 372 LEU A N 1
ATOM 2946 C CA . LEU A 1 372 ? -2.260 -4.915 -7.672 1.00 96.00 372 LEU A CA 1
ATOM 2947 C C . LEU A 1 372 ? -2.672 -5.882 -8.781 1.00 96.00 372 LEU A C 1
ATOM 2949 O O . LEU A 1 372 ? -2.197 -7.021 -8.822 1.00 96.00 372 LEU A O 1
ATOM 2953 N N . GLU A 1 373 ? -3.561 -5.441 -9.668 1.00 95.75 373 GLU A N 1
ATOM 2954 C CA . GLU A 1 373 ? -3.960 -6.210 -10.847 1.00 95.75 373 GLU A CA 1
ATOM 2955 C C . GLU A 1 373 ? -2.869 -6.092 -11.918 1.00 95.75 373 GLU A C 1
ATOM 2957 O O . GLU A 1 373 ? -2.567 -4.995 -12.384 1.00 95.75 373 GLU A O 1
ATOM 2962 N N . PHE A 1 374 ? -2.213 -7.197 -12.286 1.00 96.81 374 PHE A N 1
ATOM 2963 C CA . PHE A 1 374 ? -1.178 -7.162 -13.316 1.00 96.81 374 PHE A CA 1
ATOM 2964 C C . PHE A 1 374 ? -1.793 -6.862 -14.688 1.00 96.81 374 PHE A C 1
ATOM 2966 O O . PHE A 1 374 ? -2.543 -7.671 -15.220 1.00 96.81 374 PHE A O 1
ATOM 2973 N N . SER A 1 375 ? -1.403 -5.734 -15.281 1.00 95.94 375 SER A N 1
ATOM 2974 C CA . SER A 1 375 ? -1.855 -5.323 -16.613 1.00 95.94 375 SER A CA 1
ATOM 2975 C C . SER A 1 375 ? -0.846 -5.715 -17.697 1.00 95.94 375 SER A C 1
ATOM 2977 O O . SER A 1 375 ? -1.187 -6.381 -18.674 1.00 95.94 375 SER A O 1
ATOM 2979 N N . ARG A 1 376 ? 0.430 -5.324 -17.545 1.00 96.25 376 ARG A N 1
ATOM 2980 C CA . ARG A 1 376 ? 1.474 -5.614 -18.548 1.00 96.25 376 ARG A CA 1
ATOM 2981 C C . ARG A 1 376 ? 2.890 -5.563 -17.992 1.00 96.25 376 ARG A C 1
ATOM 2983 O O . ARG A 1 376 ? 3.173 -4.911 -16.990 1.00 96.25 376 ARG A O 1
ATOM 2990 N N . TYR A 1 377 ? 3.831 -6.193 -18.693 1.00 97.00 377 TYR A N 1
ATOM 2991 C CA . TYR A 1 377 ? 5.259 -6.072 -18.400 1.00 97.00 377 TYR A CA 1
ATOM 2992 C C . TYR A 1 377 ? 5.941 -5.201 -19.455 1.00 97.00 377 TYR A C 1
ATOM 2994 O O . TYR A 1 377 ? 6.055 -5.598 -20.611 1.00 97.00 377 TYR A O 1
ATOM 3002 N N . GLU A 1 378 ? 6.405 -4.005 -19.083 1.00 96.56 378 GLU A N 1
ATOM 3003 C CA . GLU A 1 378 ? 6.968 -3.083 -20.071 1.00 96.56 378 GLU A CA 1
ATOM 3004 C C . GLU A 1 378 ? 8.474 -3.323 -20.242 1.00 96.56 378 GLU A C 1
ATOM 3006 O O . GLU A 1 378 ? 9.297 -2.980 -19.390 1.00 96.56 378 GLU A O 1
ATOM 3011 N N . HIS A 1 379 ? 8.860 -3.916 -21.373 1.00 96.44 379 HIS A N 1
ATOM 3012 C CA . HIS A 1 379 ? 10.263 -4.234 -21.656 1.00 96.44 379 HIS A CA 1
ATOM 3013 C C . HIS A 1 379 ? 11.174 -2.994 -21.703 1.00 96.44 379 HIS A C 1
ATOM 3015 O O . HIS A 1 379 ? 12.364 -3.111 -21.413 1.00 96.44 379 HIS A O 1
ATOM 3021 N N . SER A 1 380 ? 10.631 -1.806 -22.000 1.00 96.00 380 SER A N 1
ATOM 3022 C CA . SER A 1 380 ? 11.362 -0.530 -21.975 1.00 96.00 380 SER A CA 1
ATOM 3023 C C . SER A 1 380 ? 11.917 -0.210 -20.572 1.00 96.00 380 SER A C 1
ATOM 3025 O O . SER A 1 380 ? 13.071 0.202 -20.441 1.00 96.00 380 SER A O 1
ATOM 3027 N N . TRP A 1 381 ? 11.141 -0.471 -19.512 1.00 95.31 381 TRP A N 1
ATOM 3028 C CA . TRP A 1 381 ? 11.536 -0.273 -18.116 1.00 95.31 381 TRP A CA 1
ATOM 3029 C C . TRP A 1 381 ? 12.636 -1.247 -17.717 1.00 95.31 381 TRP A C 1
ATOM 3031 O O . TRP A 1 381 ? 13.628 -0.855 -17.099 1.00 95.31 381 TRP A O 1
ATOM 3041 N N . PHE A 1 382 ? 12.499 -2.511 -18.120 1.00 96.75 382 PHE A N 1
ATOM 3042 C CA . PHE A 1 382 ? 13.541 -3.506 -17.897 1.00 96.75 382 PHE A CA 1
ATOM 3043 C C . PHE A 1 382 ? 14.841 -3.135 -18.624 1.00 96.75 382 PHE A C 1
ATOM 3045 O O . PHE A 1 382 ? 15.910 -3.185 -18.019 1.00 96.75 382 PHE A O 1
ATOM 3052 N N . GLN A 1 383 ? 14.763 -2.675 -19.877 1.00 96.88 383 GLN A N 1
ATOM 3053 C CA . GLN A 1 383 ? 15.938 -2.232 -20.627 1.00 96.88 383 GLN A CA 1
ATOM 3054 C C . GLN A 1 383 ? 16.613 -1.015 -19.976 1.00 96.88 383 GLN A C 1
ATOM 3056 O O . GLN A 1 383 ? 17.826 -1.028 -19.788 1.00 96.88 383 GLN A O 1
ATOM 3061 N N . ARG A 1 384 ? 15.847 -0.016 -19.511 1.00 94.50 384 ARG A N 1
ATOM 3062 C CA . ARG A 1 384 ? 16.388 1.139 -18.763 1.00 94.50 384 ARG A CA 1
ATOM 3063 C C . ARG A 1 384 ? 17.160 0.727 -17.505 1.00 94.50 384 ARG A C 1
ATOM 3065 O O . ARG A 1 384 ? 18.149 1.376 -17.165 1.00 94.50 384 ARG A O 1
ATOM 3072 N N . LEU A 1 385 ? 16.744 -0.345 -16.822 1.00 95.31 385 LEU A N 1
ATOM 3073 C CA . LEU A 1 385 ? 17.477 -0.907 -15.679 1.00 95.31 385 LEU A CA 1
ATOM 3074 C C . LEU A 1 385 ? 18.796 -1.564 -16.106 1.00 95.31 385 LEU A C 1
ATOM 3076 O O . LEU A 1 385 ? 19.809 -1.350 -15.439 1.00 95.31 385 LEU A O 1
ATOM 3080 N N . LEU A 1 386 ? 18.803 -2.320 -17.211 1.00 96.50 386 LEU A N 1
ATOM 3081 C CA . LEU A 1 386 ? 20.025 -2.902 -17.784 1.00 96.50 386 LEU A CA 1
ATOM 3082 C C . LEU A 1 386 ? 21.019 -1.807 -18.200 1.00 96.50 386 LEU A C 1
ATOM 3084 O O . LEU A 1 386 ? 22.195 -1.875 -17.843 1.00 96.50 386 LEU A O 1
ATOM 3088 N N . ASP A 1 387 ? 20.541 -0.771 -18.889 1.00 95.06 387 ASP A N 1
ATOM 3089 C CA . ASP A 1 387 ? 21.365 0.344 -19.359 1.00 95.06 387 ASP A CA 1
ATOM 3090 C C . ASP A 1 387 ? 21.971 1.116 -18.175 1.00 95.06 387 ASP A C 1
ATOM 3092 O O . ASP A 1 387 ? 23.181 1.363 -18.134 1.00 95.06 387 ASP A O 1
ATOM 3096 N N . ALA A 1 388 ? 21.151 1.453 -17.171 1.00 92.50 388 ALA A N 1
ATOM 3097 C CA . ALA A 1 388 ? 21.589 2.151 -15.962 1.00 92.50 388 ALA A CA 1
ATOM 3098 C C . ALA A 1 388 ? 22.572 1.326 -15.113 1.00 92.50 388 ALA A C 1
ATOM 3100 O O . ALA A 1 388 ? 23.467 1.889 -14.481 1.00 92.50 388 ALA A O 1
ATOM 3101 N N . GLU A 1 389 ? 22.438 -0.002 -15.097 1.00 94.81 389 GLU A N 1
ATOM 3102 C CA . GLU A 1 389 ? 23.410 -0.893 -14.466 1.00 94.81 389 GLU A CA 1
ATOM 3103 C C . GLU A 1 389 ? 24.742 -0.888 -15.229 1.00 94.81 389 GLU A C 1
ATOM 3105 O O . GLU A 1 389 ? 25.793 -0.673 -14.622 1.00 94.81 389 GLU A O 1
ATOM 3110 N N . ALA A 1 390 ? 24.698 -1.047 -16.556 1.00 94.94 390 ALA A N 1
ATOM 3111 C CA . ALA A 1 390 ? 25.875 -1.117 -17.421 1.00 94.94 390 ALA A CA 1
ATOM 3112 C C . ALA A 1 390 ? 26.687 0.192 -17.450 1.00 94.94 390 ALA A C 1
ATOM 3114 O O . ALA A 1 390 ? 27.918 0.166 -17.425 1.00 94.94 390 ALA A O 1
ATOM 3115 N N . ALA A 1 391 ? 26.021 1.351 -17.464 1.00 90.88 391 ALA A N 1
ATOM 3116 C CA . ALA A 1 391 ? 26.685 2.657 -17.412 1.00 90.88 391 ALA A CA 1
ATOM 3117 C C . ALA A 1 391 ? 27.062 3.107 -15.987 1.00 90.88 391 ALA A C 1
ATOM 3119 O O . ALA A 1 391 ? 27.808 4.082 -15.809 1.00 90.88 391 ALA A O 1
ATOM 3120 N N . GLY A 1 392 ? 26.519 2.439 -14.968 1.00 86.88 392 GLY A N 1
ATOM 3121 C CA . GLY A 1 392 ? 26.593 2.852 -13.574 1.00 86.88 392 GLY A CA 1
ATOM 3122 C C . GLY A 1 392 ? 25.994 4.244 -13.331 1.00 86.88 392 GLY A C 1
ATOM 3123 O O . GLY A 1 392 ? 25.112 4.719 -14.047 1.00 86.88 392 GLY A O 1
ATOM 3124 N N . HIS A 1 393 ? 26.544 4.965 -12.350 1.00 72.69 393 HIS A N 1
ATOM 3125 C CA . HIS A 1 393 ? 26.070 6.294 -11.928 1.00 72.69 393 HIS A CA 1
ATOM 3126 C C . HIS A 1 393 ? 26.109 7.392 -13.023 1.00 72.69 393 HIS A C 1
ATOM 3128 O O . HIS A 1 393 ? 25.716 8.529 -12.776 1.00 72.69 393 HIS A O 1
ATOM 3134 N N . ARG A 1 394 ? 26.589 7.087 -14.236 1.00 63.19 394 ARG A N 1
ATOM 3135 C CA . ARG A 1 394 ? 26.723 8.041 -15.348 1.00 63.19 394 ARG A CA 1
ATOM 3136 C C . ARG A 1 394 ? 25.419 8.319 -16.100 1.00 63.19 394 ARG A C 1
ATOM 3138 O O . ARG A 1 394 ? 25.351 9.357 -16.754 1.00 63.19 394 ARG A O 1
ATOM 3145 N N . ILE A 1 395 ? 24.424 7.425 -16.034 1.00 57.78 395 ILE A N 1
ATOM 3146 C CA . ILE A 1 395 ? 23.168 7.567 -16.798 1.00 57.78 395 ILE A CA 1
ATOM 3147 C C . ILE A 1 395 ? 22.128 8.460 -16.129 1.00 57.78 395 ILE A C 1
ATOM 3149 O O . ILE A 1 395 ? 21.288 8.988 -16.853 1.00 57.78 395 ILE A O 1
ATOM 3153 N N . ALA A 1 396 ? 22.203 8.673 -14.806 1.00 56.47 396 ALA A N 1
ATOM 3154 C CA . ALA A 1 396 ? 21.249 9.502 -14.067 1.00 56.47 396 ALA A CA 1
ATOM 3155 C C . ALA A 1 396 ? 21.006 10.814 -14.839 1.00 56.47 396 ALA A C 1
ATOM 3157 O O . ALA A 1 396 ? 21.941 11.622 -14.952 1.00 56.47 396 ALA A O 1
ATOM 3158 N N . PRO A 1 397 ? 19.816 10.999 -15.449 1.00 54.75 397 PRO A N 1
ATOM 3159 C CA . PRO A 1 397 ? 19.621 12.047 -16.433 1.00 54.75 397 PRO A CA 1
ATOM 3160 C C . PRO A 1 397 ? 19.864 13.362 -15.720 1.00 54.75 397 PRO A C 1
ATOM 3162 O O . PRO A 1 397 ? 19.156 13.672 -14.761 1.00 54.75 397 PRO A O 1
ATOM 3165 N N . LYS A 1 398 ? 20.900 14.106 -16.147 1.00 56.69 398 LYS A N 1
ATOM 3166 C CA . LYS A 1 398 ? 21.225 15.413 -15.560 1.00 56.69 398 LYS A CA 1
ATOM 3167 C C . LYS A 1 398 ? 19.909 16.177 -15.510 1.00 56.69 398 LYS A C 1
ATOM 3169 O O . LYS A 1 398 ? 19.366 16.403 -16.598 1.00 56.69 398 LYS A O 1
ATOM 3174 N N . PRO A 1 399 ? 19.372 16.493 -14.314 1.00 56.59 399 PRO A N 1
ATOM 3175 C CA . PRO A 1 399 ? 18.014 16.994 -14.202 1.00 56.59 399 PRO A CA 1
ATOM 3176 C C . PRO A 1 399 ? 17.933 18.183 -15.139 1.00 56.59 399 PRO A C 1
ATOM 3178 O O . PRO A 1 399 ? 18.772 19.083 -15.032 1.00 56.59 399 PRO A O 1
ATOM 3181 N N . LYS A 1 400 ? 17.030 18.121 -16.131 1.00 52.75 400 LYS A N 1
ATOM 3182 C CA . LYS A 1 400 ? 16.870 19.192 -17.120 1.00 52.75 400 LYS A CA 1
ATOM 3183 C C . LYS A 1 400 ? 16.587 20.433 -16.298 1.00 52.75 400 LYS A C 1
ATOM 3185 O O . LYS A 1 400 ? 15.488 20.548 -15.765 1.00 52.75 400 LYS A O 1
ATOM 3190 N N . TYR A 1 401 ? 17.608 21.271 -16.105 1.00 49.09 401 TYR A N 1
ATOM 3191 C CA . TYR A 1 401 ? 17.550 22.356 -15.139 1.00 49.09 401 TYR A CA 1
ATOM 3192 C C . TYR A 1 401 ? 16.414 23.261 -15.585 1.00 49.09 401 TYR A C 1
ATOM 3194 O O . TYR A 1 401 ? 16.582 24.039 -16.527 1.00 49.09 401 TYR A O 1
ATOM 3202 N N . LEU A 1 402 ? 15.262 23.139 -14.915 1.00 54.19 402 LEU A N 1
ATOM 3203 C CA . LEU A 1 402 ? 14.198 24.118 -15.020 1.00 54.19 402 LEU A CA 1
ATOM 3204 C C . LEU A 1 402 ? 14.890 25.456 -14.764 1.00 54.19 402 LEU A C 1
ATOM 3206 O O . LEU A 1 402 ? 15.605 25.569 -13.758 1.00 54.19 402 LEU A O 1
ATOM 3210 N N . PRO A 1 403 ? 14.817 26.407 -15.713 1.00 52.81 403 PRO A N 1
ATOM 3211 C CA . PRO A 1 403 ? 15.601 27.624 -15.629 1.00 52.81 403 PRO A CA 1
ATOM 3212 C C . PRO A 1 403 ? 15.262 28.265 -14.294 1.00 52.81 403 PRO A C 1
ATOM 3214 O O . PRO A 1 403 ? 14.097 28.602 -14.079 1.00 52.81 403 PRO A O 1
ATOM 3217 N N . LYS A 1 404 ? 16.260 28.347 -13.392 1.00 60.19 404 LYS A N 1
ATOM 3218 C CA . LYS A 1 404 ? 16.056 28.831 -12.020 1.00 60.19 404 LYS A CA 1
ATOM 3219 C C . LYS A 1 404 ? 15.162 30.064 -12.107 1.00 60.19 404 LYS A C 1
ATOM 3221 O O . LYS A 1 404 ? 15.543 30.966 -12.868 1.00 60.19 404 LYS A O 1
ATOM 3226 N N . PRO A 1 405 ? 14.003 30.099 -11.417 1.00 60.31 405 PRO A N 1
ATOM 3227 C CA . PRO A 1 405 ? 13.130 31.259 -11.475 1.00 60.31 405 PRO A CA 1
ATOM 3228 C C . PRO A 1 405 ? 14.009 32.458 -11.160 1.00 60.31 405 PRO A C 1
ATOM 3230 O O . PRO A 1 405 ? 14.666 32.478 -10.119 1.00 60.31 405 PRO A O 1
ATOM 3233 N N . LYS A 1 406 ? 14.139 33.375 -12.130 1.00 62.09 406 LYS A N 1
ATOM 3234 C CA . LYS A 1 406 ? 15.020 34.534 -11.982 1.00 62.09 406 LYS A CA 1
ATOM 3235 C C . LYS A 1 406 ? 14.549 35.233 -10.725 1.00 62.09 406 LYS A C 1
ATOM 3237 O O . LYS A 1 406 ? 13.431 35.748 -10.736 1.00 62.09 406 LYS A O 1
ATOM 3242 N N . GLU A 1 407 ? 15.377 35.205 -9.679 1.00 62.03 407 GLU A N 1
ATOM 3243 C CA . GLU A 1 407 ? 15.087 35.908 -8.436 1.00 62.03 407 GLU A CA 1
ATOM 3244 C C . GLU A 1 407 ? 14.615 37.305 -8.831 1.00 62.03 407 GLU A C 1
ATOM 3246 O O . GLU A 1 407 ? 15.304 37.964 -9.631 1.00 62.03 407 GLU A O 1
ATOM 3251 N N . PRO A 1 408 ? 13.411 37.725 -8.403 1.00 60.31 408 PRO A N 1
ATOM 3252 C CA . PRO A 1 408 ? 12.921 39.036 -8.761 1.00 60.31 408 PRO A CA 1
ATOM 3253 C C . PRO A 1 408 ? 13.966 40.009 -8.244 1.00 60.31 408 PRO A C 1
ATOM 3255 O O . PRO A 1 408 ? 14.174 40.100 -7.036 1.00 60.31 408 PRO A O 1
ATOM 3258 N N . LYS A 1 409 ? 14.665 40.690 -9.164 1.00 60.25 409 LYS A N 1
ATOM 3259 C CA . LYS A 1 409 ? 15.601 41.751 -8.804 1.00 60.25 409 LYS A CA 1
ATOM 3260 C C . LYS A 1 409 ? 14.789 42.755 -8.011 1.00 60.25 409 LYS A C 1
ATOM 3262 O O . LYS A 1 409 ? 14.041 43.535 -8.606 1.00 60.25 409 LYS A O 1
ATOM 3267 N N . THR A 1 410 ? 14.917 42.698 -6.690 1.00 52.88 410 THR A N 1
ATOM 3268 C CA . THR A 1 410 ? 14.370 43.678 -5.771 1.00 52.88 410 THR A CA 1
ATOM 3269 C C . THR A 1 410 ? 14.889 45.005 -6.276 1.00 52.88 410 THR A C 1
ATOM 3271 O O . THR A 1 410 ? 16.097 45.255 -6.276 1.00 52.88 410 THR A O 1
ATOM 3274 N N . LYS A 1 411 ? 13.984 45.818 -6.830 1.00 56.59 411 LYS A N 1
ATOM 3275 C CA . LYS A 1 411 ? 14.323 47.182 -7.205 1.00 56.59 411 LYS A CA 1
ATOM 3276 C C . LYS A 1 411 ? 14.738 47.840 -5.902 1.00 56.59 411 LYS A C 1
ATOM 3278 O O . LYS A 1 411 ? 13.904 47.991 -5.015 1.00 56.59 411 LYS A O 1
ATOM 3283 N N . ALA A 1 412 ? 16.031 48.120 -5.772 1.00 50.81 412 ALA A N 1
ATOM 3284 C CA . ALA A 1 412 ? 16.538 48.853 -4.633 1.00 50.81 412 ALA A CA 1
ATOM 3285 C C . ALA A 1 412 ? 15.778 50.177 -4.577 1.00 50.81 412 ALA A C 1
ATOM 3287 O O . ALA A 1 412 ? 15.730 50.905 -5.572 1.00 50.81 412 ALA A O 1
ATOM 3288 N N . ASP A 1 413 ? 15.146 50.421 -3.437 1.00 54.75 413 ASP A N 1
ATOM 3289 C CA . ASP A 1 413 ? 14.434 51.654 -3.155 1.00 54.75 413 ASP A CA 1
ATOM 3290 C C . ASP A 1 413 ? 15.439 52.823 -3.235 1.00 54.75 413 ASP A C 1
ATOM 3292 O O . ASP A 1 413 ? 16.445 52.795 -2.511 1.00 54.75 413 ASP A O 1
ATOM 3296 N N . PRO A 1 414 ? 15.265 53.796 -4.152 1.00 58.66 414 PRO A N 1
ATOM 3297 C CA . PRO A 1 414 ? 16.279 54.819 -4.402 1.00 58.66 414 PRO A CA 1
ATOM 3298 C C . PRO A 1 414 ? 16.513 55.782 -3.224 1.00 58.66 414 PRO A C 1
ATOM 3300 O O . PRO A 1 414 ? 17.523 56.483 -3.237 1.00 58.66 414 PRO A O 1
ATOM 3303 N N . ASP A 1 415 ? 15.657 55.787 -2.193 1.00 58.50 415 ASP A N 1
ATOM 3304 C CA . ASP A 1 415 ? 15.766 56.685 -1.029 1.00 58.50 415 ASP A CA 1
ATOM 3305 C C . ASP A 1 415 ? 16.542 56.112 0.183 1.00 58.50 415 ASP A C 1
ATOM 3307 O O . ASP A 1 415 ? 16.694 56.767 1.223 1.00 58.50 415 ASP A O 1
ATOM 3311 N N . ALA A 1 416 ? 17.119 54.910 0.069 1.00 54.31 416 ALA A N 1
ATOM 3312 C CA . ALA A 1 416 ? 17.930 54.306 1.131 1.00 54.31 416 ALA A CA 1
ATOM 3313 C C . ALA A 1 416 ? 19.316 54.984 1.295 1.00 54.31 416 ALA A C 1
ATOM 3315 O O . ALA A 1 416 ? 20.332 54.538 0.753 1.00 54.31 416 ALA A O 1
ATOM 3316 N N . LYS A 1 417 ? 19.367 56.060 2.098 1.00 61.72 417 LYS A N 1
ATOM 3317 C CA . LYS A 1 417 ? 20.575 56.855 2.420 1.00 61.72 417 LYS A CA 1
ATOM 3318 C C . LYS A 1 417 ? 21.824 55.996 2.738 1.00 61.72 417 LYS A C 1
ATOM 3320 O O . LYS A 1 417 ? 21.783 55.176 3.661 1.00 61.72 417 LYS A O 1
ATOM 3325 N N . PRO A 1 418 ? 22.981 56.237 2.086 1.00 54.03 418 PRO A N 1
ATOM 3326 C CA . PRO A 1 418 ? 24.190 55.446 2.306 1.00 54.03 418 PRO A CA 1
ATOM 3327 C C . PRO A 1 418 ? 24.856 55.758 3.657 1.00 54.03 418 PRO A C 1
ATOM 3329 O O . PRO A 1 418 ? 25.375 56.855 3.874 1.00 54.03 418 PRO A O 1
ATOM 3332 N N . LYS A 1 419 ? 24.923 54.773 4.564 1.00 57.50 419 LYS A N 1
ATOM 3333 C CA . LYS A 1 419 ? 25.745 54.874 5.785 1.00 57.50 419 LYS A CA 1
ATOM 3334 C C . LYS A 1 419 ? 27.235 54.713 5.451 1.00 57.50 419 LYS A C 1
ATOM 3336 O O . LYS A 1 419 ? 27.642 53.799 4.737 1.00 57.50 419 LYS A O 1
ATOM 3341 N N . ALA A 1 420 ? 28.052 55.631 5.966 1.00 56.62 420 ALA A N 1
ATOM 3342 C CA . ALA A 1 420 ? 29.432 55.828 5.529 1.00 56.62 420 ALA A CA 1
ATOM 3343 C C . ALA A 1 420 ? 30.409 54.705 5.941 1.00 56.62 420 ALA A C 1
ATOM 3345 O O . ALA A 1 420 ? 30.453 54.273 7.093 1.00 56.62 420 ALA A O 1
ATOM 3346 N N . LYS A 1 421 ? 31.294 54.320 5.008 1.00 51.78 421 LYS A N 1
ATOM 3347 C CA . LYS A 1 421 ? 32.487 53.495 5.277 1.00 51.78 421 LYS A CA 1
ATOM 3348 C C . LYS A 1 421 ? 33.470 54.247 6.182 1.00 51.78 421 LYS A C 1
ATOM 3350 O O . LYS A 1 421 ? 34.137 55.172 5.718 1.00 51.78 421 LYS A O 1
ATOM 3355 N N . LYS A 1 422 ? 33.669 53.790 7.422 1.00 56.75 422 LYS A N 1
ATOM 3356 C CA . LYS A 1 422 ? 34.764 54.271 8.281 1.00 56.75 422 LYS A CA 1
ATOM 3357 C C . LYS A 1 422 ? 36.009 53.394 8.086 1.00 56.75 422 LYS A C 1
ATOM 3359 O O . LYS A 1 422 ? 36.100 52.300 8.629 1.00 56.75 422 LYS A O 1
ATOM 3364 N N . ARG A 1 423 ? 36.968 53.867 7.279 1.00 51.03 423 ARG A N 1
ATOM 3365 C CA . ARG A 1 423 ? 38.332 53.304 7.205 1.00 51.03 423 ARG A CA 1
ATOM 3366 C C . ARG A 1 423 ? 39.163 53.881 8.354 1.00 51.03 423 ARG A C 1
ATOM 3368 O O . ARG A 1 423 ? 39.221 55.100 8.485 1.00 51.03 423 ARG A O 1
ATOM 3375 N N . SER A 1 424 ? 39.878 53.044 9.100 1.00 47.91 424 SER A N 1
ATOM 3376 C CA . SER A 1 424 ? 41.056 53.448 9.884 1.00 47.91 424 SER A CA 1
ATOM 3377 C C . SER A 1 424 ? 42.283 52.649 9.420 1.00 47.91 424 SER A C 1
ATOM 3379 O O . SER A 1 424 ? 42.156 51.617 8.760 1.00 47.91 424 SER A O 1
ATOM 3381 N N . LYS A 1 425 ? 43.480 53.212 9.621 1.00 46.94 425 LYS A N 1
ATOM 3382 C CA . LYS A 1 425 ? 44.712 52.881 8.883 1.00 46.94 425 LYS A CA 1
ATOM 3383 C C . LYS A 1 425 ? 45.928 53.214 9.754 1.00 46.94 425 LYS A C 1
ATOM 3385 O O . LYS A 1 425 ? 46.024 54.368 10.150 1.00 46.94 425 LYS A O 1
ATOM 3390 N N . LYS A 1 426 ? 46.880 52.271 9.899 1.00 41.75 426 LYS A N 1
ATOM 3391 C CA . LYS A 1 426 ? 48.151 52.385 10.671 1.00 41.75 426 LYS A CA 1
ATOM 3392 C C . LYS A 1 426 ? 47.947 52.673 12.182 1.00 41.75 426 LYS A C 1
ATOM 3394 O O . LYS A 1 426 ? 46.929 53.219 12.570 1.00 41.75 426 LYS A O 1
ATOM 3399 N N . GLY A 1 427 ? 48.850 52.316 13.099 1.00 41.47 427 GLY A N 1
ATOM 3400 C CA . GLY A 1 427 ? 50.151 51.639 12.978 1.00 41.47 427 GLY A CA 1
ATOM 3401 C C . GLY A 1 427 ? 51.239 52.370 13.784 1.00 41.47 427 GLY A C 1
ATOM 3402 O O . GLY A 1 427 ? 51.578 53.489 13.421 1.00 41.47 427 GLY A O 1
ATOM 3403 N N . SER A 1 428 ? 51.766 51.732 14.837 1.00 37.44 428 SER A N 1
ATOM 3404 C CA . SER A 1 428 ? 52.899 52.154 15.695 1.00 37.44 428 SER A CA 1
ATOM 3405 C C . SER A 1 428 ? 53.380 50.892 16.447 1.00 37.44 428 SER A C 1
ATOM 3407 O O . SER A 1 428 ? 52.516 50.174 16.939 1.00 37.44 428 SER A O 1
ATOM 3409 N N . THR A 1 429 ? 54.629 50.396 16.399 1.00 38.56 429 THR A N 1
ATOM 3410 C CA . THR A 1 429 ? 55.912 50.909 16.960 1.00 38.56 429 THR A CA 1
ATOM 3411 C C . THR A 1 429 ? 55.852 51.214 18.465 1.00 38.56 429 THR A C 1
ATOM 3413 O O . THR A 1 429 ? 54.919 51.896 18.876 1.00 38.56 429 THR A O 1
ATOM 3416 N N . ALA A 1 430 ? 56.793 50.786 19.320 1.00 37.56 430 ALA A N 1
ATOM 3417 C CA . ALA A 1 430 ? 57.963 49.891 19.176 1.00 37.56 430 ALA A CA 1
ATOM 3418 C C . ALA A 1 430 ? 58.422 49.400 20.577 1.00 37.56 430 ALA A C 1
ATOM 3420 O O . ALA A 1 430 ? 57.999 49.999 21.556 1.00 37.56 430 ALA A O 1
ATOM 3421 N N . ASP A 1 431 ? 59.281 48.369 20.669 1.00 43.69 431 ASP A N 1
ATOM 3422 C CA . ASP A 1 431 ? 60.519 48.411 21.487 1.00 43.69 431 ASP A CA 1
ATOM 3423 C C . ASP A 1 431 ? 61.435 47.183 21.259 1.00 43.69 431 ASP A C 1
ATOM 3425 O O . ASP A 1 431 ? 61.047 46.235 20.570 1.00 43.69 431 ASP A O 1
ATOM 3429 N N . ALA A 1 432 ? 62.694 47.243 21.721 1.00 40.22 432 ALA A N 1
ATOM 3430 C CA . ALA A 1 432 ? 63.823 46.548 21.081 1.00 40.22 432 ALA A CA 1
ATOM 3431 C C . ALA A 1 432 ? 64.635 45.539 21.938 1.00 40.22 432 ALA A C 1
ATOM 3433 O O . ALA A 1 432 ? 64.984 45.841 23.069 1.00 40.22 432 ALA A O 1
ATOM 3434 N N . GLN A 1 433 ? 65.070 44.441 21.278 1.00 44.31 433 GLN A N 1
ATOM 3435 C CA . GLN A 1 433 ? 66.345 43.680 21.435 1.00 44.31 433 GLN A CA 1
ATOM 3436 C C . GLN A 1 433 ? 66.774 43.092 22.820 1.00 44.31 433 GLN A C 1
ATOM 3438 O O . GLN A 1 433 ? 66.195 43.444 23.838 1.00 44.31 433 GLN A O 1
ATOM 3443 N N . PRO A 1 434 ? 67.808 42.201 22.912 1.00 55.75 434 PRO A N 1
ATOM 3444 C CA . PRO A 1 434 ? 68.587 41.499 21.866 1.00 55.75 434 PRO A CA 1
ATOM 3445 C C . PRO A 1 434 ? 68.765 39.953 22.027 1.00 55.75 434 PRO A C 1
ATOM 3447 O O . PRO A 1 434 ? 68.575 39.360 23.079 1.00 55.75 434 PRO A O 1
ATOM 3450 N N . ALA A 1 435 ? 69.253 39.336 20.940 1.00 38.78 435 ALA A N 1
ATOM 3451 C CA . ALA A 1 435 ? 70.244 38.239 20.838 1.00 38.78 435 ALA A CA 1
ATOM 3452 C C . ALA A 1 435 ? 70.198 36.921 21.678 1.00 38.78 435 ALA A C 1
ATOM 3454 O O . ALA A 1 435 ? 70.541 36.861 22.851 1.00 38.78 435 ALA A O 1
ATOM 3455 N N . ALA A 1 436 ? 70.095 35.815 20.921 1.00 40.06 436 ALA A N 1
ATOM 3456 C CA . ALA A 1 436 ? 70.966 34.622 20.954 1.00 40.06 436 ALA A CA 1
ATOM 3457 C C . ALA A 1 436 ? 71.087 33.725 22.218 1.00 40.06 436 ALA A C 1
ATOM 3459 O O . ALA A 1 436 ? 71.932 33.958 23.078 1.00 40.06 436 ALA A O 1
ATOM 3460 N N . LYS A 1 437 ? 70.497 32.513 22.149 1.00 40.38 437 LYS A N 1
ATOM 3461 C CA . LYS A 1 437 ? 71.252 31.232 22.065 1.00 40.38 437 LYS A CA 1
ATOM 3462 C C . LYS A 1 437 ? 70.357 29.987 21.943 1.00 40.38 437 LYS A C 1
ATOM 3464 O O . LYS A 1 437 ? 69.366 29.805 22.634 1.00 40.38 437 LYS A O 1
ATOM 3469 N N . LYS A 1 438 ? 70.834 29.084 21.084 1.00 42.38 438 LYS A N 1
ATOM 3470 C CA . LYS A 1 438 ? 70.565 27.640 21.006 1.00 42.38 438 LYS A CA 1
ATOM 3471 C C . LYS A 1 438 ? 70.396 26.959 22.384 1.00 42.38 438 LYS A C 1
ATOM 3473 O O . LYS A 1 438 ? 71.368 26.950 23.136 1.00 42.38 438 LYS A O 1
ATOM 3478 N N . ARG A 1 439 ? 69.311 26.194 22.599 1.00 38.41 439 ARG A N 1
ATOM 3479 C CA . ARG A 1 439 ? 69.315 24.708 22.741 1.00 38.41 439 ARG A CA 1
ATOM 3480 C C . ARG A 1 439 ? 68.003 24.128 23.303 1.00 38.41 439 ARG A C 1
ATOM 3482 O O . ARG A 1 439 ? 67.267 24.777 24.028 1.00 38.41 439 ARG A O 1
ATOM 3489 N N . LYS A 1 440 ? 67.795 22.852 22.957 1.00 39.72 440 LYS A N 1
ATOM 3490 C CA . LYS A 1 440 ? 66.810 21.887 23.473 1.00 39.72 440 LYS A CA 1
ATOM 3491 C C . LYS A 1 440 ? 66.609 21.939 25.001 1.00 39.72 440 LYS A C 1
ATOM 3493 O O . LYS A 1 440 ? 67.597 21.808 25.716 1.00 39.72 440 LYS A O 1
ATOM 3498 N N . ALA A 1 441 ? 65.355 21.901 25.452 1.00 38.12 441 ALA A N 1
ATOM 3499 C CA . ALA A 1 441 ? 64.835 20.930 26.431 1.00 38.12 441 ALA A CA 1
ATOM 3500 C C . ALA A 1 441 ? 63.296 21.019 26.482 1.00 38.12 441 ALA A C 1
ATOM 3502 O O . ALA A 1 441 ? 62.737 22.091 26.267 1.00 38.12 441 ALA A O 1
ATOM 3503 N N . ALA A 1 442 ? 62.615 19.895 26.723 1.00 37.09 442 ALA A N 1
ATOM 3504 C CA . ALA A 1 442 ? 61.155 19.837 26.812 1.00 37.09 442 ALA A CA 1
ATOM 3505 C C . ALA A 1 442 ? 60.657 20.230 28.213 1.00 37.09 442 ALA A C 1
ATOM 3507 O O . ALA A 1 442 ? 61.307 19.922 29.211 1.00 37.09 442 ALA A O 1
ATOM 3508 N N . SER A 1 443 ? 59.485 20.862 28.290 1.00 33.03 443 SER A N 1
ATOM 3509 C CA . SER A 1 443 ? 58.808 21.175 29.549 1.00 33.03 443 SER A CA 1
ATOM 3510 C C . SER A 1 443 ? 57.844 20.060 29.977 1.00 33.03 443 SER A C 1
ATOM 3512 O O . SER A 1 443 ? 57.013 19.600 29.195 1.00 33.03 443 SER A O 1
ATOM 3514 N N . GLY A 1 444 ? 57.894 19.680 31.259 1.00 39.03 444 GLY A N 1
ATOM 3515 C CA . GLY A 1 444 ? 56.697 19.193 31.958 1.00 39.03 444 GLY A CA 1
ATOM 3516 C C . GLY A 1 444 ? 55.678 20.342 32.066 1.00 39.03 444 GLY A C 1
ATOM 3517 O O . GLY A 1 444 ? 56.072 21.500 32.153 1.00 39.03 444 GLY A O 1
ATOM 3518 N N . LYS A 1 445 ? 54.370 20.121 31.897 1.00 37.25 445 LYS A N 1
ATOM 3519 C CA . LYS A 1 445 ? 53.442 19.359 32.760 1.00 37.25 445 LYS A CA 1
ATOM 3520 C C . LYS A 1 445 ? 53.005 20.131 34.024 1.00 37.25 445 LYS A C 1
ATOM 3522 O O . LYS A 1 445 ? 53.558 19.904 35.092 1.00 37.25 445 LYS A O 1
ATOM 3527 N N . ALA A 1 446 ? 51.937 20.932 33.902 1.00 34.38 446 ALA A N 1
ATOM 3528 C CA . ALA A 1 446 ? 50.894 21.116 34.930 1.00 34.38 446 ALA A CA 1
ATOM 3529 C C . ALA A 1 446 ? 49.605 21.703 34.287 1.00 34.38 446 ALA A C 1
ATOM 3531 O O . ALA A 1 446 ? 49.650 22.784 33.717 1.00 34.38 446 ALA A O 1
ATOM 3532 N N . VAL A 1 447 ? 48.540 20.909 34.104 1.00 36.22 447 VAL A N 1
ATOM 3533 C CA . VAL A 1 447 ? 47.303 20.829 34.933 1.00 36.22 447 VAL A CA 1
ATOM 3534 C C . VAL A 1 447 ? 46.303 22.000 34.790 1.00 36.22 447 VAL A C 1
ATOM 3536 O O . VAL A 1 447 ? 46.433 23.013 35.469 1.00 36.22 447 VAL A O 1
ATOM 3539 N N . ARG A 1 448 ? 45.234 21.771 34.001 1.00 37.28 448 ARG A N 1
ATOM 3540 C CA . ARG A 1 448 ? 43.782 21.822 34.354 1.00 37.28 448 ARG A CA 1
ATOM 3541 C C . ARG A 1 448 ? 42.996 21.358 33.102 1.00 37.28 448 ARG A C 1
ATOM 3543 O O . ARG A 1 448 ? 43.239 21.893 32.030 1.00 37.28 448 ARG A O 1
ATOM 3550 N N . ALA A 1 449 ? 42.315 20.204 33.090 1.00 35.25 449 ALA A N 1
ATOM 3551 C CA . ALA A 1 449 ? 40.903 20.005 33.483 1.00 35.25 449 ALA A CA 1
ATOM 3552 C C . ALA A 1 449 ? 39.962 21.091 32.901 1.00 35.25 449 ALA A C 1
ATOM 3554 O O . ALA A 1 449 ? 40.223 22.265 33.130 1.00 35.25 449 ALA A O 1
ATOM 3555 N N . GLN A 1 450 ? 38.866 20.822 32.179 1.00 38.19 450 GLN A N 1
ATOM 3556 C CA . GLN A 1 450 ? 38.113 19.586 31.863 1.00 38.19 450 GLN A CA 1
ATOM 3557 C C . GLN A 1 450 ? 37.203 19.873 30.622 1.00 38.19 450 GLN A C 1
ATOM 3559 O O . GLN A 1 450 ? 36.975 21.042 30.327 1.00 38.19 450 GLN A O 1
ATOM 3564 N N . GLU A 1 451 ? 36.648 18.936 29.835 1.00 35.56 451 GLU A N 1
ATOM 3565 C CA . GLU A 1 451 ? 36.706 17.460 29.865 1.00 35.56 451 GLU A CA 1
ATOM 3566 C C . GLU A 1 451 ? 36.697 16.809 28.447 1.00 35.56 451 GLU A C 1
ATOM 3568 O O . GLU A 1 451 ? 37.733 16.803 27.786 1.00 35.56 451 GLU A O 1
ATOM 3573 N N . GLN A 1 452 ? 35.586 16.187 28.013 1.00 41.41 452 GLN A N 1
ATOM 3574 C CA . GLN A 1 452 ? 35.440 15.185 26.931 1.00 41.41 452 GLN A CA 1
ATOM 3575 C C . GLN A 1 452 ? 33.956 15.165 26.439 1.00 41.41 452 GLN A C 1
ATOM 3577 O O . GLN A 1 452 ? 33.117 15.781 27.087 1.00 41.41 452 GLN A O 1
ATOM 3582 N N . GLN A 1 453 ? 33.505 14.533 25.339 1.00 34.50 453 GLN A N 1
ATOM 3583 C CA . GLN A 1 453 ? 34.020 13.399 24.549 1.00 34.50 453 GLN A CA 1
ATOM 3584 C C . GLN A 1 453 ? 33.709 13.529 23.039 1.00 34.50 453 GLN A C 1
ATOM 3586 O O . GLN A 1 453 ? 32.606 13.929 22.673 1.00 34.50 453 GLN A O 1
ATOM 3591 N N . ALA A 1 454 ? 34.621 13.055 22.172 1.00 34.38 454 ALA A N 1
ATOM 3592 C CA . ALA A 1 454 ? 34.292 12.524 20.838 1.00 34.38 454 ALA A CA 1
ATOM 3593 C C . ALA A 1 454 ? 35.444 11.689 20.217 1.00 34.38 454 ALA A C 1
ATOM 3595 O O . ALA A 1 454 ? 36.524 12.225 20.002 1.00 34.38 454 ALA A O 1
ATOM 3596 N N . LYS A 1 455 ? 35.132 10.443 19.807 1.00 34.66 455 LYS A N 1
ATOM 3597 C CA . LYS A 1 455 ? 35.793 9.582 18.780 1.00 34.66 455 LYS A CA 1
ATOM 3598 C C . LYS A 1 455 ? 37.264 9.107 18.929 1.00 34.66 455 LYS A C 1
ATOM 3600 O O . LYS A 1 455 ? 38.135 9.817 19.404 1.00 34.66 455 LYS A O 1
ATOM 3605 N N . GLY A 1 456 ? 37.511 7.918 18.347 1.00 29.41 456 GLY A N 1
ATOM 3606 C CA . GLY A 1 456 ? 38.811 7.233 18.158 1.00 29.41 456 GLY A CA 1
ATOM 3607 C C . GLY A 1 456 ? 38.865 5.934 18.980 1.00 29.41 456 GLY A C 1
ATOM 3608 O O . GLY A 1 456 ? 38.890 6.019 20.197 1.00 29.41 456 GLY A O 1
ATOM 3609 N N . GLN A 1 457 ? 38.716 4.709 18.458 1.00 34.66 457 GLN A N 1
ATOM 3610 C CA . GLN A 1 457 ? 39.349 4.049 17.301 1.00 34.66 457 GLN A CA 1
ATOM 3611 C C . GLN A 1 457 ? 40.875 3.920 17.463 1.00 34.66 457 GLN A C 1
ATOM 3613 O O . GLN A 1 457 ? 41.576 4.922 17.381 1.00 34.66 457 GLN A O 1
ATOM 3618 N N . ASN A 1 458 ? 41.355 2.689 17.689 1.00 30.98 458 ASN A N 1
ATOM 3619 C CA . ASN A 1 458 ? 42.728 2.229 17.449 1.00 30.98 458 ASN A CA 1
ATOM 3620 C C . ASN A 1 458 ? 42.757 0.690 17.392 1.00 30.98 458 ASN A C 1
ATOM 3622 O O . ASN A 1 458 ? 42.090 0.033 18.191 1.00 30.98 458 ASN A O 1
ATOM 3626 N N . ASP A 1 459 ? 43.540 0.165 16.452 1.00 38.28 459 ASP A N 1
ATOM 3627 C CA . ASP A 1 459 ? 43.867 -1.254 16.261 1.00 38.28 459 ASP A CA 1
ATOM 3628 C C . ASP A 1 459 ? 45.246 -1.593 16.879 1.00 38.28 459 ASP A C 1
ATOM 3630 O O . ASP A 1 459 ? 45.897 -0.708 17.440 1.00 38.28 459 ASP A O 1
ATOM 3634 N N . ALA A 1 460 ? 45.705 -2.839 16.657 1.00 40.53 460 ALA A N 1
ATOM 3635 C CA . ALA A 1 460 ? 47.071 -3.367 16.848 1.00 40.53 460 ALA A CA 1
ATOM 3636 C C . ALA A 1 460 ? 47.524 -3.658 18.304 1.00 40.53 460 ALA A C 1
ATOM 3638 O O . ALA A 1 460 ? 47.231 -2.898 19.221 1.00 40.53 460 ALA A O 1
ATOM 3639 N N . ASP A 1 461 ? 48.310 -4.703 18.602 1.00 33.62 461 ASP A N 1
ATOM 3640 C CA . ASP A 1 461 ? 48.643 -5.975 17.913 1.00 33.62 461 ASP A CA 1
ATOM 3641 C C . ASP A 1 461 ? 49.387 -6.881 18.931 1.00 33.62 461 ASP A C 1
ATOM 3643 O O . ASP A 1 461 ? 49.941 -6.346 19.897 1.00 33.62 461 ASP A O 1
ATOM 3647 N N . SER A 1 462 ? 49.463 -8.208 18.742 1.00 35.56 462 SER A N 1
ATOM 3648 C CA . SER A 1 462 ? 50.407 -9.051 19.513 1.00 35.56 462 SER A CA 1
ATOM 3649 C C . SER A 1 462 ? 50.665 -10.447 18.915 1.00 35.56 462 SER A C 1
ATOM 3651 O O . SER A 1 462 ? 49.851 -11.360 19.078 1.00 35.56 462 SER A O 1
ATOM 3653 N N . ASP A 1 463 ? 51.851 -10.626 18.329 1.00 35.50 463 ASP A N 1
ATOM 3654 C CA . ASP A 1 463 ? 52.433 -11.915 17.922 1.00 35.50 463 ASP A CA 1
ATOM 3655 C C . ASP A 1 463 ? 52.962 -12.753 19.103 1.00 35.50 463 ASP A C 1
ATOM 3657 O O . ASP A 1 463 ? 53.508 -12.207 20.064 1.00 35.50 463 ASP A O 1
ATOM 3661 N N . ILE A 1 464 ? 52.930 -14.089 18.960 1.00 36.59 464 ILE A N 1
ATOM 3662 C CA . ILE A 1 464 ? 53.849 -15.032 19.634 1.00 36.59 464 ILE A CA 1
ATOM 3663 C C . ILE A 1 464 ? 54.219 -16.175 18.665 1.00 36.59 464 ILE A C 1
ATOM 3665 O O . ILE A 1 464 ? 53.356 -16.945 18.246 1.00 36.59 464 ILE A O 1
ATOM 3669 N N . GLU A 1 465 ? 55.512 -16.333 18.363 1.00 35.47 465 GLU A N 1
ATOM 3670 C CA . GLU A 1 465 ? 56.088 -17.497 17.662 1.00 35.47 465 GLU A CA 1
ATOM 3671 C C . GLU A 1 465 ? 56.515 -18.605 18.645 1.00 35.47 465 GLU A C 1
ATOM 3673 O O . GLU A 1 465 ? 57.143 -18.274 19.647 1.00 35.47 465 GLU A O 1
ATOM 3678 N N . ILE A 1 466 ? 56.343 -19.899 18.301 1.00 32.25 466 ILE A N 1
ATOM 3679 C CA . ILE A 1 466 ? 57.314 -20.981 18.622 1.00 32.25 466 ILE A CA 1
ATOM 3680 C C . ILE A 1 466 ? 57.339 -22.060 17.507 1.00 32.25 466 ILE A C 1
ATOM 3682 O O . ILE A 1 466 ? 56.368 -22.780 17.300 1.00 32.25 466 ILE A O 1
ATOM 3686 N N . VAL A 1 467 ? 58.499 -22.163 16.840 1.00 31.94 467 VAL A N 1
ATOM 3687 C CA . VAL A 1 467 ? 59.250 -23.339 16.309 1.00 31.94 467 VAL A CA 1
ATOM 3688 C C . VAL A 1 467 ? 58.522 -24.675 16.001 1.00 31.94 467 VAL A C 1
ATOM 3690 O O . VAL A 1 467 ? 57.869 -25.264 16.856 1.00 31.94 467 VAL A O 1
ATOM 3693 N N . GLY A 1 468 ? 58.778 -25.246 14.808 1.00 32.75 468 GLY A N 1
ATOM 3694 C CA . GLY A 1 468 ? 58.263 -26.558 14.353 1.00 32.75 468 GLY A CA 1
ATOM 3695 C C . GLY A 1 468 ? 59.316 -27.653 14.066 1.00 32.75 468 GLY A C 1
ATOM 3696 O O . GLY A 1 468 ? 60.502 -27.485 14.338 1.00 32.75 468 GLY A O 1
ATOM 3697 N N . VAL A 1 469 ? 58.875 -28.780 13.476 1.00 29.55 469 VAL A N 1
ATOM 3698 C CA . VAL A 1 469 ? 59.695 -29.942 13.039 1.00 29.55 469 VAL A CA 1
ATOM 3699 C C . VAL A 1 469 ? 59.192 -30.473 11.676 1.00 29.55 469 VAL A C 1
ATOM 3701 O O . VAL A 1 469 ? 58.036 -30.258 11.316 1.00 29.55 469 VAL A O 1
ATOM 3704 N N . LYS A 1 470 ? 60.068 -31.125 10.894 1.00 47.56 470 LYS A N 1
ATOM 3705 C CA . LYS A 1 470 ? 59.876 -31.506 9.479 1.00 47.56 470 LYS A CA 1
ATOM 3706 C C . LYS A 1 470 ? 59.535 -32.991 9.214 1.00 47.56 470 LYS A C 1
ATOM 3708 O O . LYS A 1 470 ? 59.968 -33.871 9.945 1.00 47.56 470 LYS A O 1
ATOM 3713 N N . GLU A 1 471 ? 58.952 -33.193 8.023 1.00 36.66 471 GLU A N 1
ATOM 3714 C CA . GLU A 1 471 ? 59.059 -34.354 7.103 1.00 36.66 471 GLU A CA 1
ATOM 3715 C C . GLU A 1 471 ? 58.253 -35.657 7.353 1.00 36.66 471 GLU A C 1
ATOM 3717 O O . GLU A 1 471 ? 57.786 -35.960 8.444 1.00 36.66 471 GLU A O 1
ATOM 3722 N N . ALA A 1 472 ? 57.983 -36.369 6.244 1.00 36.31 472 ALA A N 1
ATOM 3723 C CA . ALA A 1 472 ? 56.932 -37.391 6.065 1.00 36.31 472 ALA A CA 1
ATOM 3724 C C . ALA A 1 472 ? 57.507 -38.815 5.851 1.00 36.31 472 ALA A C 1
ATOM 3726 O O . ALA A 1 472 ? 58.706 -38.931 5.589 1.00 36.31 472 ALA A O 1
ATOM 3727 N N . PRO A 1 473 ? 56.696 -39.910 5.870 1.00 46.16 473 PRO A N 1
ATOM 3728 C CA . PRO A 1 473 ? 56.104 -40.385 4.596 1.00 46.16 473 PRO A CA 1
ATOM 3729 C C . PRO A 1 473 ? 54.799 -41.245 4.645 1.00 46.16 473 PRO A C 1
ATOM 3731 O O . PRO A 1 473 ? 54.484 -41.915 5.616 1.00 46.16 473 PRO A O 1
ATOM 3734 N N . LYS A 1 474 ? 54.118 -41.305 3.484 1.00 37.69 474 LYS A N 1
ATOM 3735 C CA . LYS A 1 474 ? 53.364 -42.429 2.850 1.00 37.69 474 LYS A CA 1
ATOM 3736 C C . LYS A 1 474 ? 52.493 -43.433 3.673 1.00 37.69 474 LYS A C 1
ATOM 3738 O O . LYS A 1 474 ? 53.013 -44.258 4.411 1.00 37.69 474 LYS A O 1
ATOM 3743 N N . ARG A 1 475 ? 51.253 -43.610 3.157 1.00 33.22 475 ARG A N 1
ATOM 3744 C CA . ARG A 1 475 ? 50.567 -44.888 2.760 1.00 33.22 475 ARG A CA 1
ATOM 3745 C C . ARG A 1 475 ? 49.328 -45.359 3.569 1.00 33.22 475 ARG A C 1
ATOM 3747 O O . ARG A 1 475 ? 49.431 -45.745 4.718 1.00 33.22 475 ARG A O 1
ATOM 3754 N N . GLN A 1 476 ? 48.198 -45.431 2.844 1.00 39.34 476 GLN A N 1
ATOM 3755 C CA . GLN A 1 476 ? 47.013 -46.318 2.957 1.00 39.34 476 GLN A CA 1
ATOM 3756 C C . GLN A 1 476 ? 46.481 -46.758 4.340 1.00 39.34 476 GLN A C 1
ATOM 3758 O O . GLN A 1 476 ? 47.122 -47.551 5.014 1.00 39.34 476 GLN A O 1
ATOM 3763 N N . LEU A 1 477 ? 45.181 -46.520 4.585 1.00 32.50 477 LEU A N 1
ATOM 3764 C CA . LEU A 1 477 ? 44.225 -47.601 4.890 1.00 32.50 477 LEU A CA 1
ATOM 3765 C C . LEU A 1 477 ? 42.758 -47.189 4.649 1.00 32.50 477 LEU A C 1
ATOM 3767 O O . LEU A 1 477 ? 42.385 -46.022 4.657 1.00 32.50 477 LEU A O 1
ATOM 3771 N N . ARG A 1 478 ? 41.977 -48.220 4.334 1.00 33.03 478 ARG A N 1
ATOM 3772 C CA . ARG A 1 478 ? 40.632 -48.285 3.753 1.00 33.03 478 ARG A CA 1
ATOM 3773 C C . ARG A 1 478 ? 39.486 -48.023 4.746 1.00 33.03 478 ARG A C 1
ATOM 3775 O O . ARG A 1 478 ? 39.597 -48.380 5.908 1.00 33.03 478 ARG A O 1
ATOM 3782 N N . SER A 1 479 ? 38.328 -47.649 4.178 1.00 35.81 479 SER A N 1
ATOM 3783 C CA . SER A 1 479 ? 36.946 -47.972 4.616 1.00 35.81 479 SER A CA 1
ATOM 3784 C C . SER A 1 479 ? 36.500 -47.561 6.035 1.00 35.81 479 SER A C 1
ATOM 3786 O O . SER A 1 479 ? 37.005 -48.053 7.033 1.00 35.81 479 SER A O 1
ATOM 3788 N N . SER A 1 480 ? 35.375 -46.854 6.177 1.00 36.19 480 SER A N 1
ATOM 3789 C CA . SER A 1 480 ? 34.079 -47.531 6.018 1.00 36.19 480 SER A CA 1
ATOM 3790 C C . SER A 1 480 ? 32.865 -46.606 5.819 1.00 36.19 480 SER A C 1
ATOM 3792 O O . SER A 1 480 ? 32.826 -45.447 6.211 1.00 36.19 480 SER A O 1
ATOM 3794 N N . ARG A 1 481 ? 31.863 -47.210 5.173 1.00 34.66 481 ARG A N 1
ATOM 3795 C CA . ARG A 1 481 ? 30.494 -46.770 4.868 1.00 34.66 481 ARG A CA 1
ATOM 3796 C C . ARG A 1 481 ? 29.817 -45.857 5.912 1.00 34.66 481 ARG A C 1
ATOM 3798 O O . ARG A 1 481 ? 29.579 -46.297 7.033 1.00 34.66 481 ARG A O 1
ATOM 3805 N N . ARG A 1 482 ? 29.178 -44.786 5.425 1.00 35.47 482 ARG A N 1
ATOM 3806 C CA . ARG A 1 482 ? 27.702 -44.769 5.330 1.00 35.47 482 ARG A CA 1
ATOM 3807 C C . ARG A 1 482 ? 27.214 -43.780 4.268 1.00 35.47 482 ARG A C 1
ATOM 3809 O O . ARG A 1 482 ? 27.395 -42.579 4.408 1.00 35.47 482 ARG A O 1
ATOM 3816 N N . ALA A 1 483 ? 26.578 -44.310 3.228 1.00 35.00 483 ALA A N 1
ATOM 3817 C CA . ALA A 1 483 ? 25.735 -43.541 2.324 1.00 35.00 483 ALA A CA 1
ATOM 3818 C C . ALA A 1 483 ? 24.275 -43.690 2.769 1.00 35.00 483 ALA A C 1
ATOM 3820 O O . ALA A 1 483 ? 23.889 -44.768 3.227 1.00 35.00 483 ALA A O 1
ATOM 3821 N N . VAL A 1 484 ? 23.476 -42.642 2.578 1.00 35.41 484 VAL A N 1
ATOM 3822 C CA . VAL A 1 484 ? 22.029 -42.752 2.372 1.00 35.41 484 VAL A CA 1
ATOM 3823 C C . VAL A 1 484 ? 21.696 -41.810 1.220 1.00 35.41 484 VAL A C 1
ATOM 3825 O O . VAL A 1 484 ? 21.759 -40.594 1.374 1.00 35.41 484 VAL A O 1
ATOM 3828 N N . ASN A 1 485 ? 21.396 -42.390 0.059 1.00 31.55 485 ASN A N 1
ATOM 3829 C CA . ASN A 1 485 ? 20.706 -41.685 -1.017 1.00 31.55 485 ASN A CA 1
ATOM 3830 C C . ASN A 1 485 ? 19.239 -41.503 -0.618 1.00 31.55 485 ASN A C 1
ATOM 3832 O O . ASN A 1 485 ? 18.661 -42.400 -0.003 1.00 31.55 485 ASN A O 1
ATOM 3836 N N . LEU A 1 486 ? 18.618 -40.423 -1.083 1.00 30.89 486 LEU A N 1
ATOM 3837 C CA . LEU A 1 486 ? 17.196 -40.442 -1.404 1.00 30.89 486 LEU A CA 1
ATOM 3838 C C . LEU A 1 486 ? 16.958 -39.564 -2.633 1.00 30.89 486 LEU A C 1
ATOM 3840 O O . LEU A 1 486 ? 16.974 -38.340 -2.575 1.00 30.89 486 LEU A O 1
ATOM 3844 N N . ALA A 1 487 ? 16.802 -40.251 -3.755 1.00 36.19 487 ALA A N 1
ATOM 3845 C CA . ALA A 1 487 ? 16.256 -39.765 -5.007 1.00 36.19 487 ALA A CA 1
ATOM 3846 C C . ALA A 1 487 ? 15.301 -40.862 -5.506 1.00 36.19 487 ALA A C 1
ATOM 3848 O O . ALA A 1 487 ? 15.449 -42.011 -5.081 1.00 36.19 487 ALA A O 1
ATOM 3849 N N . TRP A 1 488 ? 14.412 -40.499 -6.433 1.00 37.97 488 TRP A N 1
ATOM 3850 C CA . TRP A 1 488 ? 13.416 -41.349 -7.103 1.00 37.97 488 TRP A CA 1
ATOM 3851 C C . TRP A 1 488 ? 12.125 -41.656 -6.335 1.00 37.97 488 TRP A C 1
ATOM 3853 O O . TRP A 1 488 ? 12.086 -42.497 -5.440 1.00 37.97 488 TRP A O 1
ATOM 3863 N N . LEU A 1 489 ? 11.040 -41.049 -6.826 1.00 37.25 489 LEU A N 1
ATOM 3864 C CA . LEU A 1 489 ? 9.915 -41.831 -7.335 1.00 37.25 489 LEU A CA 1
ATOM 3865 C C . LEU A 1 489 ? 9.337 -41.140 -8.588 1.00 37.25 489 LEU A C 1
ATOM 3867 O O . LEU A 1 489 ? 8.381 -40.376 -8.510 1.00 37.25 489 LEU A O 1
ATOM 3871 N N . GLU A 1 490 ? 9.958 -41.390 -9.742 1.00 39.28 490 GLU A N 1
ATOM 3872 C CA . GLU A 1 490 ? 9.202 -41.429 -11.002 1.00 39.28 490 GLU A CA 1
ATOM 3873 C C . GLU A 1 490 ? 8.361 -42.717 -10.989 1.00 39.28 490 GLU A C 1
ATOM 3875 O O . GLU A 1 490 ? 8.780 -43.717 -10.398 1.00 39.28 490 GLU A O 1
ATOM 3880 N N . SER A 1 491 ? 7.177 -42.695 -11.601 1.00 40.84 491 SER A N 1
ATOM 3881 C CA . SER A 1 491 ? 6.279 -43.853 -11.658 1.00 40.84 491 SER A CA 1
ATOM 3882 C C . SER A 1 491 ? 5.559 -43.922 -13.004 1.00 40.84 491 SER A C 1
ATOM 3884 O O . SER A 1 491 ? 4.365 -43.639 -13.088 1.00 40.84 491 SER A O 1
ATOM 3886 N N . ASP A 1 492 ? 6.280 -44.348 -14.040 1.00 41.31 492 ASP A N 1
ATOM 3887 C CA . ASP A 1 492 ? 5.666 -44.895 -15.254 1.00 41.31 492 ASP A CA 1
ATOM 3888 C C . ASP A 1 492 ? 5.040 -46.268 -14.962 1.00 41.31 492 ASP A C 1
ATOM 3890 O O . ASP A 1 492 ? 5.629 -47.088 -14.250 1.00 41.31 492 ASP A O 1
ATOM 3894 N N . GLY A 1 493 ? 3.854 -46.548 -15.520 1.00 36.38 493 GLY A N 1
ATOM 3895 C CA . GLY A 1 493 ? 3.130 -47.775 -15.171 1.00 36.38 493 GLY A CA 1
ATOM 3896 C C . GLY A 1 493 ? 1.827 -48.089 -15.914 1.00 36.38 493 GLY A C 1
ATOM 3897 O O . GLY A 1 493 ? 0.824 -48.318 -15.252 1.00 36.38 493 GLY A O 1
ATOM 3898 N N . LYS A 1 494 ? 1.899 -48.238 -17.246 1.00 39.88 494 LYS A N 1
ATOM 3899 C CA . LYS A 1 494 ? 1.016 -49.066 -18.110 1.00 39.88 494 LYS A CA 1
ATOM 3900 C C . LYS A 1 494 ? -0.429 -48.652 -18.459 1.00 39.88 494 LYS A C 1
ATOM 3902 O O . LYS A 1 494 ? -1.348 -48.764 -17.661 1.00 39.88 494 LYS A O 1
ATOM 3907 N N . GLU A 1 495 ? -0.597 -48.393 -19.759 1.00 39.38 495 GLU A N 1
ATOM 3908 C CA . GLU A 1 495 ? -1.298 -49.262 -20.738 1.00 39.38 495 GLU A CA 1
ATOM 3909 C C . GLU A 1 495 ? -2.661 -49.897 -20.373 1.00 39.38 495 GLU A C 1
ATOM 3911 O O . GLU A 1 495 ? -2.733 -51.005 -19.840 1.00 39.38 495 GLU A O 1
ATOM 3916 N N . SER A 1 496 ? -3.714 -49.250 -20.874 1.00 46.22 496 SER A N 1
ATOM 3917 C CA . SER A 1 496 ? -4.880 -49.829 -21.574 1.00 46.22 496 SER A CA 1
ATOM 3918 C C . SER A 1 496 ? -5.400 -48.688 -22.464 1.00 46.22 496 SER A C 1
ATOM 3920 O O . SER A 1 496 ? -5.755 -47.645 -21.924 1.00 46.22 496 SER A O 1
ATOM 3922 N N . ASP A 1 497 ? -5.299 -48.678 -23.792 1.00 46.59 497 ASP A N 1
ATOM 3923 C CA . ASP A 1 497 ? -5.657 -49.706 -24.784 1.00 46.59 497 ASP A CA 1
ATOM 3924 C C . ASP A 1 497 ? -7.108 -50.183 -24.639 1.00 46.59 497 ASP A C 1
ATOM 3926 O O . ASP A 1 497 ? -7.379 -51.313 -24.245 1.00 46.59 497 ASP A O 1
ATOM 3930 N N . ASP A 1 498 ? -8.033 -49.260 -24.917 1.00 48.81 498 ASP A N 1
ATOM 3931 C CA . ASP A 1 498 ? -9.325 -49.557 -25.540 1.00 48.81 498 ASP A CA 1
ATOM 3932 C C . ASP A 1 498 ? -9.796 -48.326 -26.346 1.00 48.81 498 ASP A C 1
ATOM 3934 O O . ASP A 1 498 ? -9.442 -47.189 -26.019 1.00 48.81 498 ASP A O 1
ATOM 3938 N N . GLY A 1 499 ? -10.504 -48.553 -27.456 1.00 38.19 499 GLY A N 1
ATOM 3939 C CA . GLY A 1 499 ? -10.731 -47.548 -28.508 1.00 38.19 499 GLY A CA 1
ATOM 3940 C C . GLY A 1 499 ? -12.046 -46.753 -28.432 1.00 38.19 499 GLY A C 1
ATOM 3941 O O . GLY A 1 499 ? -12.935 -47.046 -27.637 1.00 38.19 499 GLY A O 1
ATOM 3942 N N . GLY A 1 500 ? -12.172 -45.765 -29.326 1.00 34.81 500 GLY A N 1
ATOM 3943 C CA . GLY A 1 500 ? -13.344 -44.891 -29.507 1.00 34.81 500 GLY A CA 1
ATOM 3944 C C . GLY A 1 500 ? -12.882 -43.515 -30.011 1.00 34.81 500 GLY A C 1
ATOM 3945 O O . GLY A 1 500 ? -12.368 -42.736 -29.219 1.00 34.81 500 GLY A O 1
ATOM 3946 N N . ASP A 1 501 ? -12.758 -43.249 -31.313 1.00 38.47 501 ASP A N 1
ATOM 3947 C CA . ASP A 1 501 ? -13.782 -43.196 -32.380 1.00 38.47 501 ASP A CA 1
ATOM 3948 C C . ASP A 1 501 ? -14.653 -41.924 -32.349 1.00 38.47 501 ASP A C 1
ATOM 3950 O O . ASP A 1 501 ? -15.224 -41.582 -31.318 1.00 38.47 501 ASP A O 1
ATOM 3954 N N . GLY A 1 502 ? -14.771 -41.285 -33.521 1.00 34.91 502 GLY A N 1
ATOM 3955 C CA . GLY A 1 502 ? -15.789 -40.290 -33.878 1.00 34.91 502 GLY A CA 1
ATOM 3956 C C . GLY A 1 502 ? -15.649 -38.876 -33.299 1.00 34.91 502 GLY A C 1
ATOM 3957 O O . GLY A 1 502 ? -15.906 -38.655 -32.119 1.00 34.91 502 GLY A O 1
ATOM 3958 N N . GLY A 1 503 ? -15.374 -37.879 -34.152 1.00 34.12 503 GLY A N 1
ATOM 3959 C CA . GLY A 1 503 ? -15.483 -36.477 -33.726 1.00 34.12 503 GLY A CA 1
ATOM 3960 C C . GLY A 1 503 ? -14.944 -35.395 -34.660 1.00 34.12 503 GLY A C 1
ATOM 3961 O O . GLY A 1 503 ? -14.434 -34.401 -34.147 1.00 34.12 503 GLY A O 1
ATOM 3962 N N . ASP A 1 504 ? -15.040 -35.553 -35.985 1.00 40.12 504 ASP A N 1
ATOM 3963 C CA . ASP A 1 504 ? -14.916 -34.395 -36.882 1.00 40.12 504 ASP A CA 1
ATOM 3964 C C . ASP A 1 504 ? -16.009 -33.371 -36.530 1.00 40.12 504 ASP A C 1
ATOM 3966 O O . ASP A 1 504 ? -17.179 -33.739 -36.408 1.00 40.12 504 ASP A O 1
ATOM 3970 N N . TYR A 1 505 ? -15.633 -32.099 -36.382 1.00 45.72 505 TYR A N 1
ATOM 3971 C CA . TYR A 1 505 ? -16.569 -30.985 -36.507 1.00 45.72 505 TYR A CA 1
ATOM 3972 C C . TYR A 1 505 ? -15.959 -29.911 -37.395 1.00 45.72 505 TYR A C 1
ATOM 3974 O O . TYR A 1 505 ? -14.924 -29.320 -37.083 1.00 45.72 505 TYR A O 1
ATOM 3982 N N . ASP A 1 506 ? -16.634 -29.752 -38.525 1.00 44.03 506 ASP A N 1
ATOM 3983 C CA . ASP A 1 506 ? -16.303 -28.902 -39.650 1.00 44.03 506 ASP A CA 1
ATOM 3984 C C . ASP A 1 506 ? -16.317 -27.399 -39.334 1.00 44.03 506 ASP A C 1
ATOM 3986 O O . ASP A 1 506 ? -16.921 -26.934 -38.365 1.00 44.03 506 ASP A O 1
ATOM 3990 N N . ASP A 1 507 ? -15.658 -26.673 -40.239 1.00 44.62 507 ASP A N 1
ATOM 3991 C CA . ASP A 1 507 ? -16.051 -25.377 -40.799 1.00 44.62 507 ASP A CA 1
ATOM 3992 C C . ASP A 1 507 ? -17.245 -24.652 -40.158 1.00 44.62 507 ASP A C 1
ATOM 3994 O O . ASP A 1 507 ? -18.391 -25.098 -40.219 1.00 44.62 507 ASP A O 1
ATOM 3998 N N . PHE A 1 508 ? -16.983 -23.409 -39.752 1.00 45.62 508 PHE A N 1
ATOM 3999 C CA . PHE A 1 508 ? -17.959 -22.333 -39.894 1.00 45.62 508 PHE A CA 1
ATOM 4000 C C . PHE A 1 508 ? -17.252 -21.058 -40.374 1.00 45.62 508 PHE A C 1
ATOM 4002 O O . PHE A 1 508 ? -16.899 -20.173 -39.592 1.00 45.62 508 PHE A O 1
ATOM 4009 N N . ASP A 1 509 ? -17.035 -20.990 -41.689 1.00 44.69 509 ASP A N 1
ATOM 4010 C CA . ASP A 1 509 ? -17.027 -19.711 -42.394 1.00 44.69 509 ASP A CA 1
ATOM 4011 C C . ASP A 1 509 ? -18.443 -19.124 -42.308 1.00 44.69 509 ASP A C 1
ATOM 4013 O O . ASP A 1 509 ? -19.412 -19.772 -42.704 1.00 44.69 509 ASP A O 1
ATOM 4017 N N . GLU A 1 510 ? -18.571 -17.883 -41.847 1.00 55.22 510 GLU A N 1
ATOM 4018 C CA . GLU A 1 510 ? -19.751 -17.071 -42.146 1.00 55.22 510 GLU A CA 1
ATOM 4019 C C . GLU A 1 510 ? -19.306 -15.629 -42.427 1.00 55.22 510 GLU A C 1
ATOM 4021 O O . GLU A 1 510 ? -19.180 -14.781 -41.540 1.00 55.22 510 GLU A O 1
ATOM 4026 N N . GLU A 1 511 ? -19.023 -15.367 -43.707 1.00 46.56 511 GLU A N 1
ATOM 4027 C CA . GLU A 1 511 ? -19.153 -14.024 -44.266 1.00 46.56 511 GLU A CA 1
ATOM 4028 C C . GLU A 1 511 ? -20.588 -13.542 -44.015 1.00 46.56 511 GLU A C 1
ATOM 4030 O O . GLU A 1 511 ? -21.545 -14.262 -44.300 1.00 46.56 511 GLU A O 1
ATOM 4035 N N . ASN A 1 512 ? -20.756 -12.308 -43.540 1.00 51.34 512 ASN A N 1
ATOM 4036 C CA . ASN A 1 512 ? -22.042 -11.635 -43.653 1.00 51.34 512 ASN A CA 1
ATOM 4037 C C . ASN A 1 512 ? -21.821 -10.178 -44.064 1.00 51.34 512 ASN A C 1
ATOM 4039 O O . ASN A 1 512 ? -21.377 -9.343 -43.272 1.00 51.34 512 ASN A O 1
ATOM 4043 N N . ASP A 1 513 ? -22.084 -9.930 -45.341 1.00 55.12 513 ASP A N 1
ATOM 4044 C CA . ASP A 1 513 ? -22.039 -8.627 -45.993 1.00 55.12 513 ASP A CA 1
ATOM 4045 C C . ASP A 1 513 ? -23.371 -7.862 -45.809 1.00 55.12 513 ASP A C 1
ATOM 4047 O O . ASP A 1 513 ? -24.418 -8.445 -45.538 1.00 55.12 513 ASP A O 1
ATOM 4051 N N . GLU A 1 514 ? -23.313 -6.548 -46.042 1.00 52.16 514 GLU A N 1
ATOM 4052 C CA . GLU A 1 514 ? -24.438 -5.618 -46.283 1.00 52.16 514 GLU A CA 1
ATOM 4053 C C . GLU A 1 514 ? -25.475 -5.329 -45.164 1.00 52.16 514 GLU A C 1
ATOM 4055 O O . GLU A 1 514 ? -26.490 -6.009 -45.004 1.00 52.16 514 GLU A O 1
ATOM 4060 N N . ALA A 1 515 ? -25.322 -4.140 -44.553 1.00 47.50 515 ALA A N 1
ATOM 4061 C CA . ALA A 1 515 ? -26.375 -3.107 -44.477 1.00 47.50 515 ALA A CA 1
ATOM 4062 C C . ALA A 1 515 ? -25.774 -1.691 -44.331 1.00 47.50 515 ALA A C 1
ATOM 4064 O O . ALA A 1 515 ? -24.953 -1.492 -43.407 1.00 47.50 515 ALA A O 1
#

Foldseek 3Di:
DDDDDDDDDDDDDDDPPPPDPDPDDPVVVVVVVVVVVVVVVVVVVVVVVVVVVVVVVVVVVVVVVVVVVVVVVVVVVVVVVVVVVVVVVVPPDDDPPDDDDDDDDDDDDDDDDDDDDDDDDDDDDDDDDDDDDDDDDDDDDDDDPDDDDPPPPPPPPDDWDWDFDQDDDPPDDRQQTQTATDFDADPVNPDRTDPVSVVLDDQDPDDPVQQFWDFLQLLCLLFNDDSPDQQWPPDPFPGDTAHEDECQQPVFPDPGARDKTKDQDPFDSDQWHFYWYAPDVRIIHGRAIFGFSYKYKDFLVSLVSPPLSNLLVVLVCLLVDPVSVVVLVVLLVVQVVVCVVVVHDRDGQDSDSVSSSVCSNVGSDMTMMTIGRHDGHDVVSVVSSVVCVVVPSVSNPPRPPPPPPPDPPPPPDPPPDDDDDDDDDDDDDDDDDDDDDDDDDDDDDDDDDDDDDDDDDDDDDDDDDDDDDDDDDDDDDDDDDDDDDDDDDDDDDDDDDDDDDDDDDDDDDDDDDDD

pLDDT: mean 70.38, std 24.24, range [29.41, 98.31]

InterPro domains:
  IPR046520 Domain of unknown function DUF6697 [PF20411] (214-387)

Secondary structure (DSSP, 8-state):
-------------------------HHHHHHHHHHHHHHHHHHHHHHHHHHHHHHHHHHHHHHHHHHHHHHHHHHHHHHHHHHHHHHHHHSPPPP-----------PPPP----------------------------------------------------EE-----TTS-----PEE--PPBPSSSSSSB-SGGGT--PPP---GGGG-EEEHHHHHHHH-S-TT--S----SSSS---EEE-TTT-TTS-SSTT--EEEES-----SSEEEEEEEETTEEEEEEEEE--EEEEE-HHHHTTS-HHHHHHHHHHHHHSHHHHHHHHHHHHHHHHHHHHTTPPP----SSHHHHHHHHHHTSS-EEEEEEEEEE--HHHHHHHHHHHHHGGG-S-----------------TT--PPP---------------------PPP-----------------------------------------------------------------------

Sequence (515 aa):
MATRTSPRLQSRSAKPNLPVAKVVNHADHVKALKAQLSHVKALVKKEAEHWEVEQARLLQEHEEWVRKEDQAIAKLRAENEGLAAQLMHTRGPAEPSVHDEPGGGSQPPAAAERERSRSTTPSTDTDIPETPPKRQRRSRKRKSQFAGRPDDEVEEKYEVEIRTVKQEEKDGPLIEEFHKVTLSKSEDGSMLWDLNALGLGPVGDVGGVYQRSFERKVVSWAFGGGHIRTHHNHSTTNLDPYATYHPKWNPQLPGRAGAHGIAFSHAVDDELLPVFVRVKSNQWRYCGHYATNMYGDLDSTQLARVPRSCLVAIARDYIEKKWGQEYLSEVNDDLKEEALAQGKPYRPVQSTEQSICAAFLDGRLTMNFTVLEFSRYEHSWFQRLLDAEAAGHRIAPKPKYLPKPKEPKTKADPDAKPKAKKRSKKGSTADAQPAAKKRKAASGKAVRAQEQQAKGQNDADSDIEIVGVKEAPKRQLRSSRRAVNLAWLESDGKESDDGGDGGDYDDFDEENDEA

Radius of gyration: 43.15 Å; chains: 1; bounding box: 124×107×144 Å